Protein AF-A0A173R312-F1 (afdb_monomer_lite)

Organism: Eubacterium ramulus (NCBI:txid39490)

Secondary structure (DSSP, 8-state):
--HHHHHHHHHHHHHHHHHHHHHHHHHHHHHHHHHHTTPPPPHHHHHHHHHHHHHHHHHHHHHHHHHHHHH-S---HHHHHHHHHHHHHHHHHHHHHHHHHHHHHHHTEEESSHHHHHHHHHHHHHHHTS-GGG--HHHHHHHHHHHHHHHHHHH---HHHHHHHHHHHTTTS-HHHHHHHHHT-EEE---PPP-----------------------------------------------PPP-------GGGTTT-----GGGEEEEE-GGGGSPP-HHHHHHHHHSS-HHHHHHHHHHHHHTSSB-HHHHHHHHT--HHHHHHHHHHHHHTTSEEEEEETTTEEEEEE-HHHHHHHHSHHHHHHHHHH-SS---S----------HHHHHHHHHHHHHHHHHHHHSTT----S-EEEE-SSEEEEEEE-SSSS-EEEEEEE--S-HHHHHHHHHHHHHHPPTT-EEEEEESSHHHHHHHHHHHHHH-----SEEEEEESS-SS-EETTT-SBP-PPPHHHHTTGGG---------------------------------------------SSSSTTSSSSSSS--

pLDDT: mean 75.74, std 26.55, range [20.61, 98.56]

Foldseek 3Di:
DDLVVLVVVLVVLVVVLVVLVVVLVVLVVVVVVCVVVPHDDDPVSVVSNVVSVVVNVVSVVVNVVSVVVSVPDDDDVVVVVVVVVVVVVVVLVVLLVLLVVLLVQLLQKAFPDPVLRVQSVVVNVVVVPDPSVPDDSVVSCVNRVLSSLLVCLLPDDPPVVNVVSLVVNVVVGDPSSSVCSVVVRMDGDDDDDDDDDDDDDDDDDDDDDDDDDDDDDDDDDDDDDDDDDDDDDDDDDDDDDDDDDPPPDDDPLCVLQAADFDQVQKDKDAAPLQPDDADLVVLVVLLVPALNVLLLLQLVCLLQLVWADLVLSCLQVVHDSVSNVVSVVSCRNNGQWMKMQGHPLGIIIHGGNNVLVLCVDPSSLVVSQVNDPDHDHNPSPDDDADRTSQQVQQSLQSSCVSVQVCVQPVPAHNPDWDKDRHRFKIWTWRADPPDNEIEIEIEGHHNDVVVVVVSLVVCVVPHAAAYEYEFEYQDQSNSLSSQVSSVVVDPGNYPFYWYYYSPDPFTATNPPRHGDHDDDPVVVVVPVPPPDDDDDDDDDDDDDDDDDDDDDDDDDDDDDDDDDDDDDDDDDDDPPPPPPPPPPPPPDD

Structure (mmCIF, N/CA/C/O backbone):
data_AF-A0A173R312-F1
#
_entry.id   AF-A0A173R312-F1
#
loop_
_atom_site.group_PDB
_atom_site.id
_atom_site.type_symbol
_atom_site.label_atom_id
_atom_site.label_alt_id
_atom_site.label_comp_id
_atom_site.label_asym_id
_atom_site.label_entity_id
_atom_site.label_seq_id
_atom_site.pdbx_PDB_ins_code
_atom_site.Cartn_x
_atom_site.Cartn_y
_atom_site.Cartn_z
_atom_site.occupancy
_atom_site.B_iso_or_equiv
_atom_site.auth_seq_id
_atom_site.auth_comp_id
_atom_site.auth_asym_id
_atom_site.auth_atom_id
_atom_site.pdbx_PDB_model_num
ATOM 1 N N . MET A 1 1 ? -5.027 23.278 -41.077 1.00 58.59 1 MET A N 1
ATOM 2 C CA . MET A 1 1 ? -5.291 21.847 -40.874 1.00 58.59 1 MET A CA 1
ATOM 3 C C . MET A 1 1 ? -6.052 21.602 -39.579 1.00 58.59 1 MET A C 1
ATOM 5 O O . MET A 1 1 ? -5.836 22.310 -38.587 1.00 58.59 1 MET A O 1
ATOM 9 N N . SER A 1 2 ? -6.955 20.626 -39.613 1.00 70.69 2 SER A N 1
ATOM 10 C CA . SER A 1 2 ? -7.551 19.962 -38.452 1.00 70.69 2 SER A CA 1
ATOM 11 C C . SER A 1 2 ? -6.561 18.955 -37.847 1.00 70.69 2 SER A C 1
ATOM 13 O O . SER A 1 2 ? -5.632 18.525 -38.528 1.00 70.69 2 SER A O 1
ATOM 15 N N . LYS A 1 3 ? -6.759 18.536 -36.584 1.00 72.00 3 LYS A N 1
ATOM 16 C CA . LYS A 1 3 ? -5.923 17.471 -35.991 1.00 72.00 3 LYS A CA 1
ATOM 17 C C . LYS A 1 3 ? -6.006 16.172 -36.813 1.00 72.00 3 LYS A C 1
ATOM 19 O O . LYS A 1 3 ? -4.995 15.508 -36.985 1.00 72.00 3 LYS A O 1
ATOM 24 N N . SER A 1 4 ? -7.174 15.855 -37.383 1.00 74.31 4 SER A N 1
ATOM 25 C CA . SER A 1 4 ? -7.372 14.658 -38.212 1.00 74.31 4 SER A CA 1
ATOM 26 C C . SER A 1 4 ? -6.578 14.691 -39.524 1.00 74.31 4 SER A C 1
ATOM 28 O O . SER A 1 4 ? -6.037 13.661 -39.909 1.00 74.31 4 SER A O 1
ATOM 30 N N . GLU A 1 5 ? -6.464 15.847 -40.185 1.00 79.38 5 GLU A N 1
ATOM 31 C CA . GLU A 1 5 ? -5.632 16.001 -41.392 1.00 79.38 5 GLU A CA 1
ATOM 32 C C . GLU A 1 5 ? -4.146 15.797 -41.064 1.00 79.38 5 GLU A C 1
ATOM 34 O O . GLU A 1 5 ? -3.462 15.034 -41.739 1.00 79.38 5 GLU A O 1
ATOM 39 N N . THR A 1 6 ? -3.655 16.405 -39.980 1.00 81.94 6 THR A N 1
ATOM 40 C CA . THR A 1 6 ? -2.250 16.261 -39.568 1.00 81.94 6 THR A CA 1
ATOM 41 C C . THR A 1 6 ? -1.919 14.834 -39.107 1.00 81.94 6 THR A C 1
ATOM 43 O O . THR A 1 6 ? -0.832 14.347 -39.401 1.00 81.94 6 THR A O 1
ATOM 46 N N . VAL A 1 7 ? -2.854 14.114 -38.468 1.00 82.88 7 VAL A N 1
ATOM 47 C CA . VAL A 1 7 ? -2.686 12.678 -38.159 1.00 82.88 7 VAL A CA 1
ATOM 48 C C . VAL A 1 7 ? -2.555 11.834 -39.432 1.00 82.88 7 VAL A C 1
ATOM 50 O O . VAL A 1 7 ? -1.711 10.940 -39.472 1.00 82.88 7 VAL A O 1
ATOM 53 N N . LEU A 1 8 ? -3.334 12.119 -40.482 1.00 88.12 8 LEU A N 1
ATOM 54 C CA . LEU A 1 8 ? -3.223 11.408 -41.763 1.00 88.12 8 LEU A CA 1
ATOM 55 C C . LEU A 1 8 ? -1.863 11.660 -42.437 1.00 88.12 8 LEU A C 1
ATOM 57 O O . LEU A 1 8 ? -1.230 10.708 -42.892 1.00 88.12 8 LEU A O 1
ATOM 61 N N . GLU A 1 9 ? -1.362 12.900 -42.426 1.00 88.00 9 GLU A N 1
ATOM 62 C CA . GLU A 1 9 ? -0.013 13.209 -42.930 1.00 88.00 9 GLU A CA 1
ATOM 63 C C . GLU A 1 9 ? 1.092 12.496 -42.127 1.00 88.00 9 GLU A C 1
ATOM 65 O O . GLU A 1 9 ? 2.048 11.984 -42.707 1.00 88.00 9 GLU A O 1
ATOM 70 N N . LEU A 1 10 ? 0.969 12.417 -40.796 1.00 88.94 10 LEU A N 1
ATOM 71 C CA . LEU A 1 10 ? 1.913 11.682 -39.941 1.00 88.94 10 LEU A CA 1
ATOM 72 C C . LEU A 1 10 ? 1.907 10.171 -40.251 1.00 88.94 10 LEU A C 1
ATOM 74 O O . LEU A 1 10 ? 2.967 9.544 -40.292 1.00 88.94 10 LEU A O 1
ATOM 78 N N . GLN A 1 11 ? 0.736 9.585 -40.525 1.00 89.00 11 GLN A N 1
ATOM 79 C CA . GLN A 1 11 ? 0.611 8.186 -40.957 1.00 89.00 11 GLN A CA 1
ATOM 80 C C . GLN A 1 11 ? 1.249 7.938 -42.335 1.00 89.00 11 GLN A C 1
ATOM 82 O O . GLN A 1 11 ? 1.880 6.897 -42.539 1.00 89.00 11 GLN A O 1
ATOM 87 N N . GLU A 1 12 ? 1.130 8.886 -43.268 1.00 92.19 12 GLU A N 1
ATOM 88 C CA . GLU A 1 12 ? 1.782 8.814 -44.580 1.00 92.19 12 GLU A CA 1
ATOM 89 C C . GLU A 1 12 ? 3.314 8.899 -44.453 1.00 92.19 12 GLU A C 1
ATOM 91 O O . GLU A 1 12 ? 4.020 8.043 -44.989 1.00 92.19 12 GLU A O 1
ATOM 96 N N . LEU A 1 13 ? 3.836 9.816 -43.628 1.00 91.69 13 LEU A N 1
ATOM 97 C CA . LEU A 1 13 ? 5.273 9.922 -43.334 1.00 91.69 13 LEU A CA 1
ATOM 98 C C . LEU A 1 13 ? 5.858 8.638 -42.716 1.00 91.69 13 LEU A C 1
ATOM 100 O O . LEU A 1 13 ? 6.946 8.206 -43.104 1.00 91.69 13 LEU A O 1
ATOM 104 N N . LEU A 1 14 ? 5.140 7.985 -41.794 1.00 89.38 14 LEU A N 1
ATOM 105 C CA . LEU A 1 14 ? 5.549 6.692 -41.221 1.00 89.38 14 LEU A CA 1
ATOM 106 C C . LEU A 1 14 ? 5.595 5.573 -42.270 1.00 89.38 14 LEU A C 1
ATOM 108 O O . LEU A 1 14 ? 6.482 4.714 -42.236 1.00 89.38 14 LEU A O 1
ATOM 112 N N . LYS A 1 15 ? 4.649 5.574 -43.213 1.00 92.56 15 LYS A N 1
ATOM 113 C CA . LYS A 1 15 ? 4.588 4.603 -44.311 1.00 92.56 15 LYS A CA 1
ATOM 114 C C . LYS A 1 15 ? 5.747 4.794 -45.295 1.00 92.56 15 LYS A C 1
ATOM 116 O O . LYS A 1 15 ? 6.365 3.803 -45.691 1.00 92.56 15 LYS A O 1
ATOM 121 N N . ASP A 1 16 ? 6.080 6.040 -45.622 1.00 91.88 16 ASP A N 1
ATOM 122 C CA . ASP A 1 16 ? 7.228 6.389 -46.463 1.00 91.88 16 ASP A CA 1
ATOM 123 C C . ASP A 1 16 ? 8.553 5.978 -45.812 1.00 91.88 16 ASP A C 1
ATOM 125 O O . ASP A 1 16 ? 9.358 5.289 -46.443 1.00 91.88 16 ASP A O 1
ATOM 129 N N . MET A 1 17 ? 8.758 6.307 -44.530 1.00 92.06 17 MET A N 1
ATOM 130 C CA . MET A 1 17 ? 9.947 5.874 -43.784 1.00 92.06 17 MET A CA 1
ATOM 131 C C . MET A 1 17 ? 10.080 4.348 -43.772 1.00 92.06 17 MET A C 1
ATOM 133 O O . MET A 1 17 ? 11.153 3.829 -44.074 1.00 92.06 17 MET A O 1
ATOM 137 N N . ARG A 1 18 ? 8.988 3.607 -43.527 1.00 89.75 18 ARG A N 1
ATOM 138 C CA . ARG A 1 18 ? 8.994 2.134 -43.582 1.00 89.75 18 ARG A CA 1
ATOM 139 C C . ARG A 1 18 ? 9.418 1.605 -44.958 1.00 89.75 18 ARG A C 1
ATOM 141 O O . ARG A 1 18 ? 10.151 0.620 -45.014 1.00 89.75 18 ARG A O 1
ATOM 148 N N . SER A 1 19 ? 8.994 2.249 -46.046 1.00 92.00 19 SER A N 1
ATOM 149 C CA . SER A 1 19 ? 9.412 1.892 -47.410 1.00 92.00 19 SER A CA 1
ATOM 150 C C . SER A 1 19 ? 10.920 2.096 -47.614 1.00 92.00 19 SER A C 1
ATOM 152 O O . SER A 1 19 ? 11.613 1.196 -48.089 1.00 92.00 19 SER A O 1
ATOM 154 N N . ILE A 1 20 ? 11.458 3.236 -47.166 1.00 91.81 20 ILE A N 1
ATOM 155 C CA . ILE A 1 20 ? 12.890 3.554 -47.273 1.00 91.81 20 ILE A CA 1
ATOM 156 C C . ILE A 1 20 ? 13.740 2.573 -46.445 1.00 91.81 20 ILE A C 1
ATOM 158 O O . ILE A 1 20 ? 14.769 2.093 -46.924 1.00 91.81 20 ILE A O 1
ATOM 162 N N . THR A 1 21 ? 13.290 2.203 -45.242 1.00 89.88 21 THR A N 1
ATOM 163 C CA . THR A 1 21 ? 13.974 1.223 -44.380 1.00 89.88 21 THR A CA 1
ATOM 164 C C . THR A 1 21 ? 14.070 -0.167 -45.022 1.00 89.88 21 THR A C 1
ATOM 166 O O . THR A 1 21 ? 15.067 -0.861 -44.824 1.00 89.88 21 THR A O 1
ATOM 169 N N . VAL A 1 22 ? 13.090 -0.589 -45.833 1.00 91.81 22 VAL A N 1
ATOM 170 C CA . VAL A 1 22 ? 13.154 -1.873 -46.563 1.00 91.81 22 VAL A CA 1
ATOM 171 C C . VAL A 1 22 ? 14.278 -1.872 -47.607 1.00 91.81 22 VAL A C 1
ATOM 173 O O . VAL A 1 22 ? 15.033 -2.845 -47.697 1.00 91.81 22 VAL A O 1
ATOM 176 N N . ASP A 1 23 ? 14.439 -0.785 -48.363 1.00 91.69 23 ASP A N 1
ATOM 177 C CA . ASP A 1 23 ? 15.510 -0.665 -49.362 1.00 91.69 23 ASP A CA 1
ATOM 178 C C . ASP A 1 23 ? 16.898 -0.450 -48.731 1.00 91.69 23 ASP A C 1
ATOM 180 O O . ASP A 1 23 ? 17.901 -0.980 -49.230 1.00 91.69 23 ASP A O 1
ATOM 184 N N . LEU A 1 24 ? 16.961 0.252 -47.594 1.00 92.94 24 LEU A N 1
ATOM 185 C CA . LEU A 1 24 ? 18.163 0.336 -46.765 1.00 92.94 24 LEU A CA 1
ATOM 186 C C . LEU A 1 24 ? 18.584 -1.053 -46.268 1.00 92.94 24 LEU A C 1
ATOM 188 O O . LEU A 1 24 ? 19.734 -1.437 -46.463 1.00 92.94 24 LEU A O 1
ATOM 192 N N . ASN A 1 25 ? 17.657 -1.839 -45.710 1.00 91.25 25 ASN A N 1
ATOM 193 C CA . ASN A 1 25 ? 17.937 -3.196 -45.237 1.00 91.25 25 ASN A CA 1
ATOM 194 C C . ASN A 1 25 ? 18.449 -4.102 -46.361 1.00 91.25 25 ASN A C 1
ATOM 196 O O . ASN A 1 25 ? 19.452 -4.782 -46.170 1.00 91.25 25 ASN A O 1
ATOM 200 N N . ARG A 1 26 ? 17.845 -4.054 -47.559 1.00 92.19 26 ARG A N 1
ATOM 201 C CA . ARG A 1 26 ? 18.362 -4.772 -48.740 1.00 92.19 26 ARG A CA 1
ATOM 202 C C . ARG A 1 26 ? 19.805 -4.365 -49.067 1.00 92.19 26 ARG A C 1
ATOM 204 O O . ARG A 1 26 ? 20.624 -5.225 -49.371 1.00 92.19 26 ARG A O 1
ATOM 211 N N . SER A 1 27 ? 20.121 -3.074 -48.977 1.00 91.75 27 SER A N 1
ATOM 212 C CA . SER A 1 27 ? 21.471 -2.553 -49.236 1.00 91.75 27 SER A CA 1
ATOM 213 C C . SER A 1 27 ? 22.479 -2.975 -48.155 1.00 91.75 27 SER A C 1
ATOM 215 O O . SER A 1 27 ? 23.621 -3.293 -48.477 1.00 91.75 27 SER A O 1
ATOM 217 N N . ILE A 1 28 ? 22.055 -3.044 -46.888 1.00 92.06 28 ILE A N 1
ATOM 218 C CA . ILE A 1 28 ? 22.856 -3.563 -45.768 1.00 92.06 28 ILE A CA 1
ATOM 219 C C . ILE A 1 28 ? 23.087 -5.076 -45.912 1.00 92.06 28 ILE A C 1
ATOM 221 O O . ILE A 1 28 ? 24.201 -5.536 -45.677 1.00 92.06 28 ILE A O 1
ATOM 225 N N . SER A 1 29 ? 22.092 -5.853 -46.357 1.00 91.81 29 SER A N 1
ATOM 226 C CA . SER A 1 29 ? 22.280 -7.277 -46.675 1.00 91.81 29 SER A CA 1
ATOM 227 C C . SER A 1 29 ? 23.313 -7.474 -47.786 1.00 91.81 29 SER A C 1
ATOM 229 O O . SER A 1 29 ? 24.225 -8.274 -47.613 1.00 91.81 29 SER A O 1
ATOM 231 N N . SER A 1 30 ? 23.247 -6.691 -48.870 1.00 90.31 30 SER A N 1
ATOM 232 C CA . SER A 1 30 ? 24.268 -6.727 -49.930 1.00 90.31 30 SER A CA 1
ATOM 233 C C . SER A 1 30 ? 25.661 -6.329 -49.430 1.00 90.31 30 SER A C 1
ATOM 235 O O . SER A 1 30 ? 26.653 -6.902 -49.864 1.00 90.31 30 SER A O 1
ATOM 237 N N . LEU A 1 31 ? 25.756 -5.367 -48.504 1.00 91.44 31 LEU A N 1
ATOM 238 C CA . LEU A 1 31 ? 27.027 -5.006 -47.870 1.00 91.44 31 LEU A CA 1
ATOM 239 C C . LEU A 1 31 ? 27.575 -6.163 -47.024 1.00 91.44 31 LEU A C 1
ATOM 241 O O . LEU A 1 31 ? 28.769 -6.444 -47.084 1.00 91.44 31 LEU A O 1
ATOM 245 N N . LYS A 1 32 ? 26.711 -6.845 -46.265 1.00 89.06 32 LYS A N 1
ATOM 246 C CA . LYS A 1 32 ? 27.095 -8.013 -45.471 1.00 89.06 32 LYS A CA 1
ATOM 247 C C . LYS A 1 32 ? 27.605 -9.152 -46.357 1.00 89.06 32 LYS A C 1
ATOM 249 O O . LYS A 1 32 ? 28.673 -9.675 -46.078 1.00 89.06 32 LYS A O 1
ATOM 254 N N . GLU A 1 33 ? 26.901 -9.477 -47.441 1.00 91.75 33 GLU A N 1
ATOM 255 C CA . GLU A 1 33 ? 27.332 -10.507 -48.398 1.00 91.75 33 GLU A CA 1
ATOM 256 C C . GLU A 1 33 ? 28.739 -10.225 -48.952 1.00 91.75 33 GLU A C 1
ATOM 258 O O . GLU A 1 33 ? 29.553 -11.138 -49.019 1.00 91.75 33 GLU A O 1
ATOM 263 N N . ILE A 1 34 ? 29.054 -8.965 -49.280 1.00 90.81 34 ILE A N 1
ATOM 264 C CA . ILE A 1 34 ? 30.381 -8.537 -49.767 1.00 90.81 34 ILE A CA 1
ATOM 265 C C . ILE A 1 34 ? 31.463 -8.670 -48.682 1.00 90.81 34 ILE A C 1
ATOM 267 O O . ILE A 1 34 ? 32.584 -9.084 -48.977 1.00 90.81 34 ILE A O 1
ATOM 271 N N . LEU A 1 35 ? 31.133 -8.344 -47.427 1.00 87.62 35 LEU A N 1
ATOM 272 C CA . LEU A 1 35 ? 32.039 -8.514 -46.287 1.00 87.62 35 LEU A CA 1
ATOM 273 C C . LEU A 1 35 ? 32.300 -9.997 -45.975 1.00 87.62 35 LEU A C 1
ATOM 275 O O . LEU A 1 35 ? 33.435 -10.353 -45.671 1.00 87.62 35 LEU A O 1
ATOM 279 N N . ASP A 1 36 ? 31.285 -10.857 -46.106 1.00 88.56 36 ASP A N 1
ATOM 280 C CA . ASP A 1 36 ? 31.381 -12.303 -45.862 1.00 88.56 36 ASP A CA 1
ATOM 281 C C . ASP A 1 36 ? 32.279 -13.027 -46.903 1.00 88.56 36 ASP A C 1
ATOM 283 O O . ASP A 1 36 ? 32.769 -14.122 -46.624 1.00 88.56 36 ASP A O 1
ATOM 287 N N . VAL A 1 37 ? 32.541 -12.425 -48.078 1.00 91.94 37 VAL A N 1
ATOM 288 C CA . VAL A 1 37 ? 33.548 -12.889 -49.069 1.00 91.94 37 VAL A CA 1
ATOM 289 C C . VAL A 1 37 ? 34.835 -12.046 -49.111 1.00 91.94 37 VAL A C 1
ATOM 291 O O . VAL A 1 37 ? 35.649 -12.221 -50.016 1.00 91.94 37 VAL A O 1
ATOM 294 N N . GLU A 1 38 ? 35.048 -11.161 -48.132 1.00 85.44 38 GLU A N 1
ATOM 295 C CA . GLU A 1 38 ? 36.239 -10.297 -48.001 1.00 85.44 38 GLU A CA 1
ATOM 296 C C . GLU A 1 38 ? 36.528 -9.395 -49.231 1.00 85.44 38 GLU A C 1
ATOM 298 O O . GLU A 1 38 ? 37.672 -9.005 -49.484 1.00 85.44 38 GLU A O 1
ATOM 303 N N . GLU A 1 39 ? 35.500 -9.023 -50.004 1.00 90.00 39 GLU A N 1
ATOM 304 C CA . GLU A 1 39 ? 35.653 -8.179 -51.198 1.00 90.00 39 GLU A CA 1
ATOM 305 C C . GLU A 1 39 ? 35.633 -6.665 -50.893 1.00 90.00 39 GLU A C 1
ATOM 307 O O . GLU A 1 39 ? 35.121 -6.186 -49.878 1.00 90.00 39 GLU A O 1
ATOM 312 N N . PHE A 1 40 ? 36.184 -5.863 -51.814 1.00 87.25 40 PHE A N 1
ATOM 313 C CA . PHE A 1 40 ? 36.157 -4.402 -51.711 1.00 87.25 40 PHE A CA 1
ATOM 314 C C . PHE A 1 40 ? 34.739 -3.845 -51.906 1.00 87.25 40 PHE A C 1
ATOM 316 O O . PHE A 1 40 ? 34.125 -4.024 -52.957 1.00 87.25 40 PHE A O 1
ATOM 323 N N . ILE A 1 41 ? 34.260 -3.079 -50.922 1.00 89.75 41 ILE A N 1
ATOM 324 C CA . ILE A 1 41 ? 32.936 -2.442 -50.940 1.00 89.75 41 ILE A CA 1
ATOM 325 C C . ILE A 1 41 ? 32.818 -1.463 -52.129 1.00 89.75 41 ILE A C 1
ATOM 327 O O . ILE A 1 41 ? 33.581 -0.495 -52.197 1.00 89.75 41 ILE A O 1
ATOM 331 N N . PRO A 1 42 ? 31.837 -1.633 -53.038 1.00 91.81 42 PRO A N 1
ATOM 332 C CA . PRO A 1 42 ? 31.601 -0.689 -54.126 1.00 91.81 42 PRO A CA 1
ATOM 333 C C . PRO A 1 42 ? 31.154 0.683 -53.609 1.00 91.81 42 PRO A C 1
ATOM 335 O O . PRO A 1 42 ? 30.189 0.784 -52.849 1.00 91.81 42 PRO A O 1
ATOM 338 N N . THR A 1 43 ? 31.778 1.762 -54.094 1.00 88.19 43 THR A N 1
ATOM 339 C CA . THR A 1 43 ? 31.425 3.148 -53.724 1.00 88.19 43 THR A CA 1
ATOM 340 C C . THR A 1 43 ? 29.936 3.442 -53.923 1.00 88.19 43 THR A C 1
ATOM 342 O O . THR A 1 43 ? 29.301 4.039 -53.059 1.00 88.19 43 THR A O 1
ATOM 345 N N . SER A 1 44 ? 29.347 2.926 -55.006 1.00 89.62 44 SER A N 1
ATOM 346 C CA . SER A 1 44 ? 27.925 3.085 -55.335 1.00 89.62 44 SER A CA 1
ATOM 347 C C . SER A 1 44 ? 26.964 2.382 -54.365 1.00 89.62 44 SER A C 1
ATOM 349 O O . SER A 1 44 ? 25.780 2.718 -54.335 1.00 89.62 44 SER A O 1
ATOM 351 N N . LEU A 1 45 ? 27.436 1.415 -53.568 1.00 90.62 45 LEU A N 1
ATOM 352 C CA . LEU A 1 45 ? 26.658 0.812 -52.482 1.00 90.62 45 LEU A CA 1
ATOM 353 C C . LEU A 1 45 ? 26.718 1.684 -51.222 1.00 90.62 45 LEU A C 1
ATOM 355 O O . LEU A 1 45 ? 25.681 1.945 -50.615 1.00 90.62 45 LEU A O 1
ATOM 359 N N . GLY A 1 46 ? 27.905 2.195 -50.878 1.00 85.69 46 GLY A N 1
ATOM 360 C CA . GLY A 1 46 ? 28.080 3.150 -49.778 1.00 85.69 46 GLY A CA 1
ATOM 361 C C . GLY A 1 46 ? 27.281 4.441 -49.988 1.00 85.69 46 GLY A C 1
ATOM 362 O O . GLY A 1 46 ? 26.591 4.894 -49.078 1.00 85.69 46 GLY A O 1
ATOM 363 N N . GLU A 1 47 ? 27.294 4.982 -51.210 1.00 91.69 47 GLU A N 1
ATOM 364 C CA . GLU A 1 47 ? 26.474 6.133 -51.612 1.00 91.69 47 GLU A CA 1
ATOM 365 C C . GLU A 1 47 ? 24.972 5.855 -51.445 1.00 91.69 47 GLU A C 1
ATOM 367 O O . GLU A 1 47 ? 24.270 6.666 -50.846 1.00 91.69 47 GLU A O 1
ATOM 372 N N . LYS A 1 48 ? 24.474 4.689 -51.886 1.00 92.88 48 LYS A N 1
ATOM 373 C CA . LYS A 1 48 ? 23.060 4.305 -51.705 1.00 92.88 48 LYS A CA 1
ATOM 374 C C . LYS A 1 48 ? 22.656 4.223 -50.235 1.00 92.88 48 LYS A C 1
ATOM 376 O O . LYS A 1 48 ? 21.646 4.811 -49.861 1.00 92.88 48 LYS A O 1
ATOM 381 N N . ILE A 1 49 ? 23.435 3.515 -49.412 1.00 92.00 49 ILE A N 1
ATOM 382 C CA . ILE A 1 49 ? 23.175 3.372 -47.969 1.00 92.00 49 ILE A CA 1
ATOM 383 C C . ILE A 1 49 ? 23.109 4.756 -47.314 1.00 92.00 49 ILE A C 1
ATOM 385 O O . ILE A 1 49 ? 22.150 5.057 -46.605 1.00 92.00 49 ILE A O 1
ATOM 389 N N . ARG A 1 50 ? 24.074 5.627 -47.628 1.00 92.94 50 ARG A N 1
ATOM 390 C CA . ARG A 1 50 ? 24.103 7.012 -47.157 1.00 92.94 50 ARG A CA 1
ATOM 391 C C . ARG A 1 50 ? 22.856 7.799 -47.579 1.00 92.94 50 ARG A C 1
ATOM 393 O O . ARG A 1 50 ? 22.210 8.387 -46.721 1.00 92.94 50 ARG A O 1
ATOM 400 N N . THR A 1 51 ? 22.473 7.762 -48.856 1.00 94.38 51 THR A N 1
ATOM 401 C CA . THR A 1 51 ? 21.277 8.464 -49.355 1.00 94.38 51 THR A CA 1
ATOM 402 C C . THR A 1 51 ? 19.979 7.959 -48.713 1.00 94.38 51 THR A C 1
ATOM 404 O O . THR A 1 51 ? 19.053 8.744 -48.516 1.00 94.38 51 THR A O 1
ATOM 407 N N . TYR A 1 52 ? 19.871 6.670 -48.375 1.00 94.12 52 TYR A N 1
ATOM 408 C CA . TYR A 1 52 ? 18.703 6.162 -47.648 1.00 94.12 52 TYR A CA 1
ATOM 409 C C . TYR A 1 52 ? 18.660 6.663 -46.197 1.00 94.12 52 TYR A C 1
ATOM 411 O O . TYR A 1 52 ? 17.593 7.063 -45.736 1.00 94.12 52 TYR A O 1
ATOM 419 N N . LEU A 1 53 ? 19.803 6.706 -45.503 1.00 91.31 53 LEU A N 1
ATOM 420 C CA . LEU A 1 53 ? 19.903 7.263 -44.148 1.00 91.31 53 LEU A CA 1
ATOM 421 C C . LEU A 1 53 ? 19.584 8.767 -44.117 1.00 91.31 53 LEU A C 1
ATOM 423 O O . LEU A 1 53 ? 18.813 9.207 -43.266 1.00 91.31 53 LEU A O 1
ATOM 427 N N . GLU A 1 54 ? 20.104 9.539 -45.076 1.00 94.25 54 GLU A N 1
ATOM 428 C CA . GLU A 1 54 ? 19.810 10.974 -45.224 1.00 94.25 54 GLU A CA 1
ATOM 429 C C . GLU A 1 54 ? 18.294 11.212 -45.401 1.00 94.25 54 GLU A C 1
ATOM 431 O O . GLU A 1 54 ? 17.711 12.015 -44.672 1.00 94.25 54 GLU A O 1
ATOM 436 N N . LYS A 1 55 ? 17.618 10.430 -46.258 1.00 94.38 55 LYS A N 1
ATOM 437 C CA . LYS A 1 55 ? 16.155 10.508 -46.458 1.00 94.38 55 LYS A CA 1
ATOM 438 C C . LYS A 1 55 ? 15.327 10.116 -45.232 1.00 94.38 55 LYS A C 1
ATOM 440 O O . LYS A 1 55 ? 14.278 10.714 -44.999 1.00 94.38 55 LYS A O 1
ATOM 445 N N . ILE A 1 56 ? 15.758 9.112 -44.462 1.00 92.69 56 ILE A N 1
ATOM 446 C CA . ILE A 1 56 ? 15.088 8.746 -43.201 1.00 92.69 56 ILE A CA 1
ATOM 447 C C . ILE A 1 56 ? 15.201 9.906 -42.207 1.00 92.69 56 ILE A C 1
ATOM 449 O O . ILE A 1 56 ? 14.195 10.298 -41.624 1.00 92.69 56 ILE A O 1
ATOM 453 N N . ASN A 1 57 ? 16.385 10.507 -42.070 1.00 90.25 57 ASN A N 1
ATOM 454 C CA . ASN A 1 57 ? 16.619 11.618 -41.148 1.00 90.25 57 ASN A CA 1
ATOM 455 C C . ASN A 1 57 ? 15.819 12.885 -41.518 1.00 90.25 57 ASN A C 1
ATOM 457 O O . ASN A 1 57 ? 15.255 13.541 -40.640 1.00 90.25 57 ASN A O 1
ATOM 461 N N . GLU A 1 58 ? 15.714 13.211 -42.811 1.00 94.06 58 GLU A N 1
ATOM 462 C CA . GLU A 1 58 ? 14.826 14.276 -43.307 1.00 94.06 58 GLU A CA 1
ATOM 463 C C . GLU A 1 58 ? 13.364 14.019 -42.905 1.00 94.06 58 GLU A C 1
ATOM 465 O O . GLU A 1 58 ? 12.704 14.896 -42.343 1.00 94.06 58 GLU A O 1
ATOM 470 N N . LYS A 1 59 ? 12.863 12.797 -43.132 1.00 92.25 59 LYS A N 1
ATOM 471 C CA . LYS A 1 59 ? 11.475 12.422 -42.820 1.00 92.25 59 LYS A CA 1
ATOM 472 C C . LYS A 1 59 ? 11.187 12.333 -41.323 1.00 92.25 59 LYS A C 1
ATOM 474 O O . LYS A 1 59 ? 10.096 12.712 -40.903 1.00 92.25 59 LYS A O 1
ATOM 479 N N . GLN A 1 60 ? 12.157 11.909 -40.519 1.00 90.00 60 GLN A N 1
ATOM 480 C CA . GLN A 1 60 ? 12.063 11.912 -39.061 1.00 90.00 60 GLN A CA 1
ATOM 481 C C . GLN A 1 60 ? 11.984 13.347 -38.517 1.00 90.00 60 GLN A C 1
ATOM 483 O O . GLN A 1 60 ? 11.154 13.630 -37.657 1.00 90.00 60 GLN A O 1
ATOM 488 N N . THR A 1 61 ? 12.778 14.268 -39.073 1.00 90.62 61 THR A N 1
ATOM 489 C CA . THR A 1 61 ? 12.744 15.696 -38.712 1.00 90.62 61 THR A CA 1
ATOM 490 C C . THR A 1 61 ? 11.396 16.336 -39.081 1.00 90.62 61 THR A C 1
ATOM 492 O O . THR A 1 61 ? 10.817 17.070 -38.279 1.00 90.62 61 THR A O 1
ATOM 495 N N . GLU A 1 62 ? 10.850 16.022 -40.265 1.00 92.62 62 GLU A N 1
ATOM 496 C CA . GLU A 1 62 ? 9.505 16.458 -40.679 1.00 92.62 62 GLU A CA 1
ATOM 497 C C . GLU A 1 62 ? 8.410 15.904 -39.747 1.00 92.62 62 GLU A C 1
ATOM 499 O O . GLU A 1 62 ? 7.501 16.637 -39.353 1.00 92.62 62 GLU A O 1
ATOM 504 N N . PHE A 1 63 ? 8.507 14.624 -39.370 1.00 91.12 63 PHE A N 1
ATOM 505 C CA . PHE A 1 63 ? 7.551 13.964 -38.480 1.00 91.12 63 PHE A CA 1
ATOM 506 C C . PHE A 1 63 ? 7.528 14.602 -37.085 1.00 91.12 63 PHE A C 1
ATOM 508 O O . PHE A 1 63 ? 6.452 14.957 -36.606 1.00 91.12 63 PHE A O 1
ATOM 515 N N . VAL A 1 64 ? 8.696 14.797 -36.459 1.00 86.00 64 VAL A N 1
ATOM 516 C CA . VAL A 1 64 ? 8.814 15.410 -35.122 1.00 86.00 64 VAL A CA 1
ATOM 517 C C . VAL A 1 64 ? 8.205 16.813 -35.117 1.00 86.00 64 VAL A C 1
ATOM 519 O O . VAL A 1 64 ? 7.317 17.085 -34.313 1.00 86.00 64 VAL A O 1
ATOM 522 N N . SER A 1 65 ? 8.561 17.659 -36.090 1.00 87.25 65 SER A N 1
ATOM 523 C CA . SER A 1 65 ? 8.021 19.022 -36.186 1.00 87.25 65 SER A CA 1
ATOM 524 C C . SER A 1 65 ? 6.490 19.056 -36.341 1.00 87.25 65 SER A C 1
ATOM 526 O O . SER A 1 65 ? 5.816 19.874 -35.711 1.00 87.25 65 SER A O 1
ATOM 528 N N . LYS A 1 66 ? 5.904 18.145 -37.137 1.00 86.56 66 LYS A N 1
ATOM 529 C CA . LYS A 1 66 ? 4.439 18.037 -37.280 1.00 86.56 66 LYS A CA 1
ATOM 530 C C . LYS A 1 66 ? 3.752 17.461 -36.036 1.00 86.56 66 LYS A C 1
ATOM 532 O O . LYS A 1 66 ? 2.613 17.834 -35.757 1.00 86.56 66 LYS A O 1
ATOM 537 N N . TYR A 1 67 ? 4.418 16.575 -35.297 1.00 83.25 67 TYR A N 1
ATOM 538 C CA . TYR A 1 67 ? 3.907 15.987 -34.058 1.00 83.25 67 TYR A CA 1
ATOM 539 C C . TYR A 1 67 ? 3.898 17.003 -32.902 1.00 83.25 67 TYR A C 1
ATOM 541 O O . TYR A 1 67 ? 2.873 17.187 -32.247 1.00 83.25 67 TYR A O 1
ATOM 549 N N . GLU A 1 68 ? 4.979 17.764 -32.718 1.00 81.62 68 GLU A N 1
ATOM 550 C CA . GLU A 1 68 ? 5.061 18.866 -31.744 1.00 81.62 68 GLU A CA 1
ATOM 551 C C . GLU A 1 68 ? 4.008 19.959 -32.021 1.00 81.62 68 GLU A C 1
ATOM 553 O O . GLU A 1 68 ? 3.359 20.478 -31.104 1.00 81.62 68 GLU A O 1
ATOM 558 N N . ALA A 1 69 ? 3.742 20.254 -33.299 1.00 78.31 69 ALA A N 1
ATOM 559 C CA . ALA A 1 69 ? 2.674 21.164 -33.724 1.00 78.31 69 ALA A CA 1
ATOM 560 C C . ALA A 1 69 ? 1.247 20.661 -33.393 1.00 78.31 69 ALA A C 1
ATOM 562 O O . ALA A 1 69 ? 0.289 21.440 -33.416 1.00 78.31 69 ALA A O 1
ATOM 563 N N . LEU A 1 70 ? 1.079 19.369 -33.082 1.00 75.62 70 LEU A N 1
ATOM 564 C CA . LEU A 1 70 ? -0.208 18.751 -32.741 1.00 75.62 70 LEU A CA 1
ATOM 565 C C . LEU A 1 70 ? -0.564 18.923 -31.252 1.00 75.62 70 LEU A C 1
ATOM 567 O O . LEU A 1 70 ? -1.751 19.047 -30.913 1.00 75.62 70 LEU A O 1
ATOM 571 N N . ASN A 1 71 ? 0.464 19.000 -30.398 1.00 62.50 71 ASN A N 1
ATOM 572 C CA . ASN A 1 71 ? 0.362 19.148 -28.942 1.00 62.50 71 ASN A CA 1
ATOM 573 C C . ASN A 1 71 ? 0.502 20.605 -28.458 1.00 62.50 71 ASN A C 1
ATOM 575 O O . ASN A 1 71 ? -0.016 20.944 -27.403 1.00 62.50 71 ASN A O 1
ATOM 579 N N . SER A 1 72 ? 1.109 21.493 -29.250 1.00 59.56 72 SER A N 1
ATOM 580 C CA . SER A 1 72 ? 1.299 22.921 -28.916 1.00 59.56 72 SER A CA 1
ATOM 581 C C . SER A 1 72 ? 0.082 23.831 -29.169 1.00 59.56 72 SER A C 1
ATOM 583 O O . SER A 1 72 ? 0.174 25.051 -29.029 1.00 59.56 72 SER A O 1
ATOM 585 N N . ARG A 1 73 ? -1.087 23.275 -29.518 1.00 56.81 73 ARG A N 1
ATOM 586 C CA . ARG A 1 73 ? -2.354 24.025 -29.456 1.00 56.81 73 ARG A CA 1
ATOM 587 C C . ARG A 1 73 ? -2.907 23.970 -28.038 1.00 56.81 73 ARG A C 1
ATOM 589 O O . ARG A 1 73 ? -3.380 22.911 -27.630 1.00 56.81 73 ARG A O 1
ATOM 596 N N . GLU A 1 74 ? -2.906 25.120 -27.362 1.00 54.47 74 GL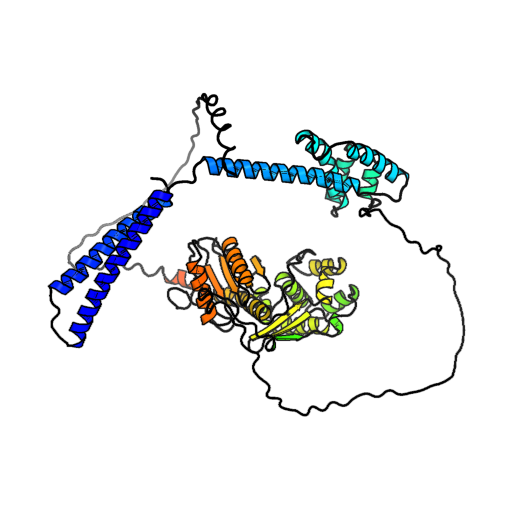U A N 1
ATOM 597 C CA . GLU A 1 74 ? -3.591 25.337 -26.081 1.00 54.47 74 GLU A CA 1
ATOM 598 C C . GLU A 1 74 ? -5.003 24.717 -26.076 1.00 54.47 74 GLU A C 1
ATOM 600 O O . GLU A 1 74 ? -5.682 24.724 -27.118 1.00 54.47 74 GLU A O 1
ATOM 605 N N . PRO A 1 75 ? -5.476 24.198 -24.924 1.00 53.97 75 PRO A N 1
ATOM 606 C CA . PRO A 1 75 ? -6.842 23.712 -24.801 1.00 53.97 75 PRO A CA 1
ATOM 607 C C . PRO A 1 75 ? -7.802 24.827 -25.217 1.00 53.97 75 PRO A C 1
ATOM 609 O O . PRO A 1 75 ? -7.778 25.933 -24.679 1.00 53.97 75 PRO A O 1
ATOM 612 N N . ASN A 1 76 ? -8.625 24.540 -26.232 1.00 58.66 76 ASN A N 1
ATOM 613 C CA . ASN A 1 76 ? -9.572 25.500 -26.797 1.00 58.66 76 ASN A CA 1
ATOM 614 C C . ASN A 1 76 ? -10.385 26.110 -25.651 1.00 58.66 76 ASN A C 1
ATOM 616 O O . ASN A 1 76 ? -11.061 25.380 -24.933 1.00 58.66 76 ASN A O 1
ATOM 620 N N . THR A 1 77 ? -10.322 27.436 -25.509 1.00 62.00 77 THR A N 1
ATOM 621 C CA . THR A 1 77 ? -10.748 28.195 -24.321 1.00 62.00 77 THR A CA 1
ATOM 622 C C . THR A 1 77 ? -12.194 27.911 -23.899 1.00 62.00 77 THR A C 1
ATOM 624 O O . THR A 1 77 ? -12.546 28.080 -22.738 1.00 62.00 77 THR A O 1
ATOM 627 N N . LYS A 1 78 ? -13.027 27.420 -24.825 1.00 62.88 78 LYS A N 1
ATOM 628 C CA . LYS A 1 78 ? -14.391 26.946 -24.555 1.00 62.88 78 LYS A CA 1
ATOM 629 C C . LYS A 1 78 ? -14.453 25.719 -23.638 1.00 62.88 78 LYS A C 1
ATOM 631 O O . LYS A 1 78 ? -15.377 25.638 -22.844 1.00 62.88 78 LYS A O 1
ATOM 636 N N . TYR A 1 79 ? -13.507 24.784 -23.737 1.00 65.50 79 TYR A N 1
ATOM 637 C CA . TYR A 1 79 ? -13.457 23.599 -22.872 1.00 65.50 79 TYR A CA 1
ATOM 638 C C . TYR A 1 79 ? -13.072 23.969 -21.443 1.00 65.50 79 TYR A C 1
ATOM 640 O O . TYR A 1 79 ? -13.752 23.540 -20.528 1.00 65.50 79 TYR A O 1
ATOM 648 N N . VAL A 1 80 ? -12.087 24.856 -21.257 1.00 71.25 80 VAL A N 1
ATOM 649 C CA . VAL A 1 80 ? -11.703 25.353 -19.922 1.00 71.25 80 VAL A CA 1
ATOM 650 C C . VAL A 1 80 ? -12.870 26.085 -19.244 1.00 71.25 80 VAL A C 1
ATOM 652 O O . VAL A 1 80 ? -13.084 25.941 -18.046 1.00 71.25 80 VAL A O 1
ATOM 655 N N . VAL A 1 81 ? -13.667 26.852 -19.999 1.00 78.56 81 VAL A N 1
ATOM 656 C CA . VAL A 1 81 ? -14.897 27.468 -19.469 1.00 78.56 81 VAL A CA 1
ATOM 657 C C . VAL A 1 81 ? -15.937 26.402 -19.099 1.00 78.56 81 VAL A C 1
ATOM 659 O O . VAL A 1 81 ? -16.453 26.445 -17.990 1.00 78.56 81 VAL A O 1
ATOM 662 N N . LEU A 1 82 ? -16.188 25.414 -19.965 1.00 78.06 82 LEU A N 1
ATOM 663 C CA . LEU A 1 82 ? -17.143 24.327 -19.699 1.00 78.06 82 LEU A CA 1
ATOM 664 C C . LEU A 1 82 ? -16.732 23.423 -18.524 1.00 78.06 82 LEU A C 1
ATOM 666 O O . LEU A 1 82 ? -17.598 22.963 -17.786 1.00 78.06 82 LEU A O 1
ATOM 670 N N . GLU A 1 83 ? -15.438 23.166 -18.329 1.00 73.44 83 GLU A N 1
ATOM 671 C CA . GLU A 1 83 ? -14.914 22.418 -17.179 1.00 73.44 83 GLU A CA 1
ATOM 672 C C . GLU A 1 83 ? -15.138 23.187 -15.874 1.00 73.44 83 GLU A C 1
ATOM 674 O O . GLU A 1 83 ? -15.608 22.603 -14.899 1.00 73.44 83 GLU A O 1
ATOM 679 N N . ASN A 1 84 ? -14.895 24.503 -15.870 1.00 79.69 84 ASN A N 1
ATOM 680 C CA . ASN A 1 84 ? -15.190 25.357 -14.718 1.00 79.69 84 ASN A CA 1
ATOM 681 C C . ASN A 1 84 ? -16.703 25.439 -14.433 1.00 79.69 84 ASN A C 1
ATOM 683 O O . ASN A 1 84 ? -17.107 25.279 -13.285 1.00 79.69 84 ASN A O 1
ATOM 687 N N . GLU A 1 85 ? -17.548 25.615 -15.456 1.00 88.69 85 GLU A N 1
ATOM 688 C CA . GLU A 1 85 ? -19.015 25.612 -15.314 1.00 88.69 85 GLU A CA 1
ATOM 689 C C . GLU A 1 85 ? -19.540 24.263 -14.781 1.00 88.69 85 GLU A C 1
ATOM 691 O O . GLU A 1 85 ? -20.425 24.231 -13.924 1.00 88.69 85 GLU A O 1
ATOM 696 N N . LEU A 1 86 ? -18.974 23.140 -15.239 1.00 82.12 86 LEU A N 1
ATOM 697 C CA . LEU A 1 86 ? -19.311 21.798 -14.754 1.00 82.12 86 LEU A CA 1
ATOM 698 C C . LEU A 1 86 ? -18.884 21.593 -13.293 1.00 82.12 86 LEU A C 1
ATOM 700 O O . LEU A 1 86 ? -19.613 20.981 -12.515 1.00 82.12 86 LEU A O 1
ATOM 704 N N . GLU A 1 87 ? -17.713 22.095 -12.916 1.00 83.62 87 GLU A N 1
ATOM 705 C CA . GLU A 1 87 ? -17.174 21.999 -11.561 1.00 83.62 87 GLU A CA 1
ATOM 706 C C . GLU A 1 87 ? -17.942 22.886 -10.562 1.00 83.62 87 GLU A C 1
ATOM 708 O O . GLU A 1 87 ? -18.206 22.470 -9.430 1.00 83.62 87 GLU A O 1
ATOM 713 N N . GLU A 1 88 ? -18.384 24.074 -10.982 1.00 86.69 88 GLU A N 1
ATOM 714 C CA . GLU A 1 88 ? -19.327 24.896 -10.215 1.00 86.69 88 GLU A CA 1
ATOM 715 C C . GLU A 1 88 ? -20.686 24.194 -10.068 1.00 86.69 88 GLU A C 1
ATOM 717 O O . GLU A 1 88 ? -21.226 24.131 -8.961 1.00 86.69 88 GLU A O 1
ATOM 722 N N . ALA A 1 89 ? -21.211 23.587 -11.139 1.00 83.06 89 ALA A N 1
ATOM 723 C CA . ALA A 1 89 ? -22.457 22.823 -11.088 1.00 83.06 89 ALA A CA 1
ATOM 724 C C . ALA A 1 89 ? -22.378 21.611 -10.138 1.00 83.06 89 ALA A C 1
ATOM 7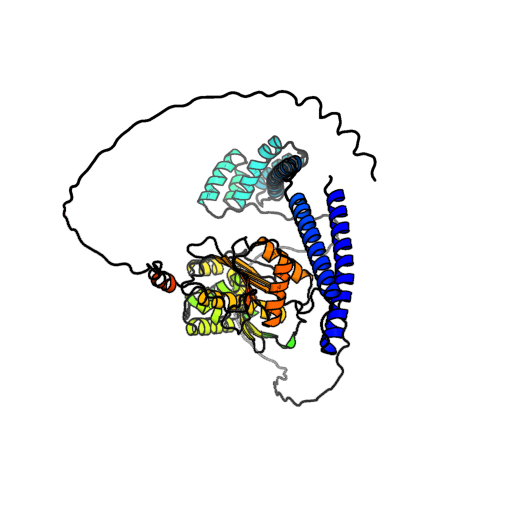26 O O . ALA A 1 89 ? -23.309 21.391 -9.363 1.00 83.06 89 ALA A O 1
ATOM 727 N N . LYS A 1 90 ? -21.271 20.853 -10.128 1.00 80.69 90 LYS A N 1
ATOM 728 C CA . LYS A 1 90 ? -21.061 19.738 -9.181 1.00 80.69 90 LYS A CA 1
ATOM 729 C C . LYS A 1 90 ? -21.131 20.200 -7.728 1.00 80.69 90 LYS A C 1
ATOM 731 O O . LYS A 1 90 ? -21.931 19.668 -6.963 1.00 80.69 90 LYS A O 1
ATOM 736 N N . LYS A 1 91 ? -20.373 21.243 -7.372 1.00 87.12 91 LYS A N 1
ATOM 737 C CA . LYS A 1 91 ? -20.407 21.851 -6.029 1.00 87.12 91 LYS A CA 1
ATOM 738 C C . LYS A 1 91 ? -21.811 22.319 -5.649 1.00 87.12 91 LYS A C 1
ATOM 740 O O . LYS A 1 91 ? -22.219 22.189 -4.496 1.00 87.12 91 LYS A O 1
ATOM 745 N N . VAL A 1 92 ? -22.570 22.833 -6.621 1.00 84.88 92 VAL A N 1
ATOM 746 C CA . VAL A 1 92 ? -23.969 23.227 -6.429 1.00 84.88 92 VAL A CA 1
ATOM 747 C C . VAL A 1 92 ? -24.867 22.034 -6.080 1.00 84.88 92 VAL A C 1
ATOM 749 O O . VAL A 1 92 ? -25.699 22.165 -5.178 1.00 84.88 92 VAL A O 1
ATOM 752 N N . PHE A 1 93 ? -24.692 20.886 -6.745 1.00 82.00 93 PHE A N 1
ATOM 753 C CA . PHE A 1 93 ? -25.426 19.652 -6.442 1.00 82.00 93 PHE A CA 1
ATOM 754 C C . PHE A 1 93 ? -25.026 19.051 -5.088 1.00 82.00 93 PHE A C 1
ATOM 756 O O . PHE A 1 93 ? -25.909 18.750 -4.292 1.00 82.00 93 PHE A O 1
ATOM 763 N N . GLU A 1 94 ? -23.731 18.953 -4.776 1.00 86.25 94 GLU A N 1
ATOM 764 C CA . GLU A 1 94 ? -23.237 18.433 -3.488 1.00 86.25 94 GLU A CA 1
ATOM 765 C C . GLU A 1 94 ? -23.766 19.234 -2.285 1.00 86.25 94 GLU A C 1
ATOM 767 O O . GLU A 1 94 ? -24.152 18.669 -1.257 1.00 86.25 94 GLU A O 1
ATOM 772 N N . GLU A 1 95 ? -23.820 20.565 -2.405 1.00 86.56 95 GLU A N 1
ATOM 773 C CA . GLU A 1 95 ? -24.371 21.431 -1.360 1.00 86.56 95 GLU A CA 1
ATOM 774 C C . GLU A 1 95 ? -25.886 21.211 -1.187 1.00 86.56 95 GLU A C 1
ATOM 776 O O . GLU A 1 95 ? -26.372 21.119 -0.056 1.00 86.56 95 GLU A O 1
ATOM 781 N N . ASN A 1 96 ? -26.624 21.061 -2.295 1.00 87.69 96 ASN A N 1
ATOM 782 C CA . ASN A 1 96 ? -28.056 20.761 -2.279 1.00 87.69 96 ASN A CA 1
ATOM 783 C C . ASN A 1 96 ? -28.334 19.388 -1.639 1.00 87.69 96 ASN A C 1
ATOM 785 O O . ASN A 1 96 ? -29.167 19.297 -0.735 1.00 87.69 96 ASN A O 1
ATOM 789 N N . ASP A 1 97 ? -27.591 18.348 -2.022 1.00 87.62 97 ASP A N 1
ATOM 790 C CA . ASP A 1 97 ? -27.692 17.006 -1.441 1.00 87.62 97 ASP A CA 1
ATOM 791 C C . ASP A 1 97 ? -27.412 17.015 0.064 1.00 87.62 97 ASP A C 1
ATOM 793 O O . ASP A 1 97 ? -28.093 16.327 0.828 1.00 87.62 97 ASP A O 1
ATOM 797 N N . ARG A 1 98 ? -26.475 17.844 0.542 1.00 90.31 98 ARG A N 1
ATOM 798 C CA . ARG A 1 98 ? -26.243 18.022 1.984 1.00 90.31 98 ARG A CA 1
ATOM 799 C C . ARG A 1 98 ? -27.474 18.595 2.700 1.00 90.31 98 ARG A C 1
ATOM 801 O O . ARG A 1 98 ? -27.792 18.134 3.799 1.00 90.31 98 ARG A O 1
ATOM 808 N N . TYR A 1 99 ? -28.186 19.557 2.104 1.00 92.44 99 TYR A N 1
ATOM 809 C CA . TYR A 1 99 ? -29.443 20.081 2.662 1.00 92.44 99 TYR A CA 1
ATOM 810 C C . TYR A 1 99 ? -30.549 19.018 2.671 1.00 92.44 99 TYR A C 1
ATOM 812 O O . TYR A 1 99 ? -31.194 18.818 3.704 1.00 92.44 99 TYR A O 1
ATOM 820 N N . VAL A 1 100 ? -30.723 18.291 1.563 1.00 89.12 100 VAL A N 1
ATOM 821 C CA . VAL A 1 100 ? -31.705 17.202 1.438 1.00 89.12 100 VAL A CA 1
ATOM 822 C C . VAL A 1 100 ? -31.427 16.087 2.452 1.00 89.12 100 VAL A C 1
ATOM 824 O O . VAL A 1 100 ? -32.345 15.626 3.130 1.00 89.12 100 VAL A O 1
ATOM 827 N N . ASN A 1 101 ? -30.167 15.683 2.621 1.00 90.31 101 ASN A N 1
ATOM 828 C CA . ASN A 1 101 ? -29.770 14.631 3.557 1.00 90.31 101 ASN A CA 1
ATOM 829 C C . ASN A 1 101 ? -29.951 15.044 5.026 1.00 90.31 101 ASN A C 1
ATOM 831 O O . ASN A 1 101 ? -30.394 14.221 5.828 1.00 90.31 101 ASN A O 1
ATOM 835 N N . GLY A 1 102 ? -29.717 16.315 5.374 1.00 91.88 102 GLY A N 1
ATOM 836 C CA . GLY A 1 102 ? -30.058 16.847 6.698 1.00 91.88 102 GLY A CA 1
ATOM 837 C C . GLY A 1 102 ? -31.562 16.768 6.995 1.00 91.88 102 GLY A C 1
ATOM 838 O O . GLY A 1 102 ? -31.963 16.387 8.096 1.00 91.88 102 GLY A O 1
ATOM 839 N N . ILE A 1 103 ? -32.412 17.055 6.001 1.00 92.25 103 ILE A N 1
ATOM 840 C CA . ILE A 1 103 ? -33.871 16.925 6.137 1.00 92.25 103 ILE A CA 1
ATOM 841 C C . ILE A 1 103 ? -34.284 15.446 6.239 1.00 92.25 103 ILE A C 1
ATOM 843 O O . ILE A 1 103 ? -35.029 15.094 7.153 1.00 92.25 103 ILE A O 1
ATOM 847 N N . LYS A 1 104 ? -33.765 14.560 5.374 1.00 90.56 104 LYS A N 1
ATOM 848 C CA . LYS A 1 104 ? -34.011 13.103 5.435 1.00 90.56 104 LYS A CA 1
ATOM 849 C C . LYS A 1 104 ? -33.614 12.512 6.792 1.00 90.56 104 LYS A C 1
ATOM 851 O O . LYS A 1 104 ? -34.367 11.720 7.352 1.00 90.56 104 LYS A O 1
ATOM 856 N N . PHE A 1 105 ? -32.488 12.950 7.355 1.00 93.50 105 PHE A N 1
ATOM 857 C CA . PHE A 1 105 ? -32.072 12.595 8.711 1.00 93.50 105 PHE A CA 1
ATOM 858 C C . PHE A 1 105 ? -33.104 13.024 9.766 1.00 93.50 105 PHE A C 1
ATOM 860 O O . PHE A 1 105 ? -33.470 12.234 10.628 1.00 93.50 105 PHE A O 1
ATOM 867 N N . PHE A 1 106 ? -33.641 14.244 9.693 1.00 93.94 106 PHE A N 1
ATOM 868 C CA . PHE A 1 106 ? -34.695 14.670 10.618 1.00 93.94 106 PHE A CA 1
ATOM 869 C C . PHE A 1 106 ? -35.990 13.849 10.467 1.00 93.94 106 PHE A C 1
ATOM 871 O O . PHE A 1 106 ? -36.643 13.532 11.464 1.00 93.94 106 PHE A O 1
ATOM 878 N N . LEU A 1 107 ? -36.354 13.456 9.241 1.00 90.69 107 LEU A N 1
ATOM 879 C CA . LEU A 1 107 ? -37.516 12.596 8.993 1.00 90.69 107 LEU A CA 1
ATOM 880 C C . LEU A 1 107 ? -37.379 11.203 9.640 1.00 90.69 107 LEU A C 1
ATOM 882 O O . LEU A 1 107 ? -38.405 10.616 9.990 1.00 90.69 107 LEU A O 1
ATOM 886 N N . SER A 1 108 ? -36.161 10.700 9.876 1.00 91.88 108 SER A N 1
ATOM 887 C CA . SER A 1 108 ? -35.919 9.407 10.539 1.00 91.88 108 SER A CA 1
ATOM 888 C C . SER A 1 108 ? -35.815 9.469 12.073 1.00 91.88 108 SER A C 1
ATOM 890 O O . SER A 1 108 ? -35.740 8.418 12.711 1.00 91.88 108 SER A O 1
ATOM 892 N N . LEU A 1 109 ? -35.858 10.660 12.689 1.00 92.31 109 LEU A N 1
ATOM 893 C CA . LEU A 1 109 ? -35.777 10.824 14.150 1.00 92.31 109 LEU A CA 1
ATOM 894 C C . LEU A 1 109 ? -37.093 10.514 14.870 1.00 92.31 109 LEU A C 1
ATOM 896 O O . LEU A 1 109 ? -38.154 10.961 14.443 1.00 92.31 109 LEU A O 1
ATOM 900 N N . HIS A 1 110 ? -37.022 9.827 16.004 1.00 91.00 110 HIS A N 1
ATOM 901 C CA . HIS A 1 110 ? -38.166 9.489 16.854 1.00 91.00 110 HIS A CA 1
ATOM 902 C C . HIS A 1 110 ? -37.847 9.685 18.339 1.00 91.00 110 HIS A C 1
ATOM 904 O O . HIS A 1 110 ? -36.679 9.714 18.726 1.00 91.00 110 HIS A O 1
ATOM 910 N N . SER A 1 111 ? -38.876 9.789 19.181 1.00 91.12 111 SER A N 1
ATOM 911 C CA . SER A 1 111 ? -38.744 9.773 20.641 1.00 91.12 111 SER A CA 1
ATOM 912 C C . SER A 1 111 ? -39.699 8.779 21.297 1.00 91.12 111 SER A C 1
ATOM 914 O O . SER A 1 111 ? -40.814 8.571 20.825 1.00 91.12 111 SER A O 1
ATOM 916 N N . ASP A 1 112 ? -39.274 8.216 22.429 1.00 87.25 112 ASP A N 1
ATOM 917 C CA . ASP A 1 112 ? -40.140 7.425 23.312 1.00 87.25 112 ASP A CA 1
ATOM 918 C C . ASP A 1 112 ? -41.066 8.319 24.169 1.00 87.25 112 ASP A C 1
ATOM 920 O O . ASP A 1 112 ? -42.020 7.832 24.776 1.00 87.25 112 ASP A O 1
ATOM 924 N N . ASP A 1 113 ? -40.801 9.632 24.230 1.00 91.62 113 ASP A N 1
ATOM 925 C CA . ASP A 1 113 ? -41.675 10.614 24.877 1.00 91.62 113 ASP A CA 1
ATOM 926 C C . ASP A 1 113 ? -42.787 11.075 23.921 1.00 91.62 113 ASP A C 1
ATOM 928 O O . ASP A 1 113 ? -42.531 11.731 22.909 1.00 91.62 113 ASP A O 1
ATOM 932 N N . GLU A 1 114 ? -44.040 10.781 24.277 1.00 90.19 114 GLU A N 1
ATOM 933 C CA . GLU A 1 114 ? -45.229 11.077 23.466 1.00 90.19 114 GLU A CA 1
ATOM 934 C C . GLU A 1 114 ? -45.354 12.570 23.116 1.00 90.19 114 GLU A C 1
ATOM 936 O O . GLU A 1 114 ? -45.774 12.921 22.011 1.00 90.19 114 GLU A O 1
ATOM 941 N N . LYS A 1 115 ? -44.971 13.476 24.024 1.00 90.94 115 LYS A N 1
ATOM 942 C CA . LYS A 1 115 ? -45.031 14.920 23.763 1.00 90.94 115 LYS A CA 1
ATOM 943 C C . LYS A 1 115 ? -44.009 15.325 22.693 1.00 90.94 115 LYS A C 1
ATOM 945 O O . LYS A 1 115 ? -44.357 16.050 21.761 1.00 90.94 115 LYS A O 1
ATOM 950 N N . THR A 1 116 ? -42.777 14.841 22.809 1.00 89.94 116 THR A N 1
ATOM 951 C CA . THR A 1 116 ? -41.679 15.114 21.872 1.00 89.94 116 THR A CA 1
ATOM 952 C C . THR A 1 116 ? -41.934 14.477 20.502 1.00 89.94 116 THR A C 1
ATOM 954 O O . THR A 1 116 ? -41.758 15.143 19.482 1.00 89.94 116 THR A O 1
ATOM 957 N N . GLU A 1 117 ? -42.439 13.240 20.456 1.00 91.62 117 GLU A N 1
ATOM 958 C CA . GLU A 1 117 ? -42.806 12.549 19.210 1.00 91.62 117 GLU A CA 1
ATOM 959 C C . GLU A 1 117 ? -43.938 13.270 18.458 1.00 91.62 117 GLU A C 1
ATOM 961 O O . GLU A 1 117 ? -43.859 13.447 17.242 1.00 91.62 117 GLU A O 1
ATOM 966 N N . ASN A 1 118 ? -44.959 13.777 19.160 1.00 92.06 118 ASN A N 1
ATOM 967 C CA . ASN A 1 118 ? -46.017 14.582 18.537 1.00 92.06 118 ASN A CA 1
ATOM 968 C C . ASN A 1 118 ? -45.473 15.881 17.905 1.00 92.06 118 ASN A C 1
ATOM 970 O O . ASN A 1 118 ? -45.914 16.283 16.825 1.00 92.06 118 ASN A O 1
ATOM 974 N N . ILE A 1 119 ? -44.503 16.540 18.549 1.00 92.38 119 ILE A N 1
ATOM 975 C CA . ILE A 1 119 ? -43.859 17.753 18.018 1.00 92.38 119 ILE A CA 1
ATOM 976 C C . ILE A 1 119 ? -43.003 17.416 16.787 1.00 92.38 119 ILE A C 1
ATOM 978 O O . ILE A 1 119 ? -43.130 18.087 15.758 1.00 92.38 119 ILE A O 1
ATOM 982 N N . LEU A 1 120 ? -42.213 16.336 16.845 1.00 91.81 120 LEU A N 1
ATOM 983 C CA . LEU A 1 120 ? -41.478 15.811 15.690 1.00 91.81 120 LEU A CA 1
ATOM 984 C C . LEU A 1 120 ? -42.428 15.523 14.522 1.00 91.81 120 LEU A C 1
ATOM 986 O O . LEU A 1 120 ? -42.213 16.036 13.424 1.00 91.81 120 LEU A O 1
ATOM 990 N N . GLN A 1 121 ? -43.510 14.773 14.746 1.00 91.06 121 GLN A N 1
ATOM 991 C CA . GLN A 1 121 ? -44.425 14.367 13.679 1.00 91.06 121 GLN A CA 1
ATOM 992 C C . GLN A 1 121 ? -45.141 15.556 13.024 1.00 91.06 121 GLN A C 1
ATOM 994 O O . GLN A 1 121 ? -45.282 15.577 11.802 1.00 91.06 121 GLN A O 1
ATOM 999 N N . ASN A 1 122 ? -45.529 16.586 13.784 1.00 92.56 122 ASN A N 1
ATOM 1000 C CA . ASN A 1 122 ? -46.085 17.822 13.216 1.00 92.56 122 ASN A CA 1
ATOM 1001 C C . ASN A 1 122 ? -45.102 18.507 12.249 1.00 92.56 122 ASN A C 1
ATOM 1003 O O . ASN A 1 122 ? -45.489 18.972 11.170 1.00 92.56 122 ASN A O 1
ATOM 1007 N N . ARG A 1 123 ? -43.813 18.529 12.601 1.00 91.81 123 ARG A N 1
ATOM 1008 C CA . ARG A 1 123 ? -42.761 19.115 11.765 1.00 91.81 123 ARG A CA 1
ATOM 1009 C C . ARG A 1 123 ? -42.406 18.233 10.562 1.00 91.81 123 ARG A C 1
ATOM 1011 O O . ARG A 1 123 ? -42.276 18.762 9.460 1.00 91.81 123 ARG A O 1
ATOM 1018 N N . LYS A 1 124 ? -42.373 16.903 10.720 1.00 93.25 124 LYS A N 1
ATOM 1019 C CA . LYS A 1 124 ? -42.252 15.938 9.607 1.00 93.25 124 LYS A CA 1
ATOM 1020 C C . LYS A 1 124 ? -43.401 16.070 8.607 1.00 93.25 124 LYS A C 1
ATOM 1022 O O . LYS A 1 124 ? -43.155 16.141 7.411 1.00 93.25 124 LYS A O 1
ATOM 1027 N N . ASN A 1 125 ? -44.643 16.184 9.081 1.00 91.06 125 ASN A N 1
ATOM 1028 C CA . ASN A 1 125 ? -45.812 16.406 8.224 1.00 91.06 125 ASN A CA 1
ATOM 1029 C C . ASN A 1 125 ? -45.691 17.719 7.430 1.00 91.06 125 ASN A C 1
ATOM 1031 O O . ASN A 1 125 ? -46.088 17.778 6.272 1.00 91.06 125 ASN A O 1
ATOM 1035 N N . THR A 1 126 ? -45.115 18.764 8.033 1.00 90.12 126 THR A N 1
ATOM 1036 C CA . THR A 1 126 ? -44.864 20.045 7.353 1.00 90.12 126 THR A CA 1
ATOM 1037 C C . THR A 1 126 ? -43.809 19.888 6.252 1.00 90.12 126 THR A C 1
ATOM 1039 O O . THR A 1 126 ? -44.018 20.381 5.150 1.00 90.12 126 THR A O 1
ATOM 1042 N N . LEU A 1 127 ? -42.722 19.151 6.513 1.00 90.44 127 LEU A N 1
ATOM 1043 C CA . LEU A 1 127 ? -41.662 18.856 5.538 1.00 90.44 127 LEU A CA 1
ATOM 1044 C C . LEU A 1 127 ? -42.135 17.951 4.391 1.00 90.44 127 LEU A C 1
ATOM 1046 O O . LEU A 1 127 ? -41.858 18.252 3.239 1.00 90.44 127 LEU A O 1
ATOM 1050 N N . ASN A 1 128 ? -42.899 16.896 4.684 1.00 88.25 128 ASN A N 1
ATOM 1051 C CA . ASN A 1 128 ? -43.428 15.965 3.678 1.00 88.25 128 ASN A CA 1
ATOM 1052 C C . ASN A 1 128 ? -44.452 16.613 2.726 1.00 88.25 128 ASN A C 1
ATOM 1054 O O . ASN A 1 128 ? -44.705 16.089 1.645 1.00 88.25 128 ASN A O 1
ATOM 1058 N N . ASN A 1 129 ? -45.043 17.748 3.114 1.00 86.88 129 ASN A N 1
ATOM 1059 C CA . ASN A 1 129 ? -45.913 18.552 2.252 1.00 86.88 129 ASN A CA 1
ATOM 1060 C C . ASN A 1 129 ? -45.131 19.512 1.329 1.00 86.88 129 ASN A C 1
ATOM 1062 O O . ASN A 1 129 ? -45.745 20.190 0.503 1.00 86.88 129 ASN A O 1
ATOM 1066 N N . LEU A 1 130 ? -43.803 19.601 1.463 1.00 88.06 130 LEU A N 1
ATOM 1067 C CA . LEU A 1 130 ? -42.930 20.385 0.590 1.00 88.06 130 LEU A CA 1
ATOM 1068 C C . LEU A 1 130 ? -42.297 19.474 -0.465 1.00 88.06 130 LEU A C 1
ATOM 1070 O O . LEU A 1 130 ? -41.789 18.400 -0.153 1.00 88.06 130 LEU A O 1
ATOM 1074 N N . ASN A 1 131 ? -42.268 19.930 -1.717 1.00 85.19 131 ASN A N 1
ATOM 1075 C CA . ASN A 1 131 ? -41.545 19.237 -2.781 1.00 85.19 131 ASN A CA 1
ATOM 1076 C C . ASN A 1 131 ? -40.052 19.600 -2.719 1.00 85.19 131 ASN A C 1
ATOM 1078 O O . ASN A 1 131 ? -39.580 20.451 -3.469 1.00 85.19 131 ASN A 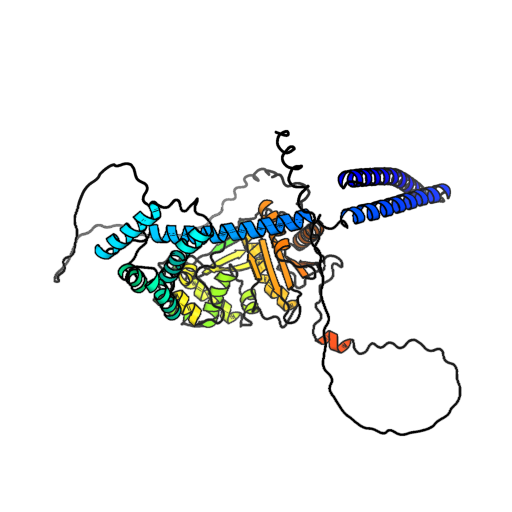O 1
ATOM 1082 N N . ILE A 1 132 ? -39.344 19.001 -1.758 1.00 84.56 132 ILE A N 1
ATOM 1083 C CA . ILE A 1 132 ? -37.938 19.297 -1.437 1.00 84.56 132 ILE A CA 1
ATOM 1084 C C . ILE A 1 132 ? -37.028 19.086 -2.659 1.00 84.56 132 ILE A C 1
ATOM 1086 O O . ILE A 1 132 ? -36.176 19.929 -2.929 1.00 84.56 132 ILE A O 1
ATOM 1090 N N . ASP A 1 133 ? -37.258 18.024 -3.435 1.00 75.88 133 ASP A N 1
ATOM 1091 C CA . ASP A 1 133 ? -36.439 17.664 -4.604 1.00 75.88 133 ASP A CA 1
ATOM 1092 C C . ASP A 1 133 ? -36.617 18.626 -5.802 1.00 75.88 133 ASP A C 1
ATOM 1094 O O . ASP A 1 133 ? -35.827 18.597 -6.744 1.00 75.88 133 ASP A O 1
ATOM 1098 N N . ALA A 1 134 ? -37.642 19.489 -5.779 1.00 80.00 134 ALA A N 1
ATOM 1099 C CA . ALA A 1 134 ? -37.912 20.502 -6.807 1.00 80.00 134 ALA A CA 1
ATOM 1100 C C . ALA A 1 134 ? -37.893 21.945 -6.261 1.00 80.00 134 ALA A C 1
ATOM 1102 O O . ALA A 1 134 ? -38.414 22.858 -6.906 1.00 80.00 134 ALA A O 1
ATOM 1103 N N . MET A 1 135 ? -37.344 22.153 -5.062 1.00 85.38 135 MET A N 1
ATOM 1104 C CA . MET A 1 135 ? -37.245 23.465 -4.423 1.00 85.38 135 MET A CA 1
ATOM 1105 C C . MET A 1 135 ? -36.110 24.300 -5.039 1.00 85.38 135 MET A C 1
ATOM 1107 O O . MET A 1 135 ? -35.055 23.769 -5.388 1.00 85.38 135 MET A O 1
ATOM 1111 N N . GLU A 1 136 ? -36.301 25.618 -5.157 1.00 87.38 136 GLU A N 1
ATOM 1112 C CA . GLU A 1 136 ? -35.226 26.517 -5.591 1.00 87.38 136 GLU A CA 1
ATOM 1113 C C . GLU A 1 136 ? -34.070 26.524 -4.575 1.00 87.38 136 GLU A C 1
ATOM 1115 O O . GLU A 1 136 ? -34.277 26.387 -3.368 1.00 87.38 136 GLU A O 1
ATOM 1120 N N . ARG A 1 137 ? -32.834 26.691 -5.066 1.00 82.69 137 ARG A N 1
ATOM 1121 C CA . ARG A 1 137 ? -31.592 26.589 -4.276 1.00 82.69 137 ARG A CA 1
ATOM 1122 C C . ARG A 1 137 ? -31.616 27.421 -2.991 1.00 82.69 137 ARG A C 1
ATOM 1124 O O . ARG A 1 137 ? -31.259 26.905 -1.934 1.00 82.69 137 ARG A O 1
ATOM 1131 N N . ASP A 1 138 ? -32.020 28.684 -3.079 1.00 87.06 138 ASP A N 1
ATOM 1132 C CA . ASP A 1 138 ? -31.961 29.614 -1.946 1.00 87.06 138 ASP A CA 1
ATOM 1133 C C . ASP A 1 138 ? -32.992 29.243 -0.864 1.00 87.06 138 ASP A C 1
ATOM 1135 O O . ASP A 1 138 ? -32.687 29.284 0.333 1.00 87.06 138 ASP A O 1
ATOM 1139 N N . ASP A 1 139 ? -34.178 28.784 -1.278 1.00 88.19 139 ASP A N 1
ATOM 1140 C CA . ASP A 1 139 ? -35.214 28.261 -0.383 1.00 88.19 139 ASP A CA 1
ATOM 1141 C C . ASP A 1 139 ? -34.776 26.937 0.264 1.00 88.19 139 ASP A C 1
ATOM 1143 O O . ASP A 1 139 ? -34.908 26.775 1.480 1.00 88.19 139 ASP A O 1
ATOM 1147 N N . LEU A 1 140 ? -34.178 26.021 -0.509 1.00 89.38 140 LEU A N 1
ATOM 1148 C CA . LEU A 1 140 ? -33.652 24.745 -0.012 1.00 89.38 140 LEU A CA 1
ATOM 1149 C C . LEU A 1 140 ? -32.507 24.955 0.987 1.00 89.38 140 LEU A C 1
ATOM 1151 O O . LEU A 1 140 ? -32.477 24.306 2.033 1.00 89.38 140 LEU A O 1
ATOM 1155 N N . GLN A 1 141 ? -31.592 25.888 0.711 1.00 89.75 141 GLN A N 1
ATOM 1156 C CA . GLN A 1 141 ? -30.521 26.267 1.632 1.00 89.75 141 GLN A CA 1
ATOM 1157 C C . GLN A 1 141 ? -31.088 26.885 2.918 1.00 89.75 141 GLN A C 1
ATOM 1159 O O . GLN A 1 141 ? -30.659 26.525 4.018 1.00 89.75 141 GLN A O 1
ATOM 1164 N N . SER A 1 142 ? -32.054 27.800 2.799 1.00 89.00 142 SER A N 1
ATOM 1165 C CA . SER A 1 142 ? -32.719 28.442 3.939 1.00 89.00 142 SER A CA 1
ATOM 1166 C C . SER A 1 142 ? -33.438 27.417 4.828 1.00 89.00 142 SER A C 1
ATOM 1168 O O . SER A 1 142 ? -33.259 27.412 6.050 1.00 89.00 142 SER A O 1
ATOM 1170 N N . LEU A 1 143 ? -34.178 26.490 4.211 1.00 90.50 143 LEU A N 1
ATOM 1171 C CA . LEU A 1 143 ? -34.917 25.420 4.878 1.00 90.50 143 LEU A CA 1
ATOM 1172 C C . LEU A 1 143 ? -33.996 24.355 5.488 1.00 90.50 143 LEU A C 1
ATOM 1174 O O . LEU A 1 143 ? -34.198 23.965 6.634 1.00 90.50 143 LEU A O 1
ATOM 1178 N N . GLY A 1 144 ? -33.011 23.865 4.732 1.00 89.38 144 GLY A N 1
ATOM 1179 C CA . GLY A 1 144 ? -32.185 22.703 5.072 1.00 89.38 144 GLY A CA 1
ATOM 1180 C C . GLY A 1 144 ? -31.076 22.979 6.088 1.00 89.38 144 GLY A C 1
ATOM 1181 O O . GLY A 1 144 ? -30.701 22.098 6.863 1.00 89.38 144 GLY A O 1
ATOM 1182 N N . LYS A 1 145 ? -30.556 24.210 6.135 1.00 91.69 145 LYS A N 1
ATOM 1183 C CA . LYS A 1 145 ? -29.423 24.599 6.994 1.00 91.69 145 LYS A CA 1
ATOM 1184 C C . LYS A 1 145 ? -29.647 24.355 8.500 1.00 91.69 145 LYS A C 1
ATOM 1186 O O . LYS A 1 145 ? -28.730 23.823 9.129 1.00 91.69 145 LYS A O 1
ATOM 1191 N N . PRO A 1 146 ? -30.828 24.637 9.090 1.00 92.81 146 PRO A N 1
ATOM 1192 C CA . PRO A 1 146 ? -31.162 24.188 10.442 1.00 92.81 146 PRO A CA 1
ATOM 1193 C C . PRO A 1 146 ? -31.056 22.672 10.655 1.00 92.81 146 PRO A C 1
ATOM 1195 O O . PRO A 1 146 ? -30.568 22.238 11.697 1.00 92.81 146 PRO A O 1
ATOM 1198 N N . TYR A 1 147 ? -31.485 21.860 9.684 1.00 93.81 147 TYR A N 1
ATOM 1199 C CA . TYR A 1 147 ? -31.485 20.399 9.808 1.00 93.81 147 TYR A CA 1
ATOM 1200 C C . TYR A 1 147 ? -30.072 19.804 9.714 1.00 93.81 147 TYR A C 1
ATOM 1202 O O . TYR A 1 147 ? -29.770 18.864 10.446 1.00 93.81 147 TYR A O 1
ATOM 1210 N N . ILE A 1 148 ? -29.169 20.414 8.932 1.00 92.56 148 ILE A N 1
ATOM 1211 C CA . ILE A 1 148 ? -27.730 20.088 8.973 1.00 92.56 148 ILE A CA 1
ATOM 1212 C C . ILE A 1 148 ? -27.160 20.336 10.375 1.00 92.56 148 ILE A C 1
ATOM 1214 O O . ILE A 1 148 ? -26.515 19.453 10.934 1.00 92.56 148 ILE A O 1
ATOM 1218 N N . TRP A 1 149 ? -27.418 21.500 10.985 1.00 92.94 149 TRP A N 1
ATOM 1219 C CA . TRP A 1 149 ? -26.937 21.775 12.349 1.00 92.94 149 TRP A CA 1
ATOM 1220 C C . TRP A 1 149 ? -27.512 20.801 13.384 1.00 92.94 149 TRP A C 1
ATOM 1222 O O . TRP A 1 149 ? -26.848 20.502 14.377 1.00 92.94 149 TRP A O 1
ATOM 1232 N N . LEU A 1 150 ? -28.734 20.308 13.165 1.00 93.06 150 LEU A N 1
ATOM 1233 C CA . LEU A 1 150 ? -29.383 19.333 14.038 1.00 93.06 150 LEU A CA 1
ATOM 1234 C C . LEU A 1 150 ? -28.711 17.961 13.911 1.00 93.06 150 LEU A C 1
ATOM 1236 O O . LEU A 1 150 ? -28.394 17.345 14.927 1.00 93.06 150 LEU A O 1
ATOM 1240 N N . GLN A 1 151 ? -28.419 17.527 12.683 1.00 93.19 151 GLN A N 1
ATOM 1241 C CA . GLN A 1 151 ? -27.645 16.318 12.399 1.00 93.19 151 GLN A CA 1
ATOM 1242 C C . GLN A 1 151 ? -26.228 16.396 12.990 1.00 93.19 151 GLN A C 1
ATOM 1244 O O . GLN A 1 151 ? -25.791 15.468 13.668 1.00 93.19 151 GLN A O 1
ATOM 1249 N N . GLU A 1 152 ? -25.533 17.523 12.811 1.00 91.81 152 GLU A N 1
ATOM 1250 C CA . GLU A 1 152 ? -24.216 17.775 13.410 1.00 91.81 152 GLU A CA 1
ATOM 1251 C C . GLU A 1 152 ? -24.279 17.698 14.949 1.00 91.81 152 GLU A C 1
ATOM 1253 O O . GLU A 1 152 ? -23.453 17.033 15.569 1.00 91.81 152 GLU A O 1
ATOM 1258 N N . ALA A 1 153 ? -25.287 18.304 15.588 1.00 90.25 153 ALA A N 1
ATOM 1259 C CA . ALA A 1 153 ? -25.445 18.285 17.048 1.00 90.25 153 ALA A CA 1
ATOM 1260 C C . ALA A 1 153 ? -25.846 16.915 17.626 1.00 90.25 153 ALA A C 1
ATOM 1262 O O . ALA A 1 153 ? -25.535 16.620 18.787 1.00 90.25 153 ALA A O 1
ATOM 1263 N N . PHE A 1 154 ? -26.544 16.088 16.842 1.00 90.12 154 PHE A N 1
ATOM 1264 C CA . PHE A 1 154 ? -26.896 14.719 17.217 1.00 90.12 154 PHE A CA 1
ATOM 1265 C C . PHE A 1 154 ? -25.636 13.861 17.374 1.00 90.12 154 PHE A C 1
ATOM 1267 O O . PHE A 1 154 ? -25.460 13.226 18.415 1.00 90.12 154 PHE A O 1
ATOM 1274 N N . TRP A 1 155 ? -24.734 13.916 16.389 1.00 88.19 155 TRP A N 1
ATOM 1275 C CA . TRP A 1 155 ? -23.506 13.115 16.362 1.00 88.19 155 TRP A CA 1
ATOM 1276 C C . TRP A 1 155 ? -22.310 13.739 17.103 1.00 88.19 155 TRP A C 1
ATOM 1278 O O . TRP A 1 155 ? -21.346 13.030 17.385 1.00 88.19 155 TRP A O 1
ATOM 1288 N N . GLU A 1 156 ? -22.341 15.033 17.440 1.00 91.38 156 GLU A N 1
ATOM 1289 C CA . GLU A 1 156 ? -21.231 15.700 18.134 1.00 91.38 156 GLU A CA 1
ATOM 1290 C C . GLU A 1 156 ? -20.994 15.141 19.553 1.00 91.38 156 GLU A C 1
ATOM 1292 O O . GLU A 1 156 ? -21.908 14.995 20.370 1.00 91.38 156 GLU A O 1
ATOM 1297 N N . ILE A 1 157 ? -19.721 14.871 19.854 1.00 80.06 157 ILE A N 1
ATOM 1298 C CA . ILE A 1 157 ? -19.239 14.257 21.099 1.00 80.06 157 ILE A CA 1
ATOM 1299 C C . ILE A 1 157 ? -18.504 15.295 21.965 1.00 80.06 157 ILE A C 1
ATOM 1301 O O . ILE A 1 157 ? -18.503 15.194 23.194 1.00 80.06 157 ILE A O 1
ATOM 1305 N N . ASP A 1 158 ? -17.891 16.316 21.357 1.00 87.94 158 ASP A N 1
ATOM 1306 C CA . ASP A 1 158 ? -17.247 17.407 22.086 1.00 87.94 158 ASP A CA 1
ATOM 1307 C C . ASP A 1 158 ? -18.300 18.318 22.732 1.00 87.94 158 ASP A C 1
ATOM 1309 O O . ASP A 1 158 ? -19.079 18.994 22.060 1.00 87.94 158 ASP A O 1
ATOM 1313 N N . ALA A 1 159 ? -18.301 18.381 24.065 1.00 79.38 159 ALA A N 1
ATOM 1314 C CA . ALA A 1 159 ? -19.294 19.137 24.824 1.00 79.38 159 ALA A CA 1
ATOM 1315 C C . ALA A 1 159 ? -19.311 20.647 24.506 1.00 79.38 159 ALA A C 1
ATOM 1317 O O . ALA A 1 159 ? -20.359 21.281 24.623 1.00 79.38 159 ALA A O 1
ATOM 1318 N N . LYS A 1 160 ? -18.183 21.242 24.089 1.00 83.06 160 LYS A N 1
ATOM 1319 C CA . LYS A 1 160 ? -18.084 22.676 23.777 1.00 83.06 160 LYS A CA 1
ATOM 1320 C C . LYS A 1 160 ? -18.625 22.974 22.376 1.00 83.06 160 LYS A C 1
ATOM 1322 O O . LYS A 1 160 ? -19.333 23.967 22.198 1.00 83.06 160 LYS A O 1
ATOM 1327 N N . LYS A 1 161 ? -18.336 22.114 21.397 1.00 86.88 161 LYS A N 1
ATOM 1328 C CA . LYS A 1 161 ? -18.933 22.172 20.057 1.00 86.88 161 LYS A CA 1
ATOM 1329 C C . LYS A 1 161 ? -20.425 21.857 20.107 1.00 86.88 161 LYS A C 1
ATOM 1331 O O . LYS A 1 161 ? -21.203 22.647 19.580 1.00 86.88 161 LYS A O 1
ATOM 1336 N N . LYS A 1 162 ? -20.838 20.804 20.827 1.00 86.88 162 LYS A N 1
ATOM 1337 C CA . LYS A 1 162 ? -22.254 20.463 21.018 1.00 86.88 162 LYS A CA 1
ATOM 1338 C C . LYS A 1 162 ? -23.009 21.622 21.659 1.00 86.88 162 LYS A C 1
ATOM 1340 O O . LYS A 1 162 ? -24.026 22.027 21.121 1.00 86.88 162 LYS A O 1
ATOM 1345 N N . PHE A 1 163 ? -22.478 22.249 22.713 1.00 84.00 163 PHE A N 1
ATOM 1346 C CA . PHE A 1 163 ? -23.087 23.448 23.308 1.00 84.00 163 PHE A CA 1
ATOM 1347 C C . PHE A 1 163 ? -23.222 24.621 22.314 1.00 84.00 163 PHE A C 1
ATOM 1349 O O . PHE A 1 163 ? -24.262 25.275 22.266 1.00 84.00 163 PHE A O 1
ATOM 1356 N N . SER A 1 164 ? -22.204 24.864 21.479 1.00 87.50 164 SER A N 1
ATOM 1357 C CA . SER A 1 164 ? -22.243 25.887 20.418 1.00 87.50 164 SER A CA 1
ATOM 1358 C C . SER A 1 164 ? -23.317 25.600 19.357 1.00 87.50 164 SER A C 1
ATOM 1360 O O . SER A 1 164 ? -24.023 26.512 18.924 1.00 87.50 164 SER A O 1
ATOM 1362 N N . LEU A 1 165 ? -23.480 24.332 18.965 1.00 87.25 165 LEU A N 1
ATOM 1363 C CA . LEU A 1 165 ? -24.533 23.891 18.049 1.00 87.25 165 LEU A CA 1
ATOM 1364 C C . LEU A 1 165 ? -25.919 23.980 18.705 1.00 87.25 165 LEU A C 1
ATOM 1366 O O . LEU A 1 165 ? -26.825 24.554 18.109 1.00 87.25 165 LEU A O 1
ATOM 1370 N N . MET A 1 166 ? -26.074 23.531 19.957 1.00 88.06 166 MET A N 1
ATOM 1371 C CA . MET A 1 166 ? -27.332 23.642 20.707 1.00 88.06 166 MET A CA 1
ATOM 1372 C C . MET A 1 166 ? -27.816 25.092 20.822 1.00 88.06 166 MET A C 1
ATOM 1374 O O . MET A 1 166 ? -29.007 25.352 20.662 1.00 88.06 166 MET A O 1
ATOM 1378 N N . TYR A 1 167 ? -26.902 26.048 21.023 1.00 86.38 167 TYR A N 1
ATOM 1379 C CA . TYR A 1 167 ? -27.241 27.473 21.049 1.00 86.38 167 TYR A CA 1
ATOM 1380 C C . TYR A 1 167 ? -27.821 27.976 19.714 1.00 86.38 167 TYR A C 1
ATOM 1382 O O . TYR A 1 167 ? -28.697 28.837 19.713 1.00 86.38 167 TYR A O 1
ATOM 1390 N N . ARG A 1 168 ? -27.374 27.424 18.576 1.00 86.69 168 ARG A N 1
ATOM 1391 C CA . ARG A 1 168 ? -27.965 27.713 17.257 1.00 86.69 168 ARG A CA 1
ATOM 1392 C C . ARG A 1 168 ? -29.320 27.029 17.089 1.00 86.69 168 ARG A C 1
ATOM 1394 O O . ARG A 1 168 ? -30.245 27.645 16.582 1.00 86.69 168 ARG A O 1
ATOM 1401 N N . LEU A 1 169 ? -29.457 25.781 17.535 1.00 87.69 169 LEU A N 1
ATOM 1402 C CA . LEU A 1 169 ? -30.703 25.018 17.398 1.00 87.69 169 LEU A CA 1
ATOM 1403 C C . LEU A 1 169 ? -31.866 25.609 18.195 1.00 87.69 169 LEU A C 1
ATOM 1405 O O . LEU A 1 169 ? -32.995 25.571 17.712 1.00 87.69 169 LEU A O 1
ATOM 1409 N N . ALA A 1 170 ? -31.594 26.217 19.350 1.00 83.50 170 ALA A N 1
ATOM 1410 C CA . ALA A 1 170 ? -32.599 26.878 20.183 1.00 83.50 170 ALA A CA 1
ATOM 1411 C C . ALA A 1 170 ? -33.344 28.041 19.488 1.00 83.50 170 ALA A C 1
ATOM 1413 O O . ALA A 1 170 ? -34.394 28.456 19.969 1.00 83.50 170 ALA A O 1
ATOM 1414 N N . SER A 1 171 ? -32.829 28.579 18.372 1.00 83.38 171 SER A N 1
ATOM 1415 C CA . SER A 1 171 ? -33.535 29.582 17.556 1.00 83.38 171 SER A CA 1
ATOM 1416 C C . SER A 1 171 ? -34.267 29.000 16.340 1.00 83.38 171 SER A C 1
ATOM 1418 O O . SER A 1 171 ? -34.979 29.732 15.654 1.00 83.38 171 SER A O 1
ATOM 1420 N N . CYS A 1 172 ? -34.101 27.704 16.058 1.00 88.62 172 CYS A N 1
ATOM 1421 C CA . CYS A 1 172 ? -34.628 27.041 14.862 1.00 88.62 172 CYS A CA 1
ATOM 1422 C C . CYS A 1 172 ? -35.646 25.931 15.162 1.00 88.62 172 CYS A C 1
ATOM 1424 O O . CYS A 1 172 ? -36.484 25.635 14.306 1.00 88.62 172 CYS A O 1
ATOM 1426 N N . PHE A 1 173 ? -35.570 25.319 16.344 1.00 91.62 173 PHE A N 1
ATOM 1427 C CA . PHE A 1 173 ? -36.372 24.168 16.755 1.00 91.62 173 PHE A CA 1
ATOM 1428 C C . PHE A 1 173 ? -37.044 24.394 18.105 1.00 91.62 173 PHE A C 1
ATOM 1430 O O . PHE A 1 173 ? -36.598 25.189 18.928 1.00 91.62 173 PHE A O 1
ATOM 1437 N N . GLU A 1 174 ? -38.122 23.651 18.310 1.00 93.38 174 GLU A N 1
ATOM 1438 C CA . GLU A 1 174 ? -38.871 23.549 19.551 1.00 93.38 174 GLU A CA 1
ATOM 1439 C C . GLU A 1 174 ? -37.975 23.021 20.691 1.00 93.38 174 GLU A C 1
ATOM 1441 O O . GLU A 1 174 ? -37.075 22.203 20.463 1.00 93.38 174 GLU A O 1
ATOM 1446 N N . GLU A 1 175 ? -38.217 23.483 21.924 1.00 88.31 175 GLU A N 1
ATOM 1447 C CA . GLU A 1 175 ? -37.375 23.173 23.091 1.00 88.31 175 GLU A CA 1
ATOM 1448 C C . GLU A 1 175 ? -37.272 21.660 23.320 1.00 88.31 175 GLU A C 1
ATOM 1450 O O . GLU A 1 175 ? -36.190 21.148 23.584 1.00 88.31 175 GLU A O 1
ATOM 1455 N N . GLU A 1 176 ? -38.369 20.930 23.131 1.00 90.38 176 GLU A N 1
ATOM 1456 C CA . GLU A 1 176 ? -38.447 19.477 23.265 1.00 90.38 176 GLU A CA 1
ATOM 1457 C C . GLU A 1 176 ? -37.508 18.746 22.290 1.00 90.38 176 GLU A C 1
ATOM 1459 O O . GLU A 1 176 ? -36.808 17.815 22.691 1.00 90.38 176 GLU A O 1
ATOM 1464 N N . ILE A 1 177 ? -37.416 19.203 21.034 1.00 90.00 177 ILE A N 1
ATOM 1465 C CA . ILE A 1 177 ? -36.499 18.626 20.039 1.00 90.00 177 ILE A CA 1
ATOM 1466 C C . ILE A 1 177 ? -35.052 18.936 20.432 1.00 90.00 177 ILE A C 1
ATOM 1468 O O . ILE A 1 177 ? -34.215 18.034 20.474 1.00 90.00 177 ILE A O 1
ATOM 1472 N N . ALA A 1 178 ? -34.747 20.197 20.754 1.00 88.50 178 ALA A N 1
ATOM 1473 C CA . ALA A 1 178 ? -33.396 20.607 21.131 1.00 88.50 178 ALA A CA 1
ATOM 1474 C C . ALA A 1 178 ? -32.908 19.865 22.393 1.00 88.50 178 ALA A C 1
ATOM 1476 O O . ALA A 1 178 ? -31.804 19.318 22.419 1.00 88.50 178 ALA A O 1
ATOM 1477 N N . MET A 1 179 ? -33.753 19.766 23.418 1.00 87.06 179 MET A N 1
ATOM 1478 C CA . MET A 1 179 ? -33.475 18.996 24.629 1.00 87.06 179 MET A CA 1
ATOM 1479 C C . MET A 1 179 ? -33.302 17.505 24.310 1.00 87.06 179 MET A C 1
ATOM 1481 O O . MET A 1 179 ? -32.363 16.888 24.813 1.00 87.06 179 MET A O 1
ATOM 1485 N N . GLY A 1 180 ? -34.112 16.941 23.410 1.00 86.62 180 GLY A N 1
ATOM 1486 C CA . GLY A 1 180 ? -33.961 15.560 22.956 1.00 86.62 180 GLY A CA 1
ATOM 1487 C C . GLY A 1 180 ? -32.587 15.261 22.338 1.00 86.62 180 GLY A C 1
ATOM 1488 O O . GLY A 1 180 ? -31.967 14.248 22.669 1.00 86.62 180 GLY A O 1
ATOM 1489 N N . ILE A 1 181 ? -32.054 16.180 21.523 1.00 87.56 181 ILE A N 1
ATOM 1490 C CA . ILE A 1 181 ? -30.684 16.111 20.974 1.00 87.56 181 ILE A CA 1
ATOM 1491 C C . ILE A 1 181 ? -29.617 16.262 22.071 1.00 87.56 181 ILE A C 1
ATOM 1493 O O . ILE A 1 181 ? -28.592 15.568 22.059 1.00 87.56 181 ILE A O 1
ATOM 1497 N N . GLN A 1 182 ? -29.832 17.175 23.022 1.00 86.06 182 GLN A N 1
ATOM 1498 C CA . GLN A 1 182 ? -28.883 17.456 24.099 1.00 86.06 182 GLN A CA 1
ATOM 1499 C C . GLN A 1 182 ? -28.737 16.279 25.073 1.00 86.06 182 GLN A C 1
ATOM 1501 O O . GLN A 1 182 ? -27.616 15.963 25.471 1.00 86.06 182 GLN A O 1
ATOM 1506 N N . PHE A 1 183 ? -29.848 15.635 25.439 1.00 86.50 183 PHE A N 1
ATOM 1507 C CA . PHE A 1 183 ? -29.888 14.534 26.405 1.00 86.50 183 PHE A CA 1
ATOM 1508 C C . PHE A 1 183 ? -29.864 13.138 25.765 1.00 86.50 183 PHE A C 1
ATOM 1510 O O . PHE A 1 183 ? -29.744 12.152 26.488 1.00 86.50 183 PHE A O 1
ATOM 1517 N N . GLY A 1 184 ? -29.916 13.041 24.431 1.00 84.06 184 GLY A N 1
ATOM 1518 C CA . GLY A 1 184 ? -29.842 11.768 23.709 1.00 84.06 184 GLY A CA 1
ATOM 1519 C C . GLY A 1 184 ? -31.105 10.915 23.847 1.00 84.06 184 GLY A C 1
ATOM 1520 O O . GLY A 1 184 ? -31.012 9.693 23.874 1.00 84.06 184 GLY A O 1
ATOM 1521 N N . THR A 1 185 ? -32.276 11.552 23.963 1.00 86.50 185 THR A N 1
ATOM 1522 C CA . THR A 1 185 ? -33.589 10.882 24.065 1.00 86.50 185 THR A CA 1
ATOM 1523 C C . THR A 1 185 ? -34.326 10.806 22.723 1.00 86.50 185 THR A C 1
ATOM 1525 O O . THR A 1 185 ? -35.512 10.469 22.681 1.00 86.50 185 THR A O 1
ATOM 1528 N N . LEU A 1 186 ? -33.633 11.146 21.630 1.00 89.69 186 LEU A N 1
ATOM 1529 C CA . LEU A 1 186 ? -34.069 10.884 20.262 1.00 89.69 186 LEU A CA 1
ATOM 1530 C C . LEU A 1 186 ? -33.276 9.710 19.684 1.00 89.69 186 LEU A C 1
ATOM 1532 O O . LEU A 1 186 ? -32.061 9.624 19.863 1.00 89.69 186 LEU A O 1
ATOM 1536 N N . SER A 1 187 ? -33.968 8.836 18.966 1.00 88.00 187 SER A N 1
ATOM 1537 C CA . SER A 1 187 ? -33.423 7.678 18.260 1.00 88.00 187 SER A CA 1
ATOM 1538 C C . SER A 1 187 ? -33.714 7.783 16.761 1.00 88.00 187 SER A C 1
ATOM 1540 O O . SER A 1 187 ? -34.492 8.630 16.326 1.00 88.00 187 SER A O 1
ATOM 1542 N N . ILE A 1 188 ? -33.073 6.935 15.959 1.00 88.06 188 ILE A N 1
ATOM 1543 C CA . ILE A 1 188 ? -33.342 6.808 14.523 1.00 88.06 188 ILE A CA 1
ATOM 1544 C C . ILE A 1 188 ? -34.150 5.524 14.330 1.00 88.06 188 ILE A C 1
ATOM 1546 O O . ILE A 1 188 ? -33.744 4.482 14.846 1.00 88.06 188 ILE A O 1
ATOM 1550 N N . LYS A 1 189 ? -35.266 5.575 13.592 1.00 71.38 189 LYS A N 1
ATOM 1551 C CA . LYS A 1 189 ? -35.906 4.352 13.077 1.00 71.38 189 LYS A CA 1
ATOM 1552 C C . LYS A 1 189 ? -35.397 4.077 11.670 1.00 71.38 189 LYS A C 1
ATOM 1554 O O . LYS A 1 189 ? -35.416 4.963 10.816 1.00 71.38 189 LYS A O 1
ATOM 1559 N N . GLU A 1 190 ? -34.989 2.838 11.432 1.00 48.97 190 GLU A N 1
ATOM 1560 C CA . GLU A 1 190 ? -34.846 2.314 10.076 1.00 48.97 190 GLU A CA 1
ATOM 1561 C C . GLU A 1 190 ? -36.245 2.215 9.434 1.00 48.97 190 GLU A C 1
ATOM 1563 O O . GLU A 1 190 ? -37.209 1.855 10.122 1.00 48.97 190 GLU A O 1
ATOM 1568 N N . PRO A 1 191 ? -36.402 2.576 8.148 1.00 41.03 191 PRO A N 1
ATOM 1569 C CA . PRO A 1 191 ? -37.679 2.455 7.461 1.00 41.03 191 PRO A CA 1
ATOM 1570 C C . PRO A 1 191 ? -37.993 0.975 7.207 1.00 41.03 191 PRO A C 1
ATOM 1572 O O . PRO A 1 191 ? -37.337 0.324 6.400 1.00 41.03 191 PRO A O 1
ATOM 1575 N N . ASN A 1 192 ? -39.013 0.447 7.886 1.00 34.44 192 ASN A N 1
ATOM 1576 C CA . ASN A 1 192 ? -39.580 -0.856 7.546 1.00 34.44 192 ASN A CA 1
ATOM 1577 C C . ASN A 1 192 ? -40.423 -0.734 6.272 1.00 34.44 192 ASN A C 1
ATOM 1579 O O . ASN A 1 192 ? -41.396 0.023 6.256 1.00 34.44 192 ASN A O 1
ATOM 1583 N N . ASP A 1 193 ? -40.106 -1.537 5.258 1.00 29.73 193 ASP A N 1
ATOM 1584 C CA . ASP A 1 193 ? -41.021 -1.805 4.150 1.00 29.73 193 ASP A CA 1
ATOM 1585 C C . ASP A 1 193 ? -42.266 -2.554 4.665 1.00 29.73 193 ASP A C 1
ATOM 1587 O O . ASP A 1 193 ? -42.185 -3.675 5.174 1.00 29.73 193 ASP A O 1
ATOM 1591 N N . GLU A 1 194 ? -43.445 -1.958 4.488 1.00 31.28 194 GLU A N 1
ATOM 1592 C CA . GLU A 1 194 ? -44.694 -2.720 4.392 1.00 31.28 194 GLU A CA 1
ATOM 1593 C C . GLU A 1 194 ? -44.706 -3.381 2.987 1.00 31.28 194 GLU A C 1
ATOM 1595 O O . GLU A 1 194 ? -44.282 -2.766 2.015 1.00 31.28 194 GLU A O 1
ATOM 1600 N N . VAL A 1 195 ? -45.153 -4.618 2.739 1.00 28.77 195 VAL A N 1
ATOM 1601 C CA . VAL A 1 195 ? -46.277 -5.370 3.314 1.00 28.77 195 VAL A CA 1
ATOM 1602 C C . VAL A 1 195 ? -46.038 -6.888 3.120 1.00 28.77 195 VAL A C 1
ATOM 1604 O O . VAL A 1 195 ? -45.622 -7.280 2.033 1.00 28.77 195 VAL A O 1
ATOM 1607 N N . LEU A 1 196 ? -46.404 -7.742 4.096 1.00 26.19 196 LEU A N 1
ATOM 1608 C CA . LEU A 1 196 ? -47.271 -8.949 3.949 1.00 26.19 196 LEU A CA 1
ATOM 1609 C C . LEU A 1 196 ? -47.060 -10.024 5.044 1.00 26.19 196 LEU A C 1
ATOM 1611 O O . LEU A 1 196 ? -46.124 -10.816 5.029 1.00 26.19 196 LEU A O 1
ATOM 1615 N N . ASN A 1 197 ? -48.043 -10.071 5.944 1.00 24.52 197 ASN A N 1
ATOM 1616 C CA . ASN A 1 197 ? -48.338 -11.054 6.996 1.00 24.52 197 ASN A CA 1
ATOM 1617 C C . ASN A 1 197 ? -47.990 -12.534 6.709 1.00 24.52 197 ASN A C 1
ATOM 1619 O O . ASN A 1 197 ? -48.437 -13.061 5.694 1.00 24.52 197 ASN A O 1
ATOM 1623 N N . VAL A 1 198 ? -47.469 -13.245 7.726 1.00 28.48 198 VAL A N 1
ATOM 1624 C CA . VAL A 1 198 ? -48.157 -14.396 8.371 1.00 28.48 198 VAL A CA 1
ATOM 1625 C C . VAL A 1 198 ? -47.842 -14.400 9.880 1.00 28.48 198 VAL A C 1
ATOM 1627 O O . VAL A 1 198 ? -46.713 -14.153 10.292 1.00 28.48 198 VAL A O 1
ATOM 1630 N N . GLU A 1 199 ? -48.856 -14.665 10.703 1.00 25.64 199 GLU A N 1
ATOM 1631 C CA . GLU A 1 199 ? -48.812 -14.719 12.173 1.00 25.64 199 GLU A CA 1
ATOM 1632 C C . GLU A 1 199 ? -48.072 -15.962 12.710 1.00 25.64 199 GLU A C 1
ATOM 1634 O O . GLU A 1 199 ? -48.297 -17.047 12.185 1.00 25.64 199 GLU A O 1
ATOM 1639 N N . ILE A 1 200 ? -47.359 -15.849 13.847 1.00 26.58 200 ILE A N 1
ATOM 1640 C CA . ILE A 1 200 ? -47.577 -16.713 15.034 1.00 26.58 200 ILE A CA 1
ATOM 1641 C C . ILE A 1 200 ? -47.446 -15.849 16.309 1.00 26.58 200 ILE A C 1
ATOM 1643 O O . ILE A 1 200 ? -46.639 -14.928 16.392 1.00 26.58 200 ILE A O 1
ATOM 1647 N N . THR A 1 201 ? -48.305 -16.133 17.285 1.00 23.53 201 THR A N 1
ATOM 1648 C CA . THR A 1 201 ? -48.713 -15.289 18.422 1.00 23.53 201 THR A CA 1
ATOM 1649 C C . THR A 1 201 ? -47.970 -15.519 19.754 1.00 23.53 201 THR A C 1
ATOM 1651 O O . THR A 1 201 ? -47.636 -16.663 20.052 1.00 23.53 201 THR A O 1
ATOM 1654 N N . ASN A 1 202 ? -47.994 -14.496 20.635 1.00 22.38 202 ASN A N 1
ATOM 1655 C CA . ASN A 1 202 ? -47.976 -14.559 22.123 1.00 22.38 202 ASN A CA 1
ATOM 1656 C C . ASN A 1 202 ? -46.644 -14.984 22.822 1.00 22.38 202 ASN A C 1
ATOM 1658 O O . ASN A 1 202 ? -45.948 -15.865 22.343 1.00 22.38 202 ASN A O 1
ATOM 1662 N N . ASN A 1 203 ? -46.240 -14.469 24.002 1.00 24.17 203 ASN A N 1
ATOM 1663 C CA . ASN A 1 203 ? -46.860 -13.486 24.913 1.00 24.17 203 ASN A CA 1
ATOM 1664 C C . ASN A 1 203 ? -45.862 -12.859 25.935 1.00 24.17 203 ASN A C 1
ATOM 1666 O O . ASN A 1 203 ? -44.911 -13.509 26.354 1.00 24.17 203 ASN A O 1
ATOM 1670 N N . SER A 1 204 ? -46.180 -11.641 26.400 1.00 25.84 204 SER A N 1
ATOM 1671 C CA . SER A 1 204 ? -45.962 -11.063 27.757 1.00 25.84 204 SER A CA 1
ATOM 1672 C C . SER A 1 204 ? -44.618 -11.195 28.531 1.00 25.84 204 SER A C 1
ATOM 1674 O O . SER A 1 204 ? -44.373 -12.175 29.227 1.00 25.84 204 SER A O 1
ATOM 1676 N N . SER A 1 205 ? -43.860 -10.089 28.550 1.00 24.31 205 SER A N 1
ATOM 1677 C CA . SER A 1 205 ? -43.466 -9.273 29.733 1.00 24.31 205 SER A CA 1
ATOM 1678 C C . SER A 1 205 ? -43.024 -9.872 31.100 1.00 24.31 205 SER A C 1
ATOM 1680 O O . SER A 1 205 ? -43.814 -10.467 31.823 1.00 24.31 205 SER A O 1
ATOM 1682 N N . GLU A 1 206 ? -41.842 -9.393 31.526 1.00 25.00 206 GLU A N 1
ATOM 1683 C CA . GLU A 1 206 ? -41.453 -8.864 32.862 1.00 25.00 206 GLU A CA 1
ATOM 1684 C C . GLU A 1 206 ? -41.191 -9.739 34.123 1.00 25.00 206 GLU A C 1
ATOM 1686 O O . GLU A 1 206 ? -42.067 -10.357 34.712 1.00 25.00 206 GLU A O 1
ATOM 1691 N N . LYS A 1 207 ? -39.942 -9.582 34.613 1.00 23.95 207 LYS A N 1
ATOM 1692 C CA . LYS A 1 207 ? -39.462 -9.315 35.997 1.00 23.95 207 LYS A CA 1
ATOM 1693 C C . LYS A 1 207 ? -40.130 -9.983 37.219 1.00 23.95 207 LYS A C 1
ATOM 1695 O O . LYS A 1 207 ? -41.255 -9.677 37.590 1.00 23.95 207 LYS A O 1
ATOM 1700 N N . GLY A 1 208 ? -39.287 -10.625 38.036 1.00 20.98 208 GLY A N 1
ATOM 1701 C CA . GLY A 1 208 ? -39.509 -10.827 39.476 1.00 20.98 208 GLY A CA 1
ATOM 1702 C C . GLY A 1 208 ? -38.325 -11.544 40.138 1.00 20.98 208 GLY A C 1
ATOM 1703 O O . GLY A 1 208 ? -37.803 -12.493 39.565 1.00 20.98 208 GLY A O 1
ATOM 1704 N N . ALA A 1 209 ? -37.870 -11.087 41.307 1.00 21.06 209 ALA A N 1
ATOM 1705 C CA . ALA A 1 209 ? -36.736 -11.669 42.044 1.00 21.06 209 ALA A CA 1
ATOM 1706 C C . ALA A 1 209 ? -37.184 -12.335 43.361 1.00 21.06 209 ALA A C 1
ATOM 1708 O O . ALA A 1 209 ? -38.258 -11.996 43.852 1.00 21.06 209 ALA A O 1
ATOM 1709 N N . VAL A 1 210 ? -36.323 -13.201 43.934 1.00 23.53 210 VAL A N 1
ATOM 1710 C CA . VAL A 1 210 ? -35.923 -13.311 45.371 1.00 23.53 210 VAL A CA 1
ATOM 1711 C C . VAL A 1 210 ? -35.517 -14.756 45.769 1.00 23.53 210 VAL A C 1
ATOM 1713 O O . VAL A 1 210 ? -36.320 -15.675 45.713 1.00 23.53 210 VAL A O 1
ATOM 1716 N N . GLU A 1 211 ? -34.235 -14.883 46.144 1.00 21.70 211 GLU A N 1
ATOM 1717 C CA . GLU A 1 211 ? -33.551 -15.689 47.193 1.00 21.70 211 GLU A CA 1
ATOM 1718 C C . GLU A 1 211 ? -33.954 -17.118 47.668 1.00 21.70 211 GLU A C 1
ATOM 1720 O O . GLU A 1 211 ? -35.087 -17.360 48.062 1.00 21.70 211 GLU A O 1
ATOM 1725 N N . LEU A 1 212 ? -32.885 -17.935 47.854 1.00 21.23 212 LEU A N 1
ATOM 1726 C CA . LEU A 1 212 ? -32.596 -18.941 48.921 1.00 21.23 212 LEU A CA 1
ATOM 1727 C C . LEU A 1 212 ? -33.501 -20.202 49.067 1.00 21.23 212 LEU A C 1
ATOM 1729 O O . LEU A 1 212 ? -34.697 -20.148 48.827 1.00 21.23 212 LEU A O 1
ATOM 1733 N N . ASP A 1 213 ? -33.038 -21.388 49.508 1.00 21.03 213 ASP A N 1
ATOM 1734 C CA . ASP A 1 213 ? -31.708 -21.950 49.865 1.00 21.03 213 ASP A CA 1
ATOM 1735 C C . ASP A 1 213 ? -31.799 -23.506 49.895 1.00 21.03 213 ASP A C 1
ATOM 1737 O O . ASP A 1 213 ? -32.905 -24.025 50.039 1.00 21.03 213 ASP A O 1
ATOM 1741 N N . THR A 1 214 ? -30.667 -24.237 49.908 1.00 21.58 214 THR A N 1
ATOM 1742 C CA . THR A 1 214 ? -30.507 -25.685 50.265 1.00 21.58 214 THR A CA 1
ATOM 1743 C C . THR A 1 214 ? -31.275 -26.749 49.431 1.00 21.58 214 THR A C 1
ATOM 1745 O O . THR A 1 214 ? -32.326 -26.478 48.872 1.00 21.58 214 THR A O 1
ATOM 1748 N N . SER A 1 215 ? -30.856 -28.016 49.276 1.00 22.75 215 SER A N 1
ATOM 1749 C CA . SER A 1 215 ? -29.649 -28.774 49.677 1.00 22.75 215 SER A CA 1
ATOM 1750 C C . SER A 1 215 ? -29.574 -30.122 48.925 1.00 22.75 215 SER A C 1
ATOM 1752 O O . SER A 1 215 ? -30.609 -30.689 48.599 1.00 22.75 215 SER A O 1
ATOM 1754 N N . GLU A 1 216 ? -28.356 -30.664 48.818 1.00 21.38 216 GLU A N 1
ATOM 1755 C CA . GLU A 1 216 ? -28.000 -32.099 48.718 1.00 21.38 216 GLU A CA 1
ATOM 1756 C C . GLU A 1 216 ? -28.338 -32.952 47.464 1.00 21.38 216 GLU A C 1
ATOM 1758 O O . GLU A 1 216 ? -29.425 -32.970 46.899 1.00 21.38 216 GLU A O 1
ATOM 1763 N N . SER A 1 217 ? -27.295 -33.694 47.078 1.00 20.61 217 SER A N 1
ATOM 1764 C CA . SER A 1 217 ? -27.130 -34.735 46.048 1.00 20.61 217 SER A CA 1
ATOM 1765 C C . SER A 1 217 ? -27.704 -36.109 46.516 1.00 20.61 217 SER A C 1
ATOM 1767 O O . SER A 1 217 ? -28.374 -36.117 47.549 1.00 20.61 217 SER A O 1
ATOM 1769 N N . PRO A 1 218 ? -27.371 -37.298 45.931 1.00 32.38 218 PRO A N 1
ATOM 1770 C CA . PRO A 1 218 ? -26.609 -37.630 44.700 1.00 32.38 218 PRO A CA 1
ATOM 1771 C C . PRO A 1 218 ? -27.195 -38.835 43.881 1.00 32.38 218 PRO A C 1
ATOM 1773 O O . PRO A 1 218 ? -28.242 -39.362 44.237 1.00 32.38 218 PRO A O 1
ATOM 1776 N N . VAL A 1 219 ? -26.427 -39.345 42.889 1.00 23.84 219 VAL A N 1
ATOM 1777 C CA . VAL A 1 219 ? -26.506 -40.719 42.287 1.00 23.84 219 VAL A CA 1
ATOM 1778 C C . VAL A 1 219 ? -27.731 -40.935 41.338 1.00 23.84 219 VAL A C 1
ATOM 1780 O O . VAL A 1 219 ? -28.799 -40.398 41.594 1.00 23.84 219 VAL A O 1
ATOM 1783 N N . ASP A 1 220 ? -27.693 -41.616 40.178 1.00 22.50 220 ASP A N 1
ATOM 1784 C CA . ASP A 1 220 ? -26.790 -42.673 39.693 1.00 22.50 220 ASP A CA 1
ATOM 1785 C C . ASP A 1 220 ? -26.452 -42.648 38.180 1.00 22.50 220 ASP A C 1
ATOM 1787 O O . ASP A 1 220 ? -27.177 -42.113 37.342 1.00 22.50 220 ASP A O 1
ATOM 1791 N N . GLU A 1 221 ? -25.326 -43.306 37.918 1.00 23.42 221 GLU A N 1
ATOM 1792 C CA . GLU A 1 221 ? -24.682 -43.887 36.732 1.00 23.42 221 GLU A CA 1
ATOM 1793 C C . GLU A 1 221 ? -25.426 -44.083 35.389 1.00 23.42 221 GLU A C 1
ATOM 1795 O O . GLU A 1 221 ? -26.463 -44.734 35.270 1.00 23.42 221 GLU A O 1
ATOM 1800 N N . THR A 1 222 ? -24.743 -43.703 34.302 1.00 26.66 222 THR A N 1
ATOM 1801 C CA . THR A 1 222 ? -23.976 -44.631 33.423 1.00 26.66 222 THR A CA 1
ATOM 1802 C C . THR A 1 222 ? -23.108 -43.769 32.484 1.00 26.66 222 THR A C 1
ATOM 1804 O O . THR A 1 222 ? -23.609 -42.855 31.839 1.00 26.66 222 THR A O 1
ATOM 1807 N N . GLU A 1 223 ? -21.771 -43.798 32.564 1.00 25.88 223 GLU A N 1
ATOM 1808 C CA . GLU A 1 223 ? -20.868 -44.780 31.920 1.00 25.88 223 GLU A CA 1
ATOM 1809 C C . GLU A 1 223 ? -21.193 -45.008 30.428 1.00 25.88 223 GLU A C 1
ATOM 1811 O O . GLU A 1 223 ? -22.338 -45.290 30.099 1.00 25.88 223 GLU A O 1
ATOM 1816 N N . LYS A 1 224 ? -20.281 -44.989 29.446 1.00 24.36 224 LYS A N 1
ATOM 1817 C CA . LYS A 1 224 ? -18.804 -44.870 29.313 1.00 24.36 224 LYS A CA 1
ATOM 1818 C C . LYS A 1 224 ? -18.543 -44.734 27.779 1.00 24.36 224 LYS A C 1
ATOM 1820 O O . LYS A 1 224 ? -19.470 -44.959 27.007 1.00 24.36 224 LYS A O 1
ATOM 1825 N N . ASP A 1 225 ? -17.399 -44.374 27.198 1.00 24.31 225 ASP A N 1
ATOM 1826 C CA . ASP A 1 225 ? -16.002 -44.247 27.632 1.00 24.31 225 ASP A CA 1
ATOM 1827 C C . ASP A 1 225 ? -15.328 -43.084 26.870 1.00 24.31 225 ASP A C 1
ATOM 1829 O O . ASP A 1 225 ? -15.627 -42.825 25.702 1.00 24.31 225 ASP A O 1
ATOM 1833 N N . GLU A 1 226 ? -14.336 -42.451 27.495 1.00 23.47 226 GLU A N 1
ATOM 1834 C CA . GLU A 1 226 ? -13.282 -41.711 26.789 1.00 23.47 226 GLU A CA 1
ATOM 1835 C C . GLU A 1 226 ? -12.197 -42.698 26.306 1.00 23.47 226 GLU A C 1
ATOM 1837 O O . GLU A 1 226 ? -11.939 -43.684 26.994 1.00 23.47 226 GLU A O 1
ATOM 1842 N N . ASN A 1 227 ? -11.488 -42.415 25.199 1.00 23.78 227 ASN A N 1
ATOM 1843 C CA . ASN A 1 227 ? -10.011 -42.315 25.216 1.00 23.78 227 ASN A CA 1
ATOM 1844 C C . ASN A 1 227 ? -9.353 -41.991 23.853 1.00 23.78 227 ASN A C 1
ATOM 1846 O O . ASN A 1 227 ? -9.240 -42.815 22.951 1.00 23.78 227 ASN A O 1
ATOM 1850 N N . ASN A 1 228 ? -8.855 -40.758 23.790 1.00 20.73 228 ASN A N 1
ATOM 1851 C CA . ASN A 1 228 ? -7.574 -40.280 23.251 1.00 20.73 228 ASN A CA 1
ATOM 1852 C C . ASN A 1 228 ? -6.573 -41.205 22.501 1.00 20.73 228 ASN A C 1
ATOM 1854 O O . ASN A 1 228 ? -6.135 -42.229 23.010 1.00 20.73 228 ASN A O 1
ATOM 1858 N N . TYR A 1 229 ? -6.022 -40.612 21.423 1.00 21.95 229 TYR A N 1
ATOM 1859 C CA . TYR A 1 229 ? -4.651 -40.715 20.868 1.00 21.95 229 TYR A CA 1
ATOM 1860 C C . TYR A 1 229 ? -4.079 -42.071 20.396 1.00 21.95 229 TYR A C 1
ATOM 1862 O O . TYR A 1 229 ? -3.844 -42.984 21.176 1.00 21.95 229 TYR A O 1
ATOM 1870 N N . VAL A 1 230 ? -3.578 -42.085 19.149 1.00 21.86 230 VAL A N 1
ATOM 1871 C CA . VAL A 1 230 ? -2.126 -41.996 18.849 1.00 21.86 230 VAL A CA 1
ATOM 1872 C C . VAL A 1 230 ? -1.905 -41.690 17.357 1.00 21.86 230 VAL A C 1
ATOM 1874 O O . VAL A 1 230 ? -2.578 -42.236 16.488 1.00 21.86 230 VAL A O 1
ATOM 1877 N N . VAL A 1 231 ? -0.935 -40.820 17.060 1.00 25.78 231 VAL A N 1
ATOM 1878 C CA . VAL A 1 231 ? -0.477 -40.501 15.695 1.00 25.78 231 VAL A CA 1
ATOM 1879 C C . VAL A 1 231 ? 0.438 -41.606 15.163 1.00 25.78 231 VAL A C 1
ATOM 1881 O O . VAL A 1 231 ? 1.371 -42.014 15.855 1.00 25.78 231 VAL A O 1
ATOM 1884 N N . LYS A 1 232 ? 0.272 -41.984 13.890 1.00 21.25 232 LYS A N 1
ATOM 1885 C CA . LYS A 1 232 ? 1.378 -42.502 13.074 1.00 21.25 232 LYS A CA 1
ATOM 1886 C C . LYS A 1 232 ? 1.211 -42.123 11.603 1.00 21.25 232 LYS A C 1
ATOM 1888 O O . LYS A 1 232 ? 0.260 -42.549 10.957 1.00 21.25 232 LYS A O 1
ATOM 1893 N N . ASN A 1 233 ? 2.170 -41.355 11.091 1.00 25.30 233 ASN A N 1
ATOM 1894 C CA . ASN A 1 233 ? 2.380 -41.201 9.656 1.00 25.30 233 ASN A CA 1
ATOM 1895 C C . ASN A 1 233 ? 2.905 -42.521 9.087 1.00 25.30 233 ASN A C 1
ATOM 1897 O O . ASN A 1 233 ? 3.840 -43.086 9.651 1.00 25.30 233 ASN A O 1
ATOM 1901 N N . GLU A 1 234 ? 2.400 -42.932 7.929 1.00 22.66 234 GLU A N 1
ATOM 1902 C CA . GLU A 1 234 ? 3.188 -43.702 6.969 1.00 22.66 234 GLU A CA 1
ATOM 1903 C C . GLU A 1 234 ? 2.730 -43.341 5.552 1.00 22.66 234 GLU A C 1
ATOM 1905 O O . GLU A 1 234 ? 1.540 -43.180 5.277 1.00 22.66 234 GLU A O 1
ATOM 1910 N N . SER A 1 235 ? 3.709 -43.097 4.688 1.00 27.31 235 SER A N 1
ATOM 1911 C CA . SER A 1 235 ? 3.556 -42.491 3.371 1.00 27.31 235 SER A CA 1
ATOM 1912 C C . SER A 1 235 ? 2.951 -43.449 2.346 1.00 27.31 235 SER A C 1
ATOM 1914 O O . SER A 1 235 ? 3.245 -44.644 2.332 1.00 27.31 235 SER A O 1
ATOM 1916 N N . LYS A 1 236 ? 2.186 -42.889 1.405 1.00 25.48 236 LYS A N 1
ATOM 1917 C CA . LYS A 1 236 ? 2.009 -43.468 0.073 1.00 25.48 236 LYS A CA 1
ATOM 1918 C C . LYS A 1 236 ? 2.216 -42.389 -0.972 1.00 25.48 236 LYS A C 1
ATOM 1920 O O . LYS A 1 236 ? 1.518 -41.381 -0.968 1.00 25.48 236 LYS A O 1
ATOM 1925 N N . GLU A 1 237 ? 3.188 -42.631 -1.837 1.00 28.75 237 GLU A N 1
ATOM 1926 C CA . GLU A 1 237 ? 3.327 -41.931 -3.105 1.00 28.75 237 GLU A CA 1
ATOM 1927 C C . GLU A 1 237 ? 2.076 -42.206 -3.948 1.00 28.75 237 GLU A C 1
ATOM 1929 O O . GLU A 1 237 ? 1.622 -43.349 -4.051 1.00 28.75 237 GLU A O 1
ATOM 1934 N N . SER A 1 238 ? 1.526 -41.161 -4.555 1.00 26.64 238 SER A N 1
ATOM 1935 C CA . SER A 1 238 ? 0.608 -41.279 -5.680 1.00 26.64 238 SER A CA 1
ATOM 1936 C C . SER A 1 238 ? 1.057 -40.286 -6.740 1.00 26.64 238 SER A C 1
ATOM 1938 O O . SER A 1 238 ? 0.710 -39.107 -6.682 1.00 26.64 238 SER A O 1
ATOM 1940 N N . GLU A 1 239 ? 1.861 -40.766 -7.686 1.00 35.66 239 GLU A N 1
ATOM 1941 C CA . GLU A 1 239 ? 2.019 -40.100 -8.973 1.00 35.66 239 GLU A CA 1
ATOM 1942 C C . GLU A 1 239 ? 0.633 -40.036 -9.628 1.00 35.66 239 GLU A C 1
ATOM 1944 O O . GLU A 1 239 ? 0.042 -41.074 -9.931 1.00 35.66 239 GLU A O 1
ATOM 1949 N N . MET A 1 240 ? 0.091 -38.834 -9.812 1.00 26.25 240 MET A N 1
ATOM 1950 C CA . MET A 1 240 ? -1.064 -38.614 -10.678 1.00 26.25 240 MET A CA 1
ATOM 1951 C C . MET A 1 240 ? -1.016 -37.196 -11.246 1.00 26.25 240 MET A C 1
ATOM 1953 O O . MET A 1 240 ? -1.299 -36.233 -10.546 1.00 26.25 240 MET A O 1
ATOM 1957 N N . GLU A 1 241 ? -0.595 -37.158 -12.510 1.00 26.64 241 GLU A N 1
ATOM 1958 C CA . GLU A 1 241 ? -0.960 -36.232 -13.590 1.00 26.64 241 GLU A CA 1
ATOM 1959 C C . GLU A 1 241 ? -1.011 -34.723 -13.280 1.00 26.64 241 GLU A C 1
ATOM 1961 O O . GLU A 1 241 ? -1.848 -34.222 -12.531 1.00 26.64 241 GLU A O 1
ATOM 1966 N N . GLU A 1 242 ? -0.131 -33.982 -13.964 1.00 26.77 242 GLU A N 1
ATOM 1967 C CA . GLU A 1 242 ? -0.217 -32.527 -14.094 1.00 26.77 242 GLU A CA 1
ATOM 1968 C C . GLU A 1 242 ? -1.614 -32.133 -14.613 1.00 26.77 242 GLU A C 1
ATOM 1970 O O . GLU A 1 242 ? -2.038 -32.656 -15.649 1.00 26.77 242 GLU A O 1
ATOM 1975 N N . PRO A 1 243 ? -2.343 -31.217 -13.947 1.00 29.84 243 PRO A N 1
ATOM 1976 C CA . PRO A 1 243 ? -3.580 -30.691 -14.505 1.00 29.84 243 PRO A CA 1
ATOM 1977 C C . PRO A 1 243 ? -3.252 -29.871 -15.757 1.00 29.84 243 PRO A C 1
ATOM 1979 O O . PRO A 1 243 ? -2.368 -29.012 -15.729 1.00 29.84 243 PRO A O 1
ATOM 1982 N N . GLU A 1 244 ? -3.963 -30.149 -16.852 1.00 28.30 244 GLU A N 1
ATOM 1983 C CA . GLU A 1 244 ? -3.721 -29.526 -18.155 1.00 28.30 244 GLU A CA 1
ATOM 1984 C C . GLU A 1 244 ? -3.706 -27.992 -18.060 1.00 28.30 244 GLU A C 1
ATOM 1986 O O . GLU A 1 244 ? -4.590 -27.369 -17.464 1.00 28.30 244 GLU A O 1
ATOM 1991 N N . LEU A 1 245 ? -2.689 -27.383 -18.675 1.00 30.44 245 LEU A N 1
ATOM 1992 C CA . LEU A 1 245 ? -2.522 -25.936 -18.742 1.00 30.44 245 LEU A CA 1
ATOM 1993 C C . LEU A 1 245 ? -3.692 -25.298 -19.499 1.00 30.44 245 LEU A C 1
ATOM 1995 O O . LEU A 1 245 ? -3.722 -25.274 -20.730 1.00 30.44 245 LEU A O 1
ATOM 1999 N N . VAL A 1 246 ? -4.626 -24.707 -18.755 1.00 29.84 246 VAL A N 1
ATOM 2000 C CA . VAL A 1 246 ? -5.520 -23.686 -19.301 1.00 29.84 246 VAL A CA 1
ATOM 2001 C C . VAL A 1 246 ? -4.686 -22.418 -19.478 1.00 29.84 246 VAL A C 1
ATOM 2003 O O . VAL A 1 246 ? -4.483 -21.651 -18.534 1.00 29.84 246 VAL A O 1
ATOM 2006 N N . ASP A 1 247 ? -4.149 -22.226 -20.683 1.00 31.73 247 ASP A N 1
ATOM 2007 C CA . ASP A 1 247 ? -3.480 -20.984 -21.072 1.00 31.73 247 ASP A CA 1
ATOM 2008 C C . ASP A 1 247 ? -4.505 -19.843 -21.109 1.00 31.73 247 ASP A C 1
ATOM 2010 O O . ASP A 1 247 ? -5.186 -19.600 -22.108 1.00 31.73 247 ASP A O 1
ATOM 2014 N N . ASN A 1 248 ? -4.630 -19.150 -19.975 1.00 40.09 248 ASN A N 1
ATOM 2015 C CA . ASN A 1 248 ? -5.420 -17.934 -19.870 1.00 40.09 248 ASN A CA 1
ATOM 2016 C C . ASN A 1 248 ? -4.831 -16.821 -20.744 1.00 40.09 248 ASN A C 1
ATOM 2018 O O . ASN A 1 248 ? -3.618 -16.698 -20.923 1.00 40.09 248 ASN A O 1
ATOM 2022 N N . VAL A 1 249 ? -5.737 -16.009 -21.286 1.00 42.00 249 VAL A N 1
ATOM 2023 C CA . VAL A 1 249 ? -5.501 -15.057 -22.377 1.00 42.00 249 VAL A CA 1
ATOM 2024 C C . VAL A 1 249 ? -4.759 -13.806 -21.888 1.00 42.00 249 VAL A C 1
ATOM 2026 O O . VAL A 1 249 ? -5.309 -12.710 -21.853 1.00 42.00 249 VAL A O 1
ATOM 2029 N N . ALA A 1 250 ? -3.483 -13.958 -21.541 1.00 45.00 250 ALA A N 1
ATOM 2030 C CA . ALA A 1 250 ? -2.541 -12.850 -21.490 1.00 45.00 250 ALA A CA 1
ATOM 2031 C C . ALA A 1 250 ? -1.926 -12.666 -22.885 1.00 45.00 250 ALA A C 1
ATOM 2033 O O . ALA A 1 250 ? -1.309 -13.579 -23.440 1.00 45.00 250 ALA A O 1
ATOM 2034 N N . GLY A 1 251 ? -2.098 -11.483 -23.477 1.00 53.12 251 GLY A N 1
ATOM 2035 C CA . GLY A 1 251 ? -1.329 -11.111 -24.662 1.00 53.12 251 GLY A CA 1
ATOM 2036 C C . GLY A 1 251 ? 0.167 -11.054 -24.336 1.00 53.12 251 GLY A C 1
ATOM 2037 O O . GLY A 1 251 ? 0.548 -10.832 -23.188 1.00 53.12 251 GLY A O 1
ATOM 2038 N N . LYS A 1 252 ? 1.024 -11.173 -25.360 1.00 61.75 252 LYS A N 1
ATOM 2039 C CA . LYS A 1 252 ? 2.498 -11.059 -25.234 1.00 61.75 252 LYS A CA 1
ATOM 2040 C C . LYS A 1 252 ? 2.995 -9.758 -24.578 1.00 61.75 252 LYS A C 1
ATOM 2042 O O . LYS A 1 252 ? 4.169 -9.636 -24.268 1.00 61.75 252 LYS A O 1
ATOM 2047 N N . GLU A 1 253 ? 2.105 -8.787 -24.418 1.00 70.38 253 GLU A N 1
ATOM 2048 C CA . GLU A 1 253 ? 2.314 -7.496 -23.765 1.00 70.38 253 GLU A CA 1
ATOM 2049 C C . GLU A 1 253 ? 2.651 -7.617 -22.267 1.00 70.38 253 GLU A C 1
ATOM 2051 O O . GLU A 1 253 ? 3.449 -6.831 -21.768 1.00 70.38 253 GLU A O 1
ATOM 2056 N N . TYR A 1 254 ? 2.105 -8.620 -21.563 1.00 82.38 254 TYR A N 1
ATOM 2057 C CA . TYR A 1 254 ? 2.309 -8.810 -20.111 1.00 82.38 254 TYR A CA 1
ATOM 2058 C C . TYR A 1 254 ? 3.200 -10.019 -19.769 1.00 82.38 254 TYR A C 1
ATOM 2060 O O . TYR A 1 254 ? 3.257 -10.471 -18.620 1.00 82.38 254 TYR A O 1
ATOM 2068 N N . GLU A 1 255 ? 3.909 -10.552 -20.767 1.00 81.06 255 GLU A N 1
ATOM 2069 C CA . GLU A 1 255 ? 4.865 -11.648 -20.605 1.00 81.06 255 GLU A CA 1
ATOM 2070 C C . GLU A 1 255 ? 6.044 -11.186 -19.723 1.00 81.06 255 GLU A C 1
ATOM 2072 O O . GLU A 1 255 ? 6.682 -10.172 -19.994 1.00 81.06 255 GLU A O 1
ATOM 2077 N N . GLY A 1 256 ? 6.301 -11.896 -18.618 1.00 83.19 256 GLY A N 1
ATOM 2078 C CA . GLY A 1 256 ? 7.303 -11.512 -17.607 1.00 83.19 256 GLY A CA 1
ATOM 2079 C C . GLY A 1 256 ? 6.816 -10.533 -16.524 1.00 83.19 256 GLY A C 1
ATOM 2080 O O . GLY A 1 256 ? 7.490 -10.383 -15.507 1.00 83.19 256 GLY A O 1
ATOM 2081 N N . ILE A 1 257 ? 5.639 -9.916 -16.691 1.00 90.75 257 ILE A N 1
ATOM 2082 C CA . ILE A 1 257 ? 5.000 -9.066 -15.669 1.00 90.75 257 ILE A CA 1
ATOM 2083 C C . ILE A 1 257 ? 4.127 -9.912 -14.738 1.00 90.75 257 ILE A C 1
ATOM 2085 O O . ILE A 1 257 ? 4.279 -9.850 -13.514 1.00 90.75 257 ILE A O 1
ATOM 2089 N N . LEU A 1 258 ? 3.223 -10.705 -15.327 1.00 92.25 258 LEU A N 1
ATOM 2090 C CA . LEU A 1 258 ? 2.273 -11.536 -14.589 1.00 92.25 258 LEU A CA 1
ATOM 2091 C C . LEU A 1 258 ? 2.972 -12.745 -13.953 1.00 92.25 258 LEU A C 1
ATOM 2093 O O . LEU A 1 258 ? 3.719 -13.479 -14.605 1.00 92.25 258 LEU A O 1
ATOM 2097 N N . VAL A 1 259 ? 2.683 -12.980 -12.676 1.00 91.12 259 VAL A N 1
ATOM 2098 C CA . VAL A 1 259 ? 3.242 -14.055 -11.856 1.00 91.12 259 VAL A CA 1
ATOM 2099 C C . VAL A 1 259 ? 2.114 -14.974 -11.406 1.00 91.12 259 VAL A C 1
ATOM 2101 O O . VAL A 1 259 ? 1.325 -14.617 -10.533 1.00 91.12 259 VAL A O 1
ATOM 2104 N N . LYS A 1 260 ? 2.086 -16.185 -11.981 1.00 90.88 260 LYS A N 1
ATOM 2105 C CA . LYS A 1 260 ? 1.155 -17.247 -11.573 1.00 90.88 260 LYS A CA 1
ATOM 2106 C C . LYS A 1 260 ? 1.290 -17.541 -10.076 1.00 90.88 260 LYS A C 1
ATOM 2108 O O . LYS A 1 260 ? 2.402 -17.792 -9.595 1.00 90.88 260 LYS A O 1
ATOM 2113 N N . GLU A 1 261 ? 0.154 -17.539 -9.392 1.00 92.25 261 GLU A N 1
ATOM 2114 C CA . GLU A 1 261 ? -0.005 -17.774 -7.958 1.00 92.25 261 GLU A CA 1
ATOM 2115 C C . GLU A 1 261 ? 0.548 -19.159 -7.562 1.00 92.25 261 GLU A C 1
ATOM 2117 O O . GLU A 1 261 ? 0.464 -20.142 -8.306 1.00 92.25 261 GLU A O 1
ATOM 2122 N N . LYS A 1 262 ? 1.160 -19.256 -6.374 1.00 91.62 262 LYS A N 1
ATOM 2123 C CA . LYS A 1 262 ? 1.770 -20.503 -5.860 1.00 91.62 262 LYS A CA 1
ATOM 2124 C C . LYS A 1 262 ? 1.318 -20.777 -4.423 1.00 91.62 262 LYS A C 1
ATOM 2126 O O . LYS A 1 262 ? 2.136 -20.665 -3.511 1.00 91.62 262 LYS A O 1
ATOM 2131 N N . PRO A 1 263 ? 0.059 -21.194 -4.190 1.00 90.56 263 PRO A N 1
ATOM 2132 C CA . PRO A 1 263 ? -0.549 -21.175 -2.853 1.00 90.56 263 PRO A CA 1
ATOM 2133 C C . PRO A 1 263 ? 0.220 -21.980 -1.796 1.00 90.56 263 PRO A C 1
ATOM 2135 O O . PRO A 1 263 ? 0.239 -21.631 -0.620 1.00 90.56 263 PRO A O 1
ATOM 2138 N N . PHE A 1 264 ? 0.901 -23.051 -2.215 1.00 92.25 264 PHE A N 1
ATOM 2139 C CA . PHE A 1 264 ? 1.630 -23.965 -1.333 1.00 92.25 264 PHE A CA 1
ATOM 2140 C C . PHE A 1 264 ? 2.830 -23.337 -0.602 1.00 92.25 264 PHE A C 1
ATOM 2142 O O . PHE A 1 264 ? 3.288 -23.923 0.377 1.00 92.25 264 PHE A O 1
ATOM 2149 N N . ILE A 1 265 ? 3.345 -22.181 -1.049 1.00 92.88 265 ILE A N 1
ATOM 2150 C CA . ILE A 1 265 ? 4.462 -21.491 -0.374 1.00 92.88 265 ILE A CA 1
ATOM 2151 C C . ILE A 1 265 ? 4.006 -20.672 0.840 1.00 92.88 265 ILE A C 1
ATOM 2153 O O . ILE A 1 265 ? 4.850 -20.170 1.582 1.00 92.88 265 ILE A O 1
ATOM 2157 N N . LEU A 1 266 ? 2.695 -20.482 1.019 1.00 96.94 266 LEU A N 1
ATOM 2158 C CA . LEU A 1 266 ? 2.135 -19.681 2.097 1.00 96.94 266 LEU A CA 1
ATOM 2159 C C . LEU A 1 266 ? 1.660 -20.562 3.255 1.00 96.94 266 LEU A C 1
ATOM 2161 O O . LEU A 1 266 ? 0.895 -21.513 3.092 1.00 96.94 266 LEU A O 1
ATOM 2165 N N . HIS A 1 267 ? 2.072 -20.199 4.466 1.00 96.06 267 HIS A N 1
ATOM 2166 C CA . HIS A 1 267 ? 1.629 -20.825 5.703 1.00 96.06 267 HIS A CA 1
ATOM 2167 C C . HIS A 1 267 ? 1.063 -19.769 6.654 1.00 96.06 267 HIS A C 1
ATOM 2169 O O . HIS A 1 267 ? 1.799 -19.047 7.334 1.00 96.06 267 HIS A O 1
ATOM 2175 N N . VAL A 1 268 ? -0.267 -19.703 6.714 1.00 96.06 268 VAL A N 1
ATOM 2176 C CA . VAL A 1 268 ? -1.013 -18.830 7.626 1.00 96.06 268 VAL A CA 1
ATOM 2177 C C . VAL A 1 268 ? -1.236 -19.548 8.958 1.00 96.06 268 VAL A C 1
ATOM 2179 O O . VAL A 1 268 ? -1.693 -20.689 8.998 1.00 96.06 268 VAL A O 1
ATOM 2182 N N . GLN A 1 269 ? -0.900 -18.890 10.067 1.00 95.88 269 GLN A N 1
ATOM 2183 C CA . GLN A 1 269 ? -0.950 -19.450 11.418 1.00 95.88 269 GLN A CA 1
ATOM 2184 C C . GLN A 1 269 ? -1.683 -18.504 12.376 1.00 95.88 269 GLN A C 1
ATOM 2186 O O . GLN A 1 269 ? -1.423 -17.298 12.421 1.00 95.88 269 GLN A O 1
ATOM 2191 N N . MET A 1 270 ? -2.575 -19.062 13.195 1.00 93.75 270 MET A N 1
ATOM 2192 C CA . MET A 1 270 ? -3.296 -18.341 14.245 1.00 93.75 270 MET A CA 1
ATOM 2193 C C . MET A 1 270 ? -3.185 -19.074 15.580 1.00 93.75 270 MET A C 1
ATOM 2195 O O . MET A 1 270 ? -3.239 -20.300 15.654 1.00 93.75 270 MET A O 1
ATOM 2199 N N . SER A 1 271 ? -3.069 -18.304 16.661 1.00 94.62 271 SER A N 1
ATOM 2200 C CA . SER A 1 271 ? -3.238 -18.816 18.021 1.00 94.62 271 SER A CA 1
ATOM 2201 C C . SER A 1 271 ? -4.712 -19.127 18.282 1.00 94.62 271 SER A C 1
ATOM 2203 O O . SER A 1 271 ? -5.578 -18.322 17.940 1.00 94.62 271 SER A O 1
ATOM 2205 N N . SER A 1 272 ? -5.005 -20.220 18.992 1.00 92.38 272 SER A N 1
ATOM 2206 C CA . SER A 1 272 ? -6.370 -20.573 19.427 1.00 92.38 272 SER A CA 1
ATOM 2207 C C . SER A 1 272 ? -7.041 -19.490 20.284 1.00 92.38 272 SER A C 1
ATOM 2209 O O . SER A 1 272 ? -8.262 -19.456 20.418 1.00 92.38 272 SER A O 1
ATOM 2211 N N . LYS A 1 273 ? -6.270 -18.546 20.842 1.00 94.44 273 LYS A N 1
ATOM 2212 C CA . LYS A 1 273 ? -6.830 -17.378 21.532 1.00 94.44 273 LYS A CA 1
ATOM 2213 C C . LYS A 1 273 ? -7.445 -16.337 20.595 1.00 94.44 273 LYS A C 1
ATOM 2215 O O . LYS A 1 273 ? -8.229 -15.524 21.078 1.00 94.44 273 LYS A O 1
ATOM 2220 N N . ALA A 1 274 ? -7.143 -16.341 19.298 1.00 93.56 274 ALA A N 1
ATOM 2221 C CA . ALA A 1 274 ? -7.669 -15.354 18.352 1.00 93.56 274 ALA A CA 1
ATOM 2222 C C . ALA A 1 274 ? -9.199 -15.434 18.175 1.00 93.56 274 ALA A C 1
ATOM 2224 O O . ALA A 1 274 ? -9.850 -14.416 17.950 1.00 93.56 274 ALA A O 1
ATOM 2225 N N . GLU A 1 275 ? -9.786 -16.617 18.357 1.00 91.38 275 GLU A N 1
ATOM 2226 C CA . GLU A 1 275 ? -11.235 -16.845 18.243 1.00 91.38 275 GLU A CA 1
ATOM 2227 C C . GLU A 1 275 ? -12.000 -16.488 19.528 1.00 91.38 275 GLU A C 1
ATOM 2229 O O . GLU A 1 275 ? -13.205 -16.231 19.508 1.00 91.38 275 GLU A O 1
ATOM 2234 N N . THR A 1 276 ? -11.307 -16.423 20.668 1.00 92.50 276 THR A N 1
ATOM 2235 C CA . THR A 1 276 ? -11.942 -16.159 21.967 1.00 92.50 276 THR A CA 1
ATOM 2236 C C . THR A 1 276 ? -12.606 -14.775 22.026 1.00 92.50 276 THR A C 1
ATOM 2238 O O . THR A 1 276 ? -12.268 -13.842 21.287 1.00 92.50 276 THR A O 1
ATOM 2241 N N . LYS A 1 277 ? -13.589 -14.623 22.923 1.00 92.38 277 LYS A N 1
ATOM 2242 C CA . LYS A 1 277 ? -14.332 -13.368 23.091 1.00 92.38 277 LYS A CA 1
ATOM 2243 C C . LYS A 1 277 ? -13.406 -12.249 23.578 1.00 92.38 277 LYS A C 1
ATOM 2245 O O . LYS A 1 277 ? -12.770 -12.377 24.618 1.00 92.38 277 LYS A O 1
ATOM 2250 N N . PHE A 1 278 ? -13.370 -11.134 22.849 1.00 95.56 278 PHE A N 1
ATOM 2251 C CA . PHE A 1 278 ? -12.570 -9.969 23.227 1.00 95.56 278 PHE A CA 1
ATOM 2252 C C . PHE A 1 278 ? -13.069 -9.325 24.537 1.00 95.56 278 PHE A C 1
ATOM 2254 O O . PHE A 1 278 ? -14.272 -9.129 24.722 1.00 95.56 278 PHE A O 1
ATOM 2261 N N . GLY A 1 279 ? -12.140 -8.945 25.423 1.00 96.12 279 GLY A N 1
ATOM 2262 C CA . GLY A 1 279 ? -12.434 -8.266 26.686 1.00 96.12 279 GLY A CA 1
ATOM 2263 C C . GLY A 1 279 ? -11.450 -7.134 26.994 1.00 96.12 279 GLY A C 1
ATOM 2264 O O . GLY A 1 279 ? -10.255 -7.367 27.165 1.00 96.12 279 GLY A O 1
ATOM 2265 N N . VAL A 1 280 ? -11.959 -5.906 27.152 1.00 96.25 280 VAL A N 1
ATOM 2266 C CA . VAL A 1 280 ? -11.164 -4.677 27.388 1.00 96.25 280 VAL A CA 1
ATOM 2267 C C . VAL A 1 280 ? -10.211 -4.802 28.588 1.00 96.25 280 VAL A C 1
ATOM 2269 O O . VAL A 1 280 ? -9.055 -4.385 28.527 1.00 96.25 280 VAL A O 1
ATOM 2272 N N . LYS A 1 281 ? -10.680 -5.389 29.699 1.00 96.31 281 LYS A N 1
ATOM 2273 C CA . LYS A 1 281 ? -9.878 -5.560 30.925 1.00 96.31 281 LYS A CA 1
ATOM 2274 C C . LYS A 1 281 ? -8.739 -6.568 30.739 1.00 96.31 281 LYS A C 1
ATOM 2276 O O . LYS A 1 281 ? -7.662 -6.364 31.289 1.00 96.31 281 LYS A O 1
ATOM 2281 N N . GLU A 1 282 ? -8.975 -7.639 29.983 1.00 96.12 282 GLU A N 1
ATOM 2282 C CA . GLU A 1 282 ? -7.955 -8.635 29.635 1.00 96.12 282 GLU A CA 1
ATOM 2283 C C . GLU A 1 282 ? -6.905 -8.003 28.719 1.00 96.12 282 GLU A C 1
ATOM 2285 O O . GLU A 1 282 ? -5.730 -7.981 29.072 1.00 96.12 282 GLU A O 1
ATOM 2290 N N . PHE A 1 283 ? -7.350 -7.338 27.648 1.00 97.25 283 PHE A N 1
ATOM 2291 C CA . PHE A 1 283 ? -6.496 -6.592 26.724 1.00 97.25 283 PHE A CA 1
ATOM 2292 C C . PHE A 1 283 ? -5.545 -5.619 27.435 1.00 97.25 283 PHE A C 1
ATOM 2294 O O . PHE A 1 283 ? -4.329 -5.708 27.267 1.00 97.25 283 PHE A O 1
ATOM 2301 N N . ARG A 1 284 ? -6.058 -4.743 28.310 1.00 96.69 284 ARG A N 1
ATOM 2302 C CA . ARG A 1 284 ? -5.206 -3.822 29.086 1.00 96.69 284 ARG A CA 1
ATOM 2303 C C . ARG A 1 284 ? -4.162 -4.569 29.932 1.00 96.69 284 ARG A C 1
ATOM 2305 O O . ARG A 1 284 ? -3.008 -4.150 29.982 1.00 96.69 284 ARG A O 1
ATOM 2312 N N . ASN A 1 285 ? -4.532 -5.689 30.556 1.00 95.94 285 ASN A N 1
ATOM 2313 C CA . ASN A 1 285 ? -3.612 -6.501 31.360 1.00 95.94 285 ASN A CA 1
ATOM 2314 C C . ASN A 1 285 ? -2.538 -7.217 30.520 1.00 95.94 285 ASN A C 1
ATOM 2316 O O . ASN A 1 285 ? -1.416 -7.389 31.002 1.00 95.94 285 ASN A O 1
ATOM 2320 N N . ASP A 1 286 ? -2.868 -7.638 29.300 1.00 96.00 286 ASP A N 1
ATOM 2321 C CA . ASP A 1 286 ? -1.952 -8.309 28.372 1.00 96.00 286 ASP A CA 1
ATOM 2322 C C . ASP A 1 286 ? -0.927 -7.332 27.774 1.00 96.00 286 ASP A C 1
ATOM 2324 O O . ASP A 1 286 ? 0.253 -7.674 27.623 1.00 96.00 286 ASP A O 1
ATOM 2328 N N . ILE A 1 287 ? -1.347 -6.091 27.499 1.00 97.12 287 ILE A N 1
ATOM 2329 C CA . ILE A 1 287 ? -0.467 -5.029 26.997 1.00 97.12 287 ILE A CA 1
ATOM 2330 C C . ILE A 1 287 ? 0.473 -4.503 28.088 1.00 97.12 287 ILE A C 1
ATOM 2332 O O . ILE A 1 287 ? 1.683 -4.486 27.876 1.00 97.12 287 ILE A O 1
ATOM 2336 N N . ILE A 1 288 ? -0.042 -4.128 29.268 1.00 94.81 288 ILE A N 1
ATOM 2337 C CA . ILE A 1 288 ? 0.747 -3.461 30.330 1.00 94.81 288 ILE A CA 1
ATOM 2338 C C . ILE A 1 288 ? 1.942 -4.313 30.813 1.00 94.81 288 ILE A C 1
ATOM 2340 O O . ILE A 1 288 ? 2.981 -3.779 31.208 1.00 94.81 288 ILE A O 1
ATOM 2344 N N . LYS A 1 289 ? 1.831 -5.647 30.780 1.00 90.00 289 LYS A N 1
ATOM 2345 C CA . LYS A 1 289 ? 2.883 -6.570 31.239 1.00 90.00 289 LYS A CA 1
ATOM 2346 C C . LYS A 1 289 ? 4.008 -6.728 30.214 1.00 90.00 289 LYS A C 1
ATOM 2348 O O . LYS A 1 289 ? 3.848 -7.513 29.288 1.00 90.00 289 LYS A O 1
ATOM 2353 N N . GLN A 1 290 ? 5.177 -6.136 30.471 1.00 87.88 290 GLN A N 1
ATOM 2354 C CA . GLN A 1 290 ? 6.401 -6.246 29.647 1.00 87.88 290 GLN A CA 1
ATOM 2355 C C . GLN A 1 290 ? 6.249 -5.630 28.242 1.00 87.88 290 GLN A C 1
ATOM 2357 O O . GLN A 1 290 ? 5.348 -5.996 27.489 1.00 87.88 290 GLN A O 1
ATOM 2362 N N . TYR A 1 291 ? 7.165 -4.719 27.893 1.00 92.19 291 TYR A N 1
ATOM 2363 C CA . TYR A 1 291 ? 7.219 -4.030 26.592 1.00 92.19 291 TYR A CA 1
ATOM 2364 C C . TYR A 1 291 ? 5.875 -3.407 26.143 1.00 92.19 291 TYR A C 1
ATOM 2366 O O . TYR A 1 291 ? 5.435 -3.623 25.013 1.00 92.19 291 TYR A O 1
ATOM 2374 N N . PRO A 1 292 ? 5.164 -2.656 27.016 1.00 94.75 292 PRO A N 1
ATOM 2375 C CA . PRO A 1 292 ? 3.841 -2.122 26.684 1.00 94.75 292 PRO A CA 1
ATOM 2376 C C . PRO A 1 292 ? 3.882 -1.141 25.509 1.00 94.75 292 PRO A C 1
ATOM 2378 O O . PRO A 1 292 ? 2.940 -1.094 24.723 1.00 94.75 292 PRO A O 1
ATOM 2381 N N . LYS A 1 293 ? 4.983 -0.390 25.367 1.00 94.69 293 LYS A N 1
ATOM 2382 C CA . LYS A 1 293 ? 5.212 0.526 24.249 1.00 94.69 293 LYS A CA 1
ATOM 2383 C C . LYS A 1 293 ? 5.344 -0.260 22.944 1.00 94.69 293 LYS A C 1
ATOM 2385 O O . LYS A 1 293 ? 4.568 -0.039 22.021 1.00 94.69 293 LYS A O 1
ATOM 2390 N N . GLU A 1 294 ? 6.285 -1.198 22.889 1.00 96.69 294 GLU A N 1
ATOM 2391 C CA . GLU A 1 294 ? 6.596 -1.951 21.674 1.00 96.69 294 GLU A CA 1
ATOM 2392 C C . GLU A 1 294 ? 5.422 -2.826 21.218 1.00 96.69 294 GLU A C 1
ATOM 2394 O O . GLU A 1 294 ? 5.192 -2.955 20.019 1.00 96.69 294 GLU A O 1
ATOM 2399 N N . LYS A 1 295 ? 4.618 -3.362 22.147 1.00 97.56 295 LYS A N 1
ATOM 2400 C CA . LYS A 1 295 ? 3.360 -4.052 21.819 1.00 97.56 295 LYS A CA 1
ATOM 2401 C C . LYS A 1 295 ? 2.329 -3.142 21.157 1.00 97.56 295 LYS A C 1
ATOM 2403 O O . LYS A 1 295 ? 1.694 -3.551 20.190 1.00 97.56 295 LYS A O 1
ATOM 2408 N N . LEU A 1 296 ? 2.139 -1.930 21.673 1.00 96.56 296 LEU A N 1
ATOM 2409 C CA . LEU A 1 296 ? 1.208 -0.981 21.064 1.00 96.56 296 LEU A CA 1
ATOM 2410 C C . LEU A 1 296 ? 1.716 -0.517 19.695 1.00 96.56 296 LEU A C 1
ATOM 2412 O O . LEU A 1 296 ? 0.927 -0.452 18.761 1.00 96.56 296 LEU A O 1
ATOM 2416 N N . GLU A 1 297 ? 3.023 -0.290 19.545 1.00 95.75 297 GLU A N 1
ATOM 2417 C CA . GLU A 1 297 ? 3.641 -0.011 18.242 1.00 95.75 297 GLU A CA 1
ATOM 2418 C C . GLU A 1 297 ? 3.435 -1.173 17.252 1.00 95.75 297 GLU A C 1
ATOM 2420 O O . GLU A 1 297 ? 3.063 -0.914 16.111 1.00 95.75 297 GLU A O 1
ATOM 2425 N N . CYS A 1 298 ? 3.585 -2.434 17.686 1.00 97.19 298 CYS A N 1
ATOM 2426 C CA . CYS A 1 298 ? 3.282 -3.624 16.875 1.00 97.19 298 CYS A CA 1
ATOM 2427 C C . CYS A 1 298 ? 1.829 -3.644 16.392 1.00 97.19 298 CYS A C 1
ATOM 2429 O O . CYS A 1 298 ? 1.576 -3.828 15.208 1.00 97.19 298 CYS A O 1
ATOM 2431 N N . MET A 1 299 ? 0.863 -3.441 17.293 1.00 96.38 299 MET A N 1
ATOM 2432 C CA . MET A 1 299 ? -0.555 -3.462 16.917 1.00 96.38 299 MET A CA 1
ATOM 2433 C C . MET A 1 299 ? -0.932 -2.304 15.987 1.00 96.38 299 MET A C 1
ATOM 2435 O O . MET A 1 299 ? -1.736 -2.491 15.080 1.00 96.38 299 MET A O 1
ATOM 2439 N N . VAL A 1 300 ? -0.364 -1.115 16.200 1.00 94.19 300 VAL A N 1
ATOM 2440 C CA . VAL A 1 300 ? -0.638 0.076 15.378 1.00 94.19 300 VAL A CA 1
ATOM 2441 C C . VAL A 1 300 ? -0.020 -0.051 13.987 1.00 94.19 300 VAL A C 1
ATOM 2443 O O . VAL A 1 300 ? -0.670 0.312 13.011 1.00 94.19 300 VAL A O 1
ATOM 2446 N N . GLU A 1 301 ? 1.192 -0.604 13.871 1.00 94.06 301 GLU A N 1
ATOM 2447 C CA . GLU A 1 301 ? 1.789 -0.895 12.562 1.00 94.06 301 GLU A CA 1
ATOM 2448 C C . GLU A 1 301 ? 1.035 -2.030 11.849 1.00 94.06 301 GLU A C 1
ATOM 2450 O O . GLU A 1 301 ? 0.798 -1.929 10.652 1.00 94.06 301 GLU A O 1
ATOM 2455 N N . ALA A 1 302 ? 0.562 -3.053 12.573 1.00 94.75 302 ALA A N 1
ATOM 2456 C CA . ALA A 1 302 ? -0.273 -4.109 11.995 1.00 94.75 302 ALA A CA 1
ATOM 2457 C C . ALA A 1 302 ? -1.617 -3.604 11.442 1.00 94.75 302 ALA A C 1
ATOM 2459 O O . ALA A 1 302 ? -2.109 -4.184 10.479 1.00 94.75 302 ALA A O 1
ATOM 2460 N N . LEU A 1 303 ? -2.190 -2.546 12.030 1.00 91.94 303 LEU A N 1
ATOM 2461 C CA . LEU A 1 303 ? -3.361 -1.855 11.485 1.00 91.94 303 LEU A CA 1
ATOM 2462 C C . LEU A 1 303 ? -2.968 -1.022 10.252 1.00 91.94 303 LEU A C 1
ATOM 2464 O O . LEU A 1 303 ? -3.351 -1.332 9.132 1.00 91.94 303 LEU A O 1
ATOM 2468 N N . LYS A 1 304 ? -2.143 0.013 10.449 1.00 88.62 304 LYS A N 1
ATOM 2469 C CA . LYS A 1 304 ? -1.882 1.062 9.443 1.00 88.62 304 LYS A CA 1
ATOM 2470 C C . LYS A 1 304 ? -0.914 0.680 8.323 1.00 88.62 304 LYS A C 1
ATOM 2472 O O . LYS A 1 304 ? -0.794 1.401 7.336 1.00 88.62 304 LYS A O 1
ATOM 2477 N N . GLY A 1 305 ? -0.138 -0.380 8.510 1.00 88.75 305 GLY A N 1
ATOM 2478 C CA . GLY A 1 305 ? 0.748 -0.951 7.497 1.00 88.75 305 GLY A CA 1
ATOM 2479 C C . GLY A 1 305 ? 0.184 -2.213 6.852 1.00 88.75 305 GLY A C 1
ATOM 2480 O O . GLY A 1 305 ? 0.909 -2.855 6.104 1.00 88.75 305 GLY A O 1
ATOM 2481 N N . CYS A 1 306 ? -1.052 -2.616 7.180 1.00 91.12 306 CYS A N 1
ATOM 2482 C CA . CYS A 1 306 ? -1.625 -3.913 6.791 1.00 91.12 306 CYS A CA 1
ATOM 2483 C C . CYS A 1 306 ? -0.767 -5.123 7.235 1.00 91.12 306 CYS A C 1
ATOM 2485 O O . CYS A 1 306 ? -0.831 -6.211 6.659 1.00 91.12 306 CYS A O 1
ATOM 2487 N N . GLY A 1 307 ? 0.053 -4.925 8.273 1.00 94.88 307 GLY A N 1
ATOM 2488 C CA . GLY A 1 307 ? 0.998 -5.892 8.818 1.00 94.88 307 GLY A CA 1
ATOM 2489 C C . GLY A 1 307 ? 2.383 -5.293 9.075 1.00 94.88 307 GLY A C 1
ATOM 2490 O O . GLY A 1 307 ? 2.621 -4.103 8.880 1.00 94.88 307 GLY A O 1
ATOM 2491 N N . TYR A 1 308 ? 3.308 -6.127 9.552 1.00 97.81 308 TYR A N 1
ATOM 2492 C CA . TYR A 1 308 ? 4.727 -5.786 9.674 1.00 97.81 308 TYR A CA 1
ATOM 2493 C C . TYR A 1 308 ? 5.619 -7.035 9.733 1.00 97.81 308 TYR A C 1
ATOM 2495 O O . TYR A 1 308 ? 5.207 -8.092 10.216 1.00 97.81 308 TYR A O 1
ATOM 2503 N N . SER A 1 309 ? 6.885 -6.897 9.329 1.00 98.00 309 SER A N 1
ATOM 2504 C CA . SER A 1 309 ? 7.947 -7.849 9.681 1.00 98.00 309 SER A CA 1
ATOM 2505 C C . SER A 1 309 ? 8.735 -7.322 10.885 1.00 98.00 309 SER A C 1
ATOM 2507 O O . SER A 1 309 ? 8.783 -6.114 11.133 1.00 98.00 309 SER A O 1
ATOM 2509 N N . ILE A 1 310 ? 9.407 -8.201 11.641 1.00 97.88 310 ILE A N 1
ATOM 2510 C CA . ILE A 1 310 ? 10.249 -7.766 12.776 1.00 97.88 310 ILE A CA 1
ATOM 2511 C C . ILE A 1 310 ? 11.317 -6.760 12.323 1.00 97.88 310 ILE A C 1
ATOM 2513 O O . ILE A 1 310 ? 11.627 -5.826 13.063 1.00 97.88 310 ILE A O 1
ATOM 2517 N N . LYS A 1 311 ? 11.856 -6.916 11.106 1.00 95.75 311 LYS A N 1
ATOM 2518 C CA . LYS A 1 311 ? 12.825 -5.973 10.538 1.00 95.75 311 LYS A CA 1
ATOM 2519 C C . LYS A 1 311 ? 12.181 -4.607 10.280 1.00 95.75 311 LYS A C 1
ATOM 2521 O O . LYS A 1 311 ? 12.684 -3.616 10.800 1.00 95.75 311 LYS A O 1
ATOM 2526 N N . SER A 1 312 ? 11.055 -4.555 9.561 1.00 96.12 312 SER A N 1
ATOM 2527 C CA . SER A 1 312 ? 10.448 -3.282 9.147 1.00 96.12 312 SER A CA 1
ATOM 2528 C C . SER A 1 312 ? 9.973 -2.439 10.328 1.00 96.12 312 SER A C 1
ATOM 2530 O O . SER A 1 312 ? 10.229 -1.239 10.352 1.00 96.12 312 SER A O 1
ATOM 2532 N N . ILE A 1 313 ? 9.372 -3.037 11.365 1.00 96.25 313 ILE A N 1
ATOM 2533 C CA . ILE A 1 313 ? 8.980 -2.268 12.559 1.00 96.25 313 ILE A CA 1
ATOM 2534 C C . ILE A 1 313 ? 10.188 -1.786 13.375 1.00 96.25 313 ILE A C 1
ATOM 2536 O O . ILE A 1 313 ? 10.174 -0.662 13.884 1.00 96.25 313 ILE A O 1
ATOM 2540 N N . THR A 1 314 ? 11.248 -2.599 13.467 1.00 95.62 314 THR A N 1
ATOM 2541 C CA . THR A 1 314 ? 12.501 -2.204 14.134 1.00 95.62 314 THR A CA 1
ATOM 2542 C C . THR A 1 314 ? 13.100 -0.980 13.449 1.00 95.62 314 THR A C 1
ATOM 2544 O O . THR A 1 314 ? 13.479 -0.029 14.135 1.00 95.62 314 THR A O 1
ATOM 2547 N N . GLU A 1 315 ? 13.103 -0.982 12.114 1.00 93.44 315 GLU A N 1
ATOM 2548 C CA . GLU A 1 315 ? 13.552 0.131 11.286 1.00 93.44 315 GLU A CA 1
ATOM 2549 C C . GLU A 1 315 ? 12.643 1.357 11.471 1.00 93.44 315 GLU A C 1
ATOM 2551 O O . GLU A 1 315 ? 13.088 2.389 11.986 1.00 93.44 315 GLU A O 1
ATOM 2556 N N . LYS A 1 316 ? 11.342 1.237 11.162 1.00 92.50 316 LYS A N 1
ATOM 2557 C CA . LYS A 1 316 ? 10.377 2.348 11.207 1.00 92.50 316 LYS A CA 1
ATOM 2558 C C . LYS A 1 316 ? 10.360 3.069 12.560 1.00 92.50 316 LYS A C 1
ATOM 2560 O O . LYS A 1 316 ? 10.285 4.296 12.590 1.00 92.50 316 LYS A O 1
ATOM 2565 N N . LYS A 1 317 ? 10.465 2.342 13.680 1.00 92.06 317 LYS A N 1
ATOM 2566 C CA . LYS A 1 317 ? 10.412 2.917 15.040 1.00 92.06 317 LYS A CA 1
ATOM 2567 C C . LYS A 1 317 ? 11.792 3.161 15.688 1.00 92.06 317 LYS A C 1
ATOM 2569 O O . LYS A 1 317 ? 11.831 3.628 16.826 1.00 92.06 317 LYS A O 1
ATOM 2574 N N . ASN A 1 318 ? 12.898 2.864 14.991 1.00 90.25 318 ASN A N 1
ATOM 2575 C CA . ASN A 1 318 ? 14.287 2.962 15.480 1.00 90.25 318 ASN A CA 1
ATOM 2576 C C . ASN A 1 318 ? 14.478 2.319 16.875 1.00 90.25 318 ASN A C 1
ATOM 2578 O O . ASN A 1 318 ? 14.932 2.945 17.837 1.00 90.25 318 ASN A O 1
ATOM 2582 N N . GLY A 1 319 ? 14.014 1.073 17.009 1.00 90.31 319 GLY A N 1
ATOM 2583 C CA . GLY A 1 319 ? 13.989 0.344 18.280 1.00 90.31 319 GLY A CA 1
ATOM 2584 C C . GLY A 1 319 ? 14.924 -0.864 18.318 1.00 90.31 319 GLY A C 1
ATOM 2585 O O . GLY A 1 319 ? 15.782 -1.057 17.464 1.00 90.31 319 GLY A O 1
ATOM 2586 N N . LYS A 1 320 ? 14.768 -1.712 19.341 1.00 93.19 320 LYS A N 1
ATOM 2587 C CA . LYS A 1 320 ? 15.565 -2.941 19.489 1.00 93.19 320 LYS A CA 1
ATOM 2588 C C . LYS A 1 320 ? 14.803 -4.136 18.926 1.00 93.19 320 LYS A C 1
ATOM 2590 O O . LYS A 1 320 ? 13.732 -4.460 19.437 1.00 93.19 320 LYS A O 1
ATOM 2595 N N . ALA A 1 321 ? 15.399 -4.839 17.962 1.00 94.81 321 ALA A N 1
ATOM 2596 C CA . ALA A 1 321 ? 14.800 -6.018 17.327 1.00 94.81 321 ALA A CA 1
ATOM 2597 C C . ALA A 1 321 ? 14.295 -7.066 18.337 1.00 94.81 321 ALA A C 1
ATOM 2599 O O . ALA A 1 321 ? 13.192 -7.583 18.191 1.00 94.81 321 ALA A O 1
ATOM 2600 N N . GLU A 1 322 ? 15.055 -7.331 19.406 1.00 96.69 322 GLU A N 1
ATOM 2601 C CA . GLU A 1 322 ? 14.661 -8.302 20.438 1.00 96.69 322 GLU A CA 1
ATOM 2602 C C . GLU A 1 322 ? 13.421 -7.854 21.240 1.00 96.69 322 GLU A C 1
ATOM 2604 O O . GLU A 1 322 ? 12.578 -8.688 21.573 1.00 96.69 322 GLU A O 1
ATOM 2609 N N . SER A 1 323 ? 13.241 -6.545 21.485 1.00 96.88 323 SER A N 1
ATOM 2610 C CA . SER A 1 323 ? 12.017 -6.019 22.113 1.00 96.88 323 SER A CA 1
ATOM 2611 C C . SER A 1 323 ? 10.793 -6.265 21.227 1.00 96.88 323 SER A C 1
ATOM 2613 O O . SER A 1 323 ? 9.766 -6.731 21.724 1.00 96.88 323 SER A O 1
ATOM 2615 N N . TYR A 1 324 ? 10.888 -5.986 19.920 1.00 97.94 324 TYR A N 1
ATOM 2616 C CA . TYR A 1 324 ? 9.779 -6.211 18.986 1.00 97.94 324 TYR A CA 1
ATOM 2617 C C . TYR A 1 324 ? 9.507 -7.694 18.752 1.00 97.94 324 TYR A C 1
ATOM 2619 O O . TYR A 1 324 ? 8.343 -8.088 18.713 1.00 97.94 324 TYR A O 1
ATOM 2627 N N . LYS A 1 325 ? 10.543 -8.534 18.686 1.00 98.00 325 LYS A N 1
ATOM 2628 C CA . LYS A 1 325 ? 10.411 -9.993 18.595 1.00 98.00 325 LYS A CA 1
ATOM 2629 C C . LYS A 1 325 ? 9.643 -10.564 19.788 1.00 98.00 325 LYS A C 1
ATOM 2631 O O . LYS A 1 325 ? 8.647 -11.258 19.601 1.00 98.00 325 LYS A O 1
ATOM 2636 N N . LEU A 1 326 ? 10.045 -10.217 21.013 1.00 97.75 326 LEU A N 1
ATOM 2637 C CA . LEU A 1 326 ? 9.371 -10.680 22.229 1.00 97.75 326 LEU A CA 1
ATOM 2638 C C . LEU A 1 326 ? 7.955 -10.092 22.377 1.00 97.75 326 LEU A C 1
ATOM 2640 O O . LEU A 1 326 ? 7.046 -10.784 22.835 1.00 97.75 326 LEU A O 1
ATOM 2644 N N . SER A 1 327 ? 7.742 -8.842 21.956 1.00 98.00 327 SER A N 1
ATOM 2645 C CA . SER A 1 327 ? 6.415 -8.204 21.950 1.00 98.00 327 SER A CA 1
ATOM 2646 C C . SER A 1 327 ? 5.459 -8.873 20.965 1.00 98.00 327 SER A C 1
ATOM 2648 O O . SER A 1 327 ? 4.334 -9.201 21.338 1.00 98.00 327 SER A O 1
ATOM 2650 N N . THR A 1 328 ? 5.930 -9.135 19.744 1.00 98.38 328 THR A N 1
ATOM 2651 C CA . THR A 1 328 ? 5.192 -9.824 18.675 1.00 98.38 328 THR A CA 1
ATOM 2652 C C . THR A 1 328 ? 4.814 -11.235 19.098 1.00 98.38 328 THR A C 1
ATOM 2654 O O . THR A 1 328 ? 3.637 -11.584 19.071 1.00 98.38 328 THR A O 1
ATOM 2657 N N . GLU A 1 329 ? 5.775 -12.013 19.603 1.00 97.81 329 GLU A N 1
ATOM 2658 C CA . GLU A 1 329 ? 5.523 -13.365 20.106 1.00 97.81 329 GLU A CA 1
ATOM 2659 C C . GLU A 1 329 ? 4.490 -13.357 21.245 1.00 97.81 329 GLU A C 1
ATOM 2661 O O . GLU A 1 329 ? 3.596 -14.200 21.288 1.00 97.81 329 GLU A O 1
ATOM 2666 N N . LYS A 1 330 ? 4.530 -12.365 22.149 1.00 97.69 330 LYS A N 1
ATOM 2667 C CA . LYS A 1 330 ? 3.505 -12.227 23.197 1.00 97.69 330 LYS A CA 1
ATOM 2668 C C . LYS A 1 330 ? 2.128 -11.886 22.636 1.00 97.69 330 LYS A C 1
ATOM 2670 O O . LYS A 1 330 ? 1.150 -12.490 23.068 1.00 97.69 330 LYS A O 1
ATOM 2675 N N . LEU A 1 331 ? 2.029 -10.955 21.691 1.00 98.25 331 LEU A N 1
ATOM 2676 C CA . LEU A 1 331 ? 0.757 -10.590 21.062 1.00 98.25 331 LEU A CA 1
ATOM 2677 C C . LEU A 1 331 ? 0.156 -11.753 20.260 1.00 98.25 331 LEU A C 1
ATOM 2679 O O . LEU A 1 331 ? -1.046 -11.997 20.363 1.00 98.25 331 LEU A O 1
ATOM 2683 N N . TYR A 1 332 ? 0.987 -12.516 19.545 1.00 98.12 332 TYR A N 1
ATOM 2684 C CA . TYR A 1 332 ? 0.598 -13.755 18.872 1.00 98.12 332 TYR A CA 1
ATOM 2685 C C . TYR A 1 332 ? 0.108 -14.813 19.877 1.00 98.12 332 TYR A C 1
ATOM 2687 O O . TYR A 1 332 ? -1.006 -15.319 19.749 1.00 98.12 332 TYR A O 1
ATOM 2695 N N . GLN A 1 333 ? 0.856 -15.069 20.960 1.00 96.38 333 GLN A N 1
ATOM 2696 C CA . GLN A 1 333 ? 0.439 -15.978 22.042 1.00 96.38 333 GLN A CA 1
ATOM 2697 C C . GLN A 1 333 ? -0.885 -15.564 22.704 1.00 96.38 333 GLN A C 1
ATOM 2699 O O . GLN A 1 333 ? -1.683 -16.428 23.073 1.00 96.38 333 GLN A O 1
ATOM 2704 N N . PHE A 1 334 ? -1.143 -14.262 22.858 1.00 96.81 334 PHE A N 1
ATOM 2705 C CA . PHE A 1 334 ? -2.417 -13.729 23.360 1.00 96.81 334 PHE A CA 1
ATOM 2706 C C . PHE A 1 334 ? -3.540 -13.715 22.306 1.00 96.81 334 PHE A C 1
ATOM 2708 O O . PHE A 1 334 ? -4.692 -13.455 22.649 1.00 96.81 334 PHE A O 1
ATOM 2715 N N . GLY A 1 335 ? -3.235 -14.050 21.050 1.00 97.56 335 GLY A N 1
ATOM 2716 C CA . GLY A 1 335 ? -4.195 -14.147 19.956 1.00 97.56 335 GLY A CA 1
ATOM 2717 C C . GLY A 1 335 ? -4.550 -12.818 19.297 1.00 97.56 335 GLY A C 1
ATOM 2718 O O . GLY A 1 335 ? -5.535 -12.780 18.574 1.00 97.56 335 GLY A O 1
ATOM 2719 N N . TYR A 1 336 ? -3.797 -11.737 19.525 1.00 97.94 336 TYR A N 1
ATOM 2720 C CA . TYR A 1 336 ? -4.025 -10.433 18.879 1.00 97.94 336 TYR A CA 1
ATOM 2721 C C . TYR A 1 336 ? -3.421 -10.330 17.473 1.00 97.94 336 TYR A C 1
ATOM 2723 O O . TYR A 1 336 ? -3.818 -9.451 16.714 1.00 97.94 336 TYR A O 1
ATOM 2731 N N . LEU A 1 337 ? -2.481 -11.216 17.133 1.00 98.12 337 LEU A N 1
ATOM 2732 C CA . LEU A 1 337 ? -1.835 -11.265 15.822 1.00 98.12 337 LEU A CA 1
ATOM 2733 C C . LEU A 1 337 ? -2.081 -12.598 15.118 1.00 98.12 337 LEU A C 1
ATOM 2735 O O . LEU A 1 337 ? -2.256 -13.639 15.758 1.00 98.12 337 LEU A O 1
ATOM 2739 N N . LYS A 1 338 ? -2.021 -12.535 13.793 1.00 96.50 338 LYS A N 1
ATOM 2740 C CA . LYS A 1 338 ? -1.986 -13.644 12.840 1.00 96.50 338 LYS A CA 1
ATOM 2741 C C . LYS A 1 338 ? -0.597 -13.650 12.197 1.00 96.50 338 LYS A C 1
ATOM 2743 O O . LYS A 1 338 ? -0.047 -12.582 11.936 1.00 96.50 338 LYS A O 1
ATOM 2748 N N . ARG A 1 339 ? 0.008 -14.825 12.016 1.00 98.12 339 ARG A N 1
ATOM 2749 C CA . ARG A 1 339 ? 1.374 -14.984 11.491 1.00 98.12 339 ARG A CA 1
ATOM 2750 C C . ARG A 1 339 ? 1.317 -15.570 10.090 1.00 98.12 339 ARG A C 1
ATOM 2752 O O . ARG A 1 339 ? 0.615 -16.550 9.864 1.00 98.12 339 ARG A O 1
ATOM 2759 N N . TYR A 1 340 ? 2.101 -14.999 9.194 1.00 98.31 340 TYR A N 1
ATOM 2760 C CA . TYR A 1 340 ? 2.269 -15.444 7.821 1.00 98.31 340 TYR A CA 1
ATOM 2761 C C . TYR A 1 340 ? 3.724 -15.850 7.653 1.00 98.31 340 TYR A C 1
ATOM 2763 O O . TYR A 1 340 ? 4.621 -15.084 8.008 1.00 98.31 340 TYR A O 1
ATOM 2771 N N . VAL A 1 341 ? 3.961 -17.049 7.132 1.00 97.75 341 VAL A N 1
ATOM 2772 C CA . VAL A 1 341 ? 5.289 -17.511 6.725 1.00 97.75 341 VAL A CA 1
ATOM 2773 C C . VAL A 1 341 ? 5.229 -17.800 5.233 1.00 97.75 341 VAL A C 1
ATOM 2775 O O . VAL A 1 341 ? 4.400 -18.597 4.800 1.00 97.75 341 VAL A O 1
ATOM 2778 N N . VAL A 1 342 ? 6.085 -17.133 4.462 1.00 96.00 342 VAL A N 1
ATOM 2779 C CA . VAL A 1 342 ? 6.245 -17.341 3.021 1.00 96.00 342 VAL A CA 1
ATOM 2780 C C . VAL A 1 342 ? 7.570 -18.053 2.804 1.00 96.00 342 VAL A C 1
ATOM 2782 O O . VAL A 1 342 ? 8.633 -17.558 3.203 1.00 96.00 342 VAL A O 1
ATOM 2785 N N . ASP A 1 343 ? 7.505 -19.229 2.193 1.00 92.81 343 ASP A N 1
ATOM 2786 C CA . ASP A 1 343 ? 8.640 -20.129 2.044 1.00 92.81 343 ASP A CA 1
ATOM 2787 C C . ASP A 1 343 ? 9.837 -19.428 1.384 1.00 92.81 343 ASP A C 1
ATOM 2789 O O . ASP A 1 343 ? 9.727 -18.799 0.333 1.00 92.81 343 ASP A O 1
ATOM 2793 N N . LYS A 1 344 ? 11.006 -19.530 2.030 1.00 90.56 344 LYS A N 1
ATOM 2794 C CA . LYS A 1 344 ? 12.280 -18.877 1.655 1.00 90.56 344 LYS A CA 1
ATOM 2795 C C . LYS A 1 344 ? 12.296 -17.338 1.698 1.00 90.56 344 LYS A C 1
ATOM 2797 O O . LYS A 1 344 ? 13.390 -16.783 1.661 1.00 90.56 344 LYS A O 1
ATOM 2802 N N . MET A 1 345 ? 11.157 -16.652 1.832 1.00 93.75 345 MET A N 1
ATOM 2803 C CA . MET A 1 345 ? 11.077 -15.180 1.884 1.00 93.75 345 MET A CA 1
ATOM 2804 C C . MET A 1 345 ? 11.015 -14.623 3.309 1.00 93.75 345 MET A C 1
ATOM 2806 O O . MET A 1 345 ? 11.613 -13.584 3.588 1.00 93.75 345 MET A O 1
ATOM 2810 N N . GLY A 1 346 ? 10.390 -15.346 4.240 1.00 94.12 346 GLY A N 1
ATOM 2811 C CA . GLY A 1 346 ? 10.409 -15.014 5.664 1.00 94.12 346 GLY A CA 1
ATOM 2812 C C . GLY A 1 346 ? 9.018 -14.961 6.276 1.00 94.12 346 GLY A C 1
ATOM 2813 O O . GLY A 1 346 ? 8.140 -15.737 5.910 1.00 94.12 346 GLY A O 1
ATOM 2814 N N . GLU A 1 347 ? 8.830 -14.071 7.249 1.00 97.25 347 GLU A N 1
ATOM 2815 C CA . GLU A 1 347 ? 7.586 -13.980 8.011 1.00 97.25 347 GLU A CA 1
ATOM 2816 C C . GLU A 1 347 ? 7.155 -12.543 8.299 1.00 97.25 347 GLU A C 1
ATOM 2818 O O . GLU A 1 347 ? 7.980 -11.634 8.450 1.00 97.25 347 GLU A O 1
ATOM 2823 N N . PHE A 1 348 ? 5.844 -12.369 8.434 1.00 98.38 348 PHE A N 1
ATOM 2824 C CA . PHE A 1 348 ? 5.213 -11.135 8.877 1.00 98.38 348 PHE A CA 1
ATOM 2825 C C . PHE A 1 348 ? 3.972 -11.423 9.727 1.00 98.38 348 PHE A C 1
ATOM 2827 O O . PHE A 1 348 ? 3.512 -12.563 9.848 1.00 98.38 348 PHE A O 1
ATOM 2834 N N . PHE A 1 349 ? 3.451 -10.373 10.354 1.00 98.56 349 PHE A N 1
ATOM 2835 C CA . PHE A 1 349 ? 2.332 -10.448 11.280 1.00 98.56 349 PHE A CA 1
ATOM 2836 C C . PHE A 1 349 ? 1.296 -9.378 10.946 1.00 98.56 349 PHE A C 1
ATOM 2838 O O . PHE A 1 349 ? 1.652 -8.220 10.739 1.00 98.56 349 PHE A O 1
ATOM 2845 N N . THR A 1 350 ? 0.021 -9.757 10.937 1.00 96.75 350 THR A N 1
ATOM 2846 C CA . THR A 1 350 ? -1.129 -8.845 10.823 1.00 96.75 350 THR A CA 1
ATOM 2847 C C . THR A 1 350 ? -1.953 -8.903 12.105 1.00 96.75 350 THR A C 1
ATOM 2849 O O . THR A 1 350 ? -1.709 -9.745 12.979 1.00 96.75 350 THR A O 1
ATOM 2852 N N . LEU A 1 351 ? -2.967 -8.045 12.228 1.00 95.50 351 LEU A N 1
ATOM 2853 C CA . LEU A 1 351 ? -4.001 -8.254 13.237 1.00 95.50 351 LEU A CA 1
ATOM 2854 C C . LEU A 1 351 ? -4.754 -9.569 12.979 1.00 95.50 351 LEU A C 1
ATOM 2856 O O . LEU A 1 351 ? -4.811 -10.080 11.861 1.00 95.50 351 LEU A O 1
ATOM 2860 N N . SER A 1 352 ? -5.285 -10.137 14.058 1.00 95.44 352 SER A N 1
ATOM 2861 C CA . SER A 1 352 ? -6.317 -11.173 14.008 1.00 95.44 352 SER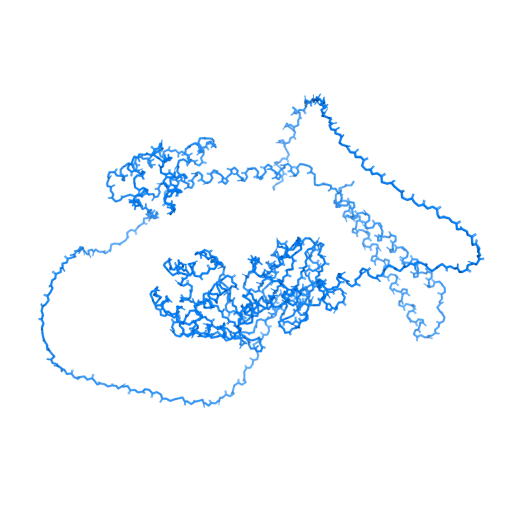 A CA 1
ATOM 2862 C C . SER A 1 352 ? -7.702 -10.547 14.251 1.00 95.44 352 SER A C 1
ATOM 2864 O O . SER A 1 352 ? -7.768 -9.437 14.790 1.00 95.44 352 SER A O 1
ATOM 2866 N N . PRO A 1 353 ? -8.803 -11.308 14.104 1.00 92.94 353 PRO A N 1
ATOM 2867 C CA . PRO A 1 353 ? -10.137 -10.859 14.520 1.00 92.94 353 PRO A CA 1
ATOM 2868 C C . PRO A 1 353 ? -10.260 -10.478 16.010 1.00 92.94 353 PRO A C 1
ATOM 2870 O O . PRO A 1 353 ? -11.184 -9.773 16.416 1.00 92.94 353 PRO A O 1
ATOM 2873 N N . ARG A 1 354 ? -9.354 -10.933 16.892 1.00 95.56 354 ARG A N 1
ATOM 2874 C CA . ARG A 1 354 ? -9.254 -10.453 18.291 1.00 95.56 354 ARG A CA 1
ATOM 2875 C C . ARG A 1 354 ? -8.365 -9.206 18.412 1.00 95.56 354 ARG A C 1
ATOM 2877 O O . ARG A 1 354 ? -8.582 -8.422 19.334 1.00 95.56 354 ARG A O 1
ATOM 2884 N N . GLY A 1 355 ? -7.402 -9.015 17.510 1.00 95.31 355 GLY A N 1
ATOM 2885 C CA . GLY A 1 355 ? -6.610 -7.791 17.354 1.00 95.31 355 GLY A CA 1
ATOM 2886 C C . GLY A 1 355 ? -7.439 -6.607 16.856 1.00 95.31 355 GLY A C 1
ATOM 2887 O O . GLY A 1 355 ? -7.471 -5.579 17.522 1.00 95.31 355 GLY A O 1
ATOM 2888 N N . GLU A 1 356 ? -8.178 -6.776 15.759 1.00 93.00 356 GLU A N 1
ATOM 2889 C CA . GLU A 1 356 ? -9.095 -5.776 15.178 1.00 93.00 356 GLU A CA 1
ATOM 2890 C C . GLU A 1 356 ? -10.114 -5.270 16.209 1.00 93.00 356 GLU A C 1
ATOM 2892 O O . GLU A 1 356 ? -10.261 -4.067 16.432 1.00 93.00 356 GLU A O 1
ATOM 2897 N N . ARG A 1 357 ? -10.737 -6.187 16.966 1.00 93.56 357 ARG A N 1
ATOM 2898 C CA . ARG A 1 357 ? -11.669 -5.844 18.059 1.00 93.56 357 ARG A CA 1
ATOM 2899 C C . ARG A 1 357 ? -11.054 -4.955 19.154 1.00 93.56 357 ARG A C 1
ATOM 2901 O O . ARG A 1 357 ? -11.807 -4.299 19.877 1.00 93.56 357 ARG A O 1
ATOM 2908 N N . ALA A 1 358 ? -9.725 -4.875 19.274 1.00 94.12 358 ALA A N 1
ATOM 2909 C CA . ALA A 1 358 ? -9.062 -3.930 20.176 1.00 94.12 358 ALA A CA 1
ATOM 2910 C C . ALA A 1 358 ? -9.114 -2.472 19.684 1.00 94.12 358 ALA A C 1
ATOM 2912 O O . ALA A 1 358 ? -9.084 -1.565 20.515 1.00 94.12 358 ALA A O 1
ATOM 2913 N N . PHE A 1 359 ? -9.231 -2.251 18.373 1.00 92.75 359 PHE A N 1
ATOM 2914 C CA . PHE A 1 359 ? -9.389 -0.929 17.760 1.00 92.75 359 PHE A CA 1
ATOM 2915 C C . PHE A 1 359 ? -10.864 -0.529 17.620 1.00 92.75 359 PHE A C 1
ATOM 2917 O O . PHE A 1 359 ? -11.195 0.636 17.816 1.00 92.75 359 PHE A O 1
ATOM 2924 N N . VAL A 1 360 ? -11.773 -1.489 17.416 1.00 91.06 360 VAL A N 1
ATOM 2925 C CA . VAL A 1 360 ? -13.229 -1.228 17.398 1.00 91.06 360 VAL A CA 1
ATOM 2926 C C . VAL A 1 360 ? -13.774 -0.877 18.795 1.00 91.06 360 VAL A C 1
ATOM 2928 O O . VAL A 1 360 ? -14.630 -0.005 18.952 1.00 91.06 360 VAL A O 1
ATOM 2931 N N . ALA A 1 361 ? -13.293 -1.533 19.857 1.00 92.12 361 ALA A N 1
ATOM 2932 C CA . ALA A 1 361 ? -13.801 -1.297 21.208 1.00 92.12 361 ALA A CA 1
ATOM 2933 C C . ALA A 1 361 ? -13.331 0.059 21.777 1.00 92.12 361 ALA A C 1
ATOM 2935 O O . ALA A 1 361 ? -12.179 0.192 22.188 1.00 92.12 361 ALA A O 1
ATOM 2936 N N . LYS A 1 362 ? -14.246 1.036 21.902 1.00 91.62 362 LYS A N 1
ATOM 2937 C CA . LYS A 1 362 ? -14.008 2.418 22.391 1.00 91.62 362 LYS A CA 1
ATOM 2938 C C . LYS A 1 362 ? -13.017 2.539 23.561 1.00 91.62 362 LYS A C 1
ATOM 2940 O O . LYS A 1 362 ? -12.090 3.344 23.504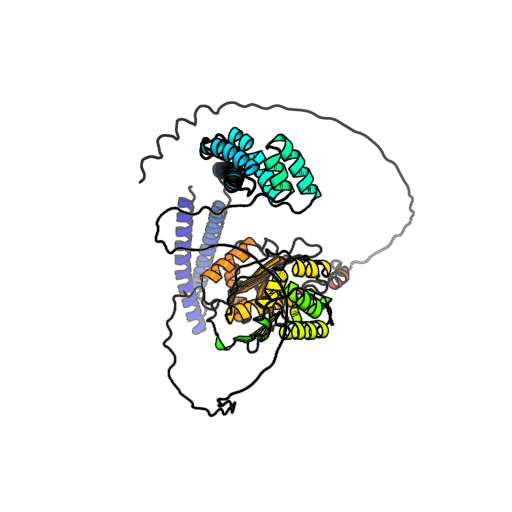 1.00 91.62 362 LYS A O 1
ATOM 2945 N N . ASP A 1 363 ? -13.180 1.738 24.613 1.00 94.94 363 ASP A N 1
ATOM 2946 C CA . ASP A 1 363 ? -12.314 1.782 25.801 1.00 94.94 363 ASP A CA 1
ATOM 2947 C C . ASP A 1 363 ? -10.908 1.202 25.565 1.00 94.94 363 ASP A C 1
ATOM 2949 O O . ASP A 1 363 ? -9.951 1.590 26.246 1.00 94.94 363 ASP A O 1
ATOM 2953 N N . SER A 1 364 ? -10.769 0.269 24.626 1.00 94.31 364 SER A N 1
ATOM 2954 C CA . SER A 1 364 ? -9.481 -0.273 24.187 1.00 94.31 364 SER A CA 1
ATOM 2955 C C . SER A 1 364 ? -8.779 0.710 23.255 1.00 94.31 364 SER A C 1
ATOM 2957 O O . SER A 1 364 ? -7.628 1.048 23.515 1.00 94.31 364 SER A O 1
ATOM 2959 N N . LEU A 1 365 ? -9.493 1.267 22.272 1.00 93.50 365 LEU A N 1
ATOM 2960 C CA . LEU A 1 365 ? -8.995 2.312 21.376 1.00 93.50 365 LEU A CA 1
ATOM 2961 C C . LEU A 1 365 ? -8.540 3.556 22.148 1.00 93.50 365 LEU A C 1
ATOM 2963 O O . LEU A 1 365 ? -7.463 4.088 21.894 1.00 93.50 365 LEU A O 1
ATOM 2967 N N . SER A 1 366 ? -9.319 3.996 23.142 1.00 93.69 366 SER A N 1
ATOM 2968 C CA . SER A 1 366 ? -8.940 5.104 24.026 1.00 93.69 366 SER A CA 1
ATOM 2969 C C . SER A 1 366 ? -7.662 4.790 24.811 1.00 93.69 366 SER A C 1
ATOM 2971 O O . SER A 1 366 ? -6.773 5.634 24.896 1.00 93.69 366 SER A O 1
ATOM 2973 N N . PHE A 1 367 ? -7.517 3.562 25.322 1.00 94.94 367 PHE A N 1
ATOM 2974 C CA . PHE A 1 367 ? -6.297 3.124 26.004 1.00 94.94 367 PHE A CA 1
ATOM 2975 C C . PHE A 1 367 ? -5.082 3.070 25.061 1.00 94.94 367 PHE A C 1
ATOM 2977 O O . PHE A 1 367 ? -4.021 3.571 25.432 1.00 94.94 367 PHE A O 1
ATOM 2984 N N . ILE A 1 368 ? -5.235 2.528 23.847 1.00 94.44 368 ILE A N 1
ATOM 2985 C CA . ILE A 1 368 ? -4.199 2.525 22.802 1.00 94.44 368 ILE A CA 1
ATOM 2986 C C . ILE A 1 368 ? -3.757 3.970 22.542 1.00 94.44 368 ILE A C 1
ATOM 2988 O O . ILE A 1 368 ? -2.600 4.315 22.781 1.00 94.44 368 ILE A O 1
ATOM 2992 N N . ASN A 1 369 ? -4.704 4.845 22.190 1.00 92.62 369 ASN A N 1
ATOM 2993 C CA . ASN A 1 369 ? -4.460 6.256 21.896 1.00 92.62 369 ASN A CA 1
ATOM 2994 C C . ASN A 1 369 ? -3.852 7.042 23.068 1.00 92.62 369 ASN A C 1
ATOM 2996 O O . ASN A 1 369 ? -3.095 7.978 22.828 1.00 92.62 369 ASN A O 1
ATOM 3000 N N . GLN A 1 370 ? -4.127 6.699 24.328 1.00 92.62 370 GLN A N 1
ATOM 3001 C CA . GLN A 1 370 ? -3.484 7.344 25.484 1.00 92.62 370 GLN A CA 1
ATOM 3002 C C . GLN A 1 370 ? -1.995 6.989 25.629 1.00 92.62 370 GLN A C 1
ATOM 3004 O O . GLN A 1 370 ? -1.244 7.776 26.198 1.00 92.62 370 GLN A O 1
ATOM 3009 N N . ASN A 1 371 ? -1.561 5.835 25.111 1.00 90.12 371 ASN A N 1
ATOM 3010 C CA . ASN A 1 371 ? -0.222 5.282 25.341 1.00 90.12 371 ASN A CA 1
ATOM 3011 C C . ASN A 1 371 ? 0.706 5.342 24.109 1.00 90.12 371 ASN A C 1
ATOM 3013 O O . ASN A 1 371 ? 1.871 4.958 24.206 1.00 90.12 371 ASN A O 1
ATOM 3017 N N . ILE A 1 372 ? 0.228 5.866 22.975 1.00 86.81 372 ILE A N 1
ATOM 3018 C CA . ILE A 1 372 ? 1.015 6.085 21.748 1.00 86.81 372 ILE A CA 1
ATOM 3019 C C . ILE A 1 372 ? 1.010 7.555 21.306 1.00 86.81 372 ILE A C 1
ATOM 3021 O O . ILE A 1 372 ? 0.083 8.323 21.593 1.00 86.81 372 ILE A O 1
ATOM 3025 N N . LYS A 1 373 ? 2.058 7.950 20.571 1.00 80.50 373 LYS A N 1
ATOM 3026 C CA . LYS A 1 373 ? 2.150 9.277 19.938 1.00 80.50 373 LYS A CA 1
ATOM 3027 C C . LYS A 1 373 ? 1.212 9.385 18.734 1.00 80.50 373 LYS A C 1
ATOM 3029 O O . LYS A 1 373 ? 0.399 10.302 18.672 1.00 80.50 373 LYS A O 1
ATOM 3034 N N . GLU A 1 374 ? 1.329 8.432 17.815 1.00 77.38 374 GLU A N 1
ATOM 3035 C CA . GLU A 1 374 ? 0.583 8.358 16.561 1.00 77.38 374 GLU A CA 1
ATOM 3036 C C . GLU A 1 374 ? -0.859 7.914 16.832 1.00 77.38 374 GLU A C 1
ATOM 3038 O O . GLU A 1 374 ? -1.087 6.757 17.164 1.00 77.38 374 GLU A O 1
ATOM 3043 N N . LYS A 1 375 ? -1.840 8.819 16.742 1.00 82.81 375 LYS A N 1
ATOM 3044 C CA . LYS A 1 375 ? -3.237 8.444 17.003 1.00 82.81 375 LYS A CA 1
ATOM 3045 C C . LYS A 1 375 ? -3.793 7.552 15.886 1.00 82.81 375 LYS A C 1
ATOM 3047 O O . LYS A 1 375 ? -3.382 7.647 14.727 1.00 82.81 375 LYS A O 1
ATOM 3052 N N . VAL A 1 376 ? -4.730 6.693 16.268 1.00 83.25 376 VAL A N 1
ATOM 3053 C CA . VAL A 1 376 ? -5.487 5.782 15.399 1.00 83.25 376 VAL A CA 1
ATOM 3054 C C . VAL A 1 376 ? -6.981 6.065 15.537 1.00 83.25 376 VAL A C 1
ATOM 3056 O O . VAL A 1 376 ? -7.464 6.352 16.640 1.00 83.25 376 VAL A O 1
ATOM 3059 N N . SER A 1 377 ? -7.696 6.011 14.416 1.00 77.69 377 SER A N 1
ATOM 3060 C CA . SER A 1 377 ? -9.154 6.126 14.353 1.00 77.69 377 SER A CA 1
ATOM 3061 C C . SER A 1 377 ? -9.799 4.729 14.395 1.00 77.69 377 SER A C 1
ATOM 3063 O O . SER A 1 377 ? -9.099 3.720 14.436 1.00 77.69 377 SER A O 1
ATOM 3065 N N . SER A 1 378 ? -11.131 4.665 14.402 1.00 63.69 378 SER A N 1
ATOM 3066 C CA . SER A 1 378 ? -11.894 3.425 14.190 1.00 63.69 378 SER A CA 1
ATOM 3067 C C . SER A 1 378 ? -12.421 3.307 12.751 1.00 63.69 378 SER A C 1
ATOM 3069 O O . SER A 1 378 ? -13.481 2.722 12.559 1.00 63.69 378 SER A O 1
ATOM 3071 N N . GLN A 1 379 ? -11.781 3.978 11.786 1.00 51.59 379 GLN A N 1
ATOM 3072 C CA . GLN A 1 379 ? -12.238 4.086 10.392 1.00 51.59 379 GLN A CA 1
ATOM 3073 C C . GLN A 1 379 ? -11.125 3.814 9.363 1.00 51.59 379 GLN A C 1
ATOM 3075 O O . GLN A 1 379 ? -11.352 4.017 8.176 1.00 51.59 379 GLN A O 1
ATOM 3080 N N . ASP A 1 380 ? -9.952 3.327 9.786 1.00 54.72 380 ASP A N 1
ATOM 3081 C CA . ASP A 1 380 ? -8.888 2.861 8.875 1.00 54.72 380 ASP A CA 1
ATOM 3082 C C . ASP A 1 380 ? -9.220 1.443 8.323 1.00 54.72 380 ASP A C 1
ATOM 3084 O O . ASP A 1 380 ? -8.341 0.591 8.196 1.00 54.72 380 ASP A O 1
ATOM 3088 N N . ASP A 1 381 ? -10.500 1.179 8.028 1.00 53.69 381 ASP A N 1
ATOM 3089 C CA . ASP A 1 381 ? -10.992 -0.064 7.423 1.00 53.69 381 ASP A CA 1
ATOM 3090 C C . ASP A 1 381 ? -10.773 0.019 5.902 1.00 53.69 381 ASP A C 1
ATOM 3092 O O . ASP A 1 381 ? -11.674 0.357 5.134 1.00 53.69 381 ASP A O 1
ATOM 3096 N N . GLY A 1 382 ? -9.531 -0.231 5.477 1.00 61.03 382 GLY A N 1
ATOM 3097 C CA . GLY A 1 382 ? -9.205 -0.468 4.068 1.00 61.03 382 GLY A CA 1
ATOM 3098 C C . GLY A 1 382 ? -9.836 -1.763 3.546 1.00 61.03 382 GLY A C 1
ATOM 3099 O O . GLY A 1 382 ? -10.358 -2.570 4.321 1.00 61.03 382 GLY A O 1
ATOM 3100 N N . GLU A 1 383 ? -9.775 -1.986 2.232 1.00 67.81 383 GLU A N 1
ATOM 3101 C CA . GLU A 1 383 ? -10.308 -3.220 1.651 1.00 67.81 383 GLU A CA 1
ATOM 3102 C C . GLU A 1 383 ? -9.611 -4.471 2.226 1.00 67.81 383 GLU A C 1
ATOM 3104 O O . GLU A 1 383 ? -8.404 -4.451 2.501 1.00 67.81 383 GLU A O 1
ATOM 3109 N N . PRO A 1 384 ? -10.356 -5.571 2.449 1.00 79.44 384 PRO A N 1
ATOM 3110 C CA . PRO A 1 384 ? -9.799 -6.785 3.025 1.00 79.44 384 PRO A CA 1
ATOM 3111 C C . PRO A 1 384 ? -8.847 -7.469 2.035 1.00 79.44 384 PRO A C 1
ATOM 3113 O O . PRO A 1 384 ? -9.274 -8.148 1.108 1.00 79.44 384 PRO A O 1
ATOM 3116 N N . ILE A 1 385 ? -7.544 -7.326 2.283 1.00 88.12 385 ILE A N 1
ATOM 3117 C CA . ILE A 1 385 ? -6.476 -8.003 1.536 1.00 88.12 385 ILE A CA 1
ATOM 3118 C C . ILE A 1 385 ? -6.633 -9.521 1.672 1.00 88.12 385 ILE A C 1
ATOM 3120 O O . ILE A 1 385 ? -6.621 -10.052 2.789 1.00 88.12 385 ILE A O 1
ATOM 3124 N N . GLU A 1 386 ? -6.727 -10.222 0.542 1.00 88.06 386 GLU A N 1
ATOM 3125 C CA . GLU A 1 386 ? -6.860 -11.681 0.521 1.00 88.06 386 GLU A CA 1
ATOM 3126 C C . GLU A 1 386 ? -5.634 -12.407 1.115 1.00 88.06 386 GLU A C 1
ATOM 3128 O O . GLU A 1 386 ? -4.533 -11.868 1.228 1.00 88.06 386 GLU A O 1
ATOM 3133 N N . ASP A 1 387 ? -5.800 -13.674 1.499 1.00 90.25 387 ASP A N 1
ATOM 3134 C CA . ASP A 1 387 ? -4.716 -14.522 2.020 1.00 90.25 387 ASP A CA 1
ATOM 3135 C C . ASP A 1 387 ? -4.060 -15.369 0.911 1.00 90.25 387 ASP A C 1
ATOM 3137 O O . ASP A 1 387 ? -3.904 -16.584 1.042 1.00 90.25 387 ASP A O 1
ATOM 3141 N N . THR A 1 388 ? -3.678 -14.726 -0.193 1.00 94.44 388 THR A N 1
ATOM 3142 C CA . THR A 1 388 ? -2.932 -15.351 -1.303 1.00 94.44 388 THR A CA 1
ATOM 3143 C C . THR A 1 388 ? -1.420 -15.340 -1.055 1.00 94.44 388 THR A C 1
ATOM 3145 O O . THR A 1 388 ? -0.897 -14.545 -0.261 1.00 94.44 388 THR A O 1
ATOM 3148 N N . ALA A 1 389 ? -0.677 -16.215 -1.736 1.00 94.94 389 ALA A N 1
ATOM 3149 C CA . ALA A 1 389 ? 0.780 -16.186 -1.714 1.00 94.94 389 ALA A CA 1
ATOM 3150 C C . ALA A 1 389 ? 1.307 -14.895 -2.359 1.00 94.94 389 ALA A C 1
ATOM 3152 O O . ALA A 1 389 ? 2.170 -14.246 -1.768 1.00 94.94 389 ALA A O 1
ATOM 3153 N N . ASN A 1 390 ? 0.740 -14.474 -3.492 1.00 95.25 390 ASN A N 1
ATOM 3154 C CA . ASN A 1 390 ? 1.050 -13.214 -4.165 1.00 95.25 390 ASN A CA 1
ATOM 3155 C C . ASN A 1 390 ? 0.888 -11.993 -3.235 1.00 95.25 390 ASN A C 1
ATOM 3157 O O . ASN A 1 390 ? 1.882 -11.315 -2.960 1.00 95.25 390 ASN A O 1
ATOM 3161 N N . SER A 1 391 ? -0.280 -11.781 -2.616 1.00 95.31 391 SER A N 1
ATOM 3162 C CA . SER A 1 391 ? -0.492 -10.687 -1.642 1.00 95.31 391 SER A CA 1
ATOM 3163 C C . SER A 1 391 ? 0.435 -10.759 -0.419 1.00 95.31 391 SER A C 1
ATOM 3165 O O . SER A 1 391 ? 0.772 -9.750 0.207 1.00 95.31 391 SER A O 1
ATOM 3167 N N . SER A 1 392 ? 0.862 -11.964 -0.033 1.00 96.75 392 SER A N 1
ATOM 3168 C CA . SER A 1 392 ? 1.808 -12.174 1.066 1.00 96.75 392 SER A CA 1
ATOM 3169 C C . SER A 1 392 ? 3.242 -11.802 0.669 1.00 96.75 392 SER A C 1
ATOM 3171 O O . SER A 1 392 ? 3.987 -11.273 1.496 1.00 96.75 392 SER A O 1
ATOM 3173 N N . ILE A 1 393 ? 3.623 -12.017 -0.595 1.00 97.19 393 ILE A N 1
ATOM 3174 C CA . ILE A 1 393 ? 4.880 -11.516 -1.167 1.00 97.19 393 ILE A CA 1
ATOM 3175 C C . ILE A 1 393 ? 4.833 -9.987 -1.245 1.00 97.19 393 ILE A C 1
ATOM 3177 O O . ILE A 1 393 ? 5.741 -9.332 -0.744 1.00 97.19 393 ILE A O 1
ATOM 3181 N N . VAL A 1 394 ? 3.762 -9.412 -1.795 1.00 97.00 394 VAL A N 1
ATOM 3182 C CA . VAL A 1 394 ? 3.547 -7.957 -1.939 1.00 97.00 394 VAL A CA 1
ATOM 3183 C C . VAL A 1 394 ? 3.702 -7.236 -0.598 1.00 97.00 394 VAL A C 1
ATOM 3185 O O . VAL A 1 394 ? 4.482 -6.289 -0.490 1.00 97.00 394 VAL A O 1
ATOM 3188 N N . ARG A 1 395 ? 3.064 -7.753 0.461 1.00 96.94 395 ARG A N 1
ATOM 3189 C CA . ARG A 1 395 ? 3.229 -7.248 1.833 1.00 96.94 395 ARG A CA 1
ATOM 3190 C C . ARG A 1 395 ? 4.685 -7.310 2.311 1.00 96.94 395 ARG A C 1
ATOM 3192 O O . ARG A 1 395 ? 5.186 -6.327 2.851 1.00 96.94 395 ARG A O 1
ATOM 3199 N N . LEU A 1 396 ? 5.409 -8.411 2.075 1.00 97.81 396 LEU A N 1
ATOM 3200 C CA . LEU A 1 396 ? 6.841 -8.506 2.408 1.00 97.81 396 LEU A CA 1
ATOM 3201 C C . LEU A 1 396 ? 7.706 -7.490 1.638 1.00 97.81 396 LEU A C 1
ATOM 3203 O O . LEU A 1 396 ? 8.609 -6.905 2.239 1.00 97.81 396 LEU A O 1
ATOM 3207 N N . LEU A 1 397 ? 7.423 -7.255 0.352 1.00 97.50 397 LEU A N 1
ATOM 3208 C CA . LEU A 1 397 ? 8.119 -6.266 -0.481 1.00 97.50 397 LEU A CA 1
ATOM 3209 C C . LEU A 1 397 ? 7.877 -4.833 0.030 1.00 97.50 397 LEU A C 1
ATOM 3211 O O . LEU A 1 397 ? 8.832 -4.075 0.198 1.00 97.50 397 LEU A O 1
ATOM 3215 N N . SER A 1 398 ? 6.633 -4.495 0.382 1.00 97.06 398 SER A N 1
ATOM 3216 C CA . SER A 1 398 ? 6.288 -3.225 1.036 1.00 97.06 398 SER A CA 1
ATOM 3217 C C . SER A 1 398 ? 7.005 -3.059 2.380 1.00 97.06 398 SER A C 1
ATOM 3219 O O . SER A 1 398 ? 7.610 -2.027 2.654 1.00 97.06 398 SER A O 1
ATOM 3221 N N . PHE A 1 399 ? 7.066 -4.098 3.217 1.00 96.88 399 PHE A N 1
ATOM 3222 C CA . PHE A 1 399 ? 7.790 -4.008 4.488 1.00 96.88 399 PHE A CA 1
ATOM 3223 C C . PHE A 1 399 ? 9.295 -3.753 4.300 1.00 96.88 399 PHE A C 1
ATOM 3225 O O . PHE A 1 399 ? 9.883 -3.006 5.090 1.00 96.88 399 PHE A O 1
ATOM 3232 N N . ASP A 1 400 ? 9.915 -4.323 3.263 1.00 96.25 400 ASP A N 1
ATOM 3233 C CA . ASP A 1 400 ? 11.323 -4.077 2.930 1.00 96.25 400 ASP A CA 1
ATOM 3234 C C . ASP A 1 400 ? 11.577 -2.680 2.344 1.00 96.25 400 ASP A C 1
ATOM 3236 O O . ASP A 1 400 ? 12.663 -2.136 2.550 1.00 96.25 400 ASP A O 1
ATOM 3240 N N . SER A 1 401 ? 10.573 -2.036 1.731 1.00 95.69 401 SER A N 1
ATOM 3241 C CA . SER A 1 401 ? 10.671 -0.660 1.212 1.00 95.69 401 SER A CA 1
ATOM 3242 C C . SER A 1 401 ? 11.234 0.309 2.263 1.00 95.69 401 SER A C 1
ATOM 3244 O O . SER A 1 401 ? 12.136 1.094 1.983 1.00 95.69 401 SER A O 1
ATOM 3246 N N . SER A 1 402 ? 10.794 0.179 3.520 1.00 94.19 402 SER A N 1
ATOM 3247 C CA . SER A 1 402 ? 11.274 0.995 4.644 1.00 94.19 402 SER A CA 1
ATOM 3248 C C . SER A 1 402 ? 12.745 0.734 5.004 1.00 94.19 402 SER A C 1
ATOM 3250 O O . SER A 1 402 ? 13.467 1.644 5.413 1.00 94.19 402 SER A O 1
ATOM 3252 N N . ILE A 1 403 ? 13.223 -0.493 4.793 1.00 93.56 403 ILE A N 1
ATOM 3253 C CA . ILE A 1 403 ? 14.620 -0.890 5.003 1.00 93.56 403 ILE A CA 1
ATOM 3254 C C . ILE A 1 403 ? 15.482 -0.344 3.860 1.00 93.56 403 ILE A C 1
ATOM 3256 O O . ILE A 1 403 ? 16.570 0.183 4.104 1.00 93.56 403 ILE A O 1
ATOM 3260 N N . LYS A 1 404 ? 14.985 -0.393 2.617 1.00 93.75 404 LYS A N 1
ATOM 3261 C CA . LYS A 1 404 ? 15.628 0.267 1.473 1.00 93.75 404 LYS A CA 1
ATOM 3262 C C . LYS A 1 404 ? 15.673 1.779 1.649 1.00 93.75 404 LYS A C 1
ATOM 3264 O O . LYS A 1 404 ? 16.745 2.352 1.496 1.00 93.75 404 LYS A O 1
ATOM 3269 N N . GLN A 1 405 ? 14.582 2.413 2.069 1.00 93.12 405 GLN A N 1
ATOM 3270 C CA . GLN A 1 405 ? 14.545 3.856 2.285 1.00 93.12 405 GLN A CA 1
ATOM 3271 C C . GLN A 1 405 ? 15.582 4.311 3.314 1.00 93.12 405 GLN A C 1
ATOM 3273 O O . GLN A 1 405 ? 16.260 5.301 3.056 1.00 93.12 405 GLN A O 1
ATOM 3278 N N . ARG A 1 406 ? 15.791 3.593 4.433 1.00 90.88 406 ARG A N 1
ATOM 3279 C CA . ARG A 1 406 ? 16.877 3.978 5.355 1.00 90.88 406 ARG A CA 1
ATOM 3280 C C . ARG A 1 406 ? 18.279 3.660 4.819 1.00 90.88 406 ARG A C 1
ATOM 3282 O O . ARG A 1 406 ? 19.216 4.375 5.147 1.00 90.88 406 ARG A O 1
ATOM 3289 N N . LYS A 1 407 ? 18.463 2.657 3.956 1.00 90.06 407 LYS A N 1
ATOM 3290 C CA . LYS A 1 407 ? 19.756 2.471 3.264 1.00 90.06 407 LYS A CA 1
ATOM 3291 C C . LYS A 1 407 ? 20.076 3.628 2.312 1.00 90.06 407 LYS A C 1
ATOM 3293 O O . LYS A 1 407 ? 21.227 4.040 2.245 1.00 90.06 407 LYS A O 1
ATOM 3298 N N . LEU A 1 408 ? 19.070 4.132 1.594 1.00 87.81 408 LEU A N 1
ATOM 3299 C CA . LEU A 1 408 ? 19.201 5.271 0.680 1.00 87.81 408 LEU A CA 1
ATOM 3300 C C . LEU A 1 408 ? 19.349 6.595 1.447 1.00 87.81 408 LEU A C 1
ATOM 3302 O O . LEU A 1 408 ? 20.128 7.453 1.054 1.00 87.81 408 LEU A O 1
ATOM 3306 N N . VAL A 1 409 ? 18.627 6.751 2.561 1.00 89.38 409 VAL A N 1
ATOM 3307 C CA . VAL A 1 409 ? 18.630 7.949 3.410 1.00 89.38 409 VAL A CA 1
ATOM 3308 C C . VAL A 1 409 ? 18.809 7.532 4.884 1.00 89.38 409 VAL A C 1
ATOM 3310 O O . VAL A 1 409 ? 17.819 7.324 5.591 1.00 89.38 409 VAL A O 1
ATOM 3313 N N . PRO A 1 410 ? 20.056 7.407 5.388 1.00 88.94 410 PRO A N 1
ATOM 3314 C CA . PRO A 1 410 ? 20.347 6.888 6.735 1.00 88.94 410 PRO A CA 1
ATOM 3315 C C . PRO A 1 410 ? 19.610 7.582 7.888 1.00 88.94 410 PRO A C 1
ATOM 3317 O O . PRO A 1 410 ? 19.135 6.917 8.810 1.00 88.94 410 PRO A O 1
ATOM 3320 N N . ASP A 1 411 ? 19.427 8.902 7.804 1.00 88.44 411 ASP A N 1
ATOM 3321 C CA . ASP A 1 411 ? 18.759 9.710 8.834 1.00 88.44 411 ASP A CA 1
ATOM 3322 C C . ASP A 1 411 ? 17.238 9.863 8.607 1.00 88.44 411 ASP A C 1
ATOM 3324 O O . ASP A 1 411 ? 16.607 10.805 9.111 1.00 88.44 411 ASP A O 1
ATOM 3328 N N . TYR A 1 412 ? 16.625 8.965 7.823 1.00 90.38 412 TYR A N 1
ATOM 3329 C CA . TYR A 1 412 ? 15.193 9.014 7.527 1.00 90.38 412 TYR A CA 1
ATOM 3330 C C . TYR A 1 412 ? 14.321 8.669 8.744 1.00 90.38 412 TYR A C 1
ATOM 3332 O O . TYR A 1 412 ? 14.458 7.612 9.380 1.00 90.38 412 TYR A O 1
ATOM 3340 N N . GLU A 1 413 ? 13.363 9.552 9.026 1.00 90.31 413 GLU A N 1
ATOM 3341 C CA . GLU A 1 413 ? 12.375 9.405 10.092 1.00 90.31 413 GLU A CA 1
ATOM 3342 C C . GLU A 1 413 ? 10.982 9.190 9.498 1.00 90.31 413 GLU A C 1
ATOM 3344 O O . GLU A 1 413 ? 10.441 10.052 8.809 1.00 90.31 413 GLU A O 1
ATOM 3349 N N . PHE A 1 414 ? 10.376 8.048 9.818 1.00 90.50 414 PHE A N 1
ATOM 3350 C CA . PHE A 1 414 ? 9.055 7.642 9.338 1.00 90.50 414 PHE A CA 1
ATOM 3351 C C . PHE A 1 414 ? 7.937 8.357 10.119 1.00 90.50 414 PHE A C 1
ATOM 3353 O O . PHE A 1 414 ? 7.244 7.754 10.940 1.00 90.50 414 PHE A O 1
ATOM 3360 N N . VAL A 1 415 ? 7.821 9.673 9.908 1.00 84.88 415 VAL A N 1
ATOM 3361 C CA . VAL A 1 415 ? 6.814 10.548 10.541 1.00 84.88 415 VAL A CA 1
ATOM 3362 C C . VAL A 1 415 ? 5.558 10.672 9.680 1.00 84.88 415 VAL A C 1
ATOM 3364 O O . VAL A 1 415 ? 4.446 10.655 10.207 1.00 84.88 415 VAL A O 1
ATOM 3367 N N . ILE A 1 416 ? 5.738 10.792 8.364 1.00 85.06 416 ILE A N 1
ATOM 3368 C CA . ILE A 1 416 ? 4.661 10.850 7.374 1.00 85.06 416 ILE A CA 1
ATOM 3369 C C . ILE A 1 416 ? 4.424 9.431 6.847 1.00 85.06 416 ILE A C 1
ATOM 3371 O O . ILE A 1 416 ? 5.372 8.672 6.644 1.00 85.06 416 ILE A O 1
ATOM 3375 N N . ARG A 1 417 ? 3.154 9.069 6.647 1.00 82.06 417 ARG A N 1
ATOM 3376 C CA . ARG A 1 417 ? 2.741 7.810 6.024 1.00 82.06 417 ARG A CA 1
ATOM 3377 C C . ARG A 1 417 ? 1.949 8.140 4.762 1.00 82.06 417 ARG A C 1
ATOM 3379 O O . ARG A 1 417 ? 0.865 8.707 4.857 1.00 82.06 417 ARG A O 1
ATOM 3386 N N . MET A 1 418 ? 2.506 7.789 3.611 1.00 89.94 418 MET A N 1
ATOM 3387 C CA . MET A 1 418 ? 1.854 7.854 2.305 1.00 89.94 418 MET A CA 1
ATOM 3388 C C . MET A 1 418 ? 1.881 6.431 1.754 1.00 89.94 418 MET A C 1
ATOM 3390 O O . MET A 1 418 ? 2.895 6.015 1.212 1.00 89.94 418 MET A O 1
ATOM 3394 N N . ASN A 1 419 ? 0.828 5.645 1.977 1.00 90.00 419 ASN A N 1
ATOM 3395 C CA . ASN A 1 419 ? 0.761 4.271 1.486 1.00 90.00 419 ASN A CA 1
ATOM 3396 C C . ASN A 1 419 ? -0.607 3.947 0.889 1.00 90.00 419 ASN A C 1
ATOM 3398 O O . ASN A 1 419 ? -1.639 4.317 1.442 1.00 90.00 419 ASN A O 1
ATOM 3402 N N . VAL A 1 420 ? -0.582 3.201 -0.209 1.00 92.25 420 VAL A N 1
ATOM 3403 C CA . VAL A 1 420 ? -1.706 2.438 -0.747 1.00 92.25 420 VAL A CA 1
ATOM 3404 C C . VAL A 1 420 ? -1.279 0.975 -0.729 1.00 92.25 420 VAL A C 1
ATOM 3406 O O . VAL A 1 420 ? -0.169 0.647 -1.151 1.00 92.25 420 VAL A O 1
ATOM 3409 N N . MET A 1 421 ? -2.134 0.109 -0.198 1.00 92.00 421 MET A N 1
ATOM 3410 C CA . MET A 1 421 ? -1.944 -1.337 -0.170 1.00 92.00 421 MET A CA 1
ATOM 3411 C C . MET A 1 421 ? -3.245 -1.963 -0.662 1.00 92.00 421 MET A C 1
ATOM 3413 O O . MET A 1 421 ? -4.280 -1.786 -0.023 1.00 92.00 421 MET A O 1
ATOM 3417 N N . ALA A 1 422 ? -3.174 -2.654 -1.792 1.00 92.19 422 ALA A N 1
ATOM 3418 C CA . ALA A 1 422 ? -4.252 -3.464 -2.339 1.00 92.19 422 ALA A CA 1
ATOM 3419 C C . ALA A 1 422 ? -3.935 -4.952 -2.114 1.00 92.19 422 ALA A C 1
ATOM 3421 O O . ALA A 1 422 ? -3.000 -5.292 -1.382 1.00 92.19 422 ALA A O 1
ATOM 3422 N N . THR A 1 423 ? -4.698 -5.850 -2.740 1.00 91.56 423 THR A N 1
ATOM 3423 C CA . THR A 1 423 ? -4.444 -7.291 -2.630 1.00 91.56 423 THR A CA 1
ATOM 3424 C C . THR A 1 423 ? -3.101 -7.668 -3.253 1.00 91.56 423 THR A C 1
ATOM 3426 O O . THR A 1 423 ? -2.240 -8.190 -2.548 1.00 91.56 423 THR A O 1
ATOM 3429 N N . ASP A 1 424 ? -2.876 -7.344 -4.529 1.00 94.88 424 ASP A N 1
ATOM 3430 C CA . ASP A 1 424 ? -1.681 -7.795 -5.258 1.00 94.88 424 ASP A CA 1
ATOM 3431 C C . ASP A 1 424 ? -0.641 -6.688 -5.535 1.00 94.88 424 ASP A C 1
ATOM 3433 O O . ASP A 1 424 ? 0.391 -6.952 -6.163 1.00 94.88 424 ASP A O 1
ATOM 3437 N N . TYR A 1 425 ? -0.856 -5.457 -5.055 1.00 96.38 425 TYR A N 1
ATOM 3438 C CA . TYR A 1 425 ? 0.107 -4.362 -5.215 1.00 96.38 425 TYR A CA 1
ATOM 3439 C C . TYR A 1 425 ? 0.198 -3.404 -4.019 1.00 96.38 425 TYR A C 1
ATOM 3441 O O . TYR A 1 425 ? -0.701 -3.308 -3.184 1.00 96.38 425 TYR A O 1
ATOM 3449 N N . PHE A 1 426 ? 1.297 -2.647 -3.966 1.00 97.06 426 PHE A N 1
ATOM 3450 C CA . PHE A 1 426 ? 1.489 -1.534 -3.037 1.00 97.06 426 PHE A CA 1
ATOM 3451 C C . PHE A 1 426 ? 2.155 -0.329 -3.713 1.00 97.06 426 PHE A C 1
ATOM 3453 O O . PHE A 1 426 ? 2.917 -0.481 -4.672 1.00 97.06 426 PHE A O 1
ATOM 3460 N N . VAL A 1 427 ? 1.909 0.861 -3.159 1.00 97.00 427 VAL A N 1
ATOM 3461 C CA . VAL A 1 427 ? 2.612 2.115 -3.474 1.00 97.00 427 VAL A CA 1
ATOM 3462 C C . VAL A 1 427 ? 2.877 2.865 -2.161 1.00 97.00 427 VAL A C 1
ATOM 3464 O O . VAL A 1 427 ? 1.941 3.299 -1.494 1.00 97.00 427 VAL A O 1
ATOM 3467 N N . GLU A 1 428 ? 4.143 3.008 -1.763 1.00 96.06 428 GLU A N 1
ATOM 3468 C CA . GLU A 1 428 ? 4.592 3.680 -0.532 1.00 96.06 428 GLU A CA 1
ATOM 3469 C C . GLU A 1 428 ? 5.521 4.862 -0.849 1.00 96.06 428 GLU A C 1
ATOM 3471 O O . GLU A 1 428 ? 6.567 4.688 -1.467 1.00 96.06 428 GLU A O 1
ATOM 3476 N N . GLY A 1 429 ? 5.160 6.066 -0.405 1.00 95.31 429 GLY A N 1
ATOM 3477 C CA . GLY A 1 429 ? 5.919 7.302 -0.595 1.00 95.31 429 GLY A CA 1
ATOM 3478 C C . GLY A 1 429 ? 6.682 7.731 0.656 1.00 95.31 429 GLY A C 1
ATOM 3479 O O . GLY A 1 429 ? 6.128 7.789 1.758 1.00 95.31 429 GLY A O 1
ATOM 3480 N N . TYR A 1 430 ? 7.950 8.089 0.469 1.00 94.38 430 TYR A N 1
ATOM 3481 C CA . TYR A 1 430 ? 8.837 8.606 1.506 1.00 94.38 430 TYR A CA 1
ATOM 3482 C C . TYR A 1 430 ? 9.333 10.016 1.138 1.00 94.38 430 TYR A C 1
ATOM 3484 O O . TYR A 1 430 ? 10.364 10.144 0.469 1.00 94.38 430 TYR A O 1
ATOM 3492 N N . PRO A 1 431 ? 8.616 11.084 1.544 1.00 91.69 431 PRO A N 1
ATOM 3493 C CA . PRO A 1 431 ? 8.992 12.462 1.225 1.00 91.69 431 PRO A CA 1
ATOM 3494 C C . PRO A 1 431 ? 10.302 12.842 1.915 1.00 91.69 431 PRO A C 1
ATOM 3496 O O . PRO A 1 431 ? 10.514 12.482 3.081 1.00 91.69 431 PRO A O 1
ATOM 3499 N N . GLY A 1 432 ? 11.181 13.557 1.210 1.00 82.88 432 GLY A N 1
ATOM 3500 C CA . GLY A 1 432 ? 12.427 14.078 1.772 1.00 82.88 432 GLY A CA 1
ATOM 3501 C C . GLY A 1 432 ? 12.189 15.117 2.877 1.00 82.88 432 GLY A C 1
ATOM 3502 O O . GLY A 1 432 ? 11.189 15.827 2.878 1.00 82.88 432 GLY A O 1
ATOM 3503 N N . LYS A 1 433 ? 13.118 15.221 3.841 1.00 69.69 433 LYS A N 1
ATOM 3504 C CA . LYS A 1 433 ? 13.010 16.191 4.955 1.00 69.69 433 LYS A CA 1
ATOM 3505 C C . LYS A 1 433 ? 13.070 17.652 4.491 1.00 69.69 433 LYS A C 1
ATOM 3507 O O . LYS A 1 433 ? 12.382 18.487 5.067 1.00 69.69 433 LYS A O 1
ATOM 3512 N N . ASP A 1 434 ? 13.887 17.925 3.474 1.00 64.50 434 ASP A N 1
ATOM 3513 C CA . ASP A 1 434 ? 14.246 19.271 3.005 1.00 64.50 434 ASP A CA 1
ATOM 3514 C C . ASP A 1 434 ? 14.040 19.437 1.478 1.00 64.50 434 ASP A C 1
ATOM 3516 O O . ASP A 1 434 ? 14.600 20.345 0.867 1.00 64.50 434 ASP A O 1
ATOM 3520 N N . SER A 1 435 ? 13.286 18.536 0.834 1.00 65.38 435 SER A N 1
ATOM 3521 C CA . SER A 1 435 ? 13.079 18.516 -0.622 1.00 65.38 435 SER A CA 1
ATOM 3522 C C . SER A 1 435 ? 11.639 18.177 -0.982 1.00 65.38 435 SER A C 1
ATOM 3524 O O . SER A 1 435 ? 11.090 17.232 -0.422 1.00 65.38 435 SER A O 1
ATOM 3526 N N . ASP A 1 436 ? 11.101 18.827 -2.015 1.00 78.94 436 ASP A N 1
ATOM 3527 C CA . ASP A 1 436 ? 9.791 18.490 -2.604 1.00 78.94 436 ASP A CA 1
ATOM 3528 C C . ASP A 1 436 ? 9.764 17.099 -3.281 1.00 78.94 436 ASP A C 1
ATOM 3530 O O . ASP A 1 436 ? 8.713 16.625 -3.696 1.00 78.94 436 ASP A O 1
ATOM 3534 N N . ILE A 1 437 ? 10.923 16.435 -3.373 1.00 88.25 437 ILE A N 1
ATOM 3535 C CA . ILE A 1 437 ? 11.111 15.104 -3.960 1.00 88.25 437 ILE A CA 1
ATOM 3536 C C . ILE A 1 437 ? 10.726 14.011 -2.957 1.00 88.25 437 ILE A C 1
ATOM 3538 O O . ILE A 1 437 ? 11.218 13.968 -1.822 1.00 88.25 437 ILE A O 1
ATOM 3542 N N . THR A 1 438 ? 9.906 13.078 -3.427 1.00 92.75 438 THR A N 1
ATOM 3543 C CA . THR A 1 438 ? 9.487 11.862 -2.732 1.00 92.75 438 THR A CA 1
ATOM 3544 C C . THR A 1 438 ? 10.140 10.631 -3.359 1.00 92.75 438 THR A C 1
ATOM 3546 O O . THR A 1 438 ? 10.143 10.455 -4.578 1.00 92.75 438 THR A O 1
ATOM 3549 N N . ASN A 1 439 ? 10.675 9.746 -2.512 1.00 94.06 439 ASN A N 1
ATOM 3550 C CA . ASN A 1 439 ? 11.088 8.406 -2.924 1.00 94.06 439 ASN A CA 1
ATOM 3551 C C . ASN A 1 439 ? 9.871 7.479 -2.842 1.00 94.06 439 ASN A C 1
ATOM 3553 O O . ASN A 1 439 ? 9.456 7.100 -1.745 1.00 94.06 439 ASN A O 1
ATOM 3557 N N . TRP A 1 440 ? 9.306 7.108 -3.984 1.00 96.56 440 TRP A N 1
ATOM 3558 C CA . TRP A 1 440 ? 8.207 6.155 -4.077 1.00 96.56 440 TRP A CA 1
ATOM 3559 C C . TRP A 1 440 ? 8.728 4.742 -4.286 1.00 96.56 440 TRP A C 1
ATOM 3561 O O . TRP A 1 440 ? 9.532 4.495 -5.177 1.00 96.56 440 TRP A O 1
ATOM 3571 N N . PHE A 1 441 ? 8.222 3.797 -3.506 1.00 97.62 441 PHE A N 1
ATOM 3572 C CA . PHE A 1 441 ? 8.382 2.369 -3.730 1.00 97.62 441 PHE A CA 1
ATOM 3573 C C . PHE A 1 441 ? 7.052 1.803 -4.205 1.00 97.62 441 PHE A C 1
ATOM 3575 O O . PHE A 1 441 ? 6.035 1.974 -3.540 1.00 97.62 441 PHE A O 1
ATOM 3582 N N . ALA A 1 442 ? 7.061 1.120 -5.340 1.00 97.81 442 ALA A N 1
ATOM 3583 C CA . ALA A 1 442 ? 5.871 0.527 -5.934 1.00 97.81 442 ALA A CA 1
ATOM 3584 C C . ALA A 1 442 ? 6.162 -0.934 -6.275 1.00 97.81 442 ALA A C 1
ATOM 3586 O O . ALA A 1 442 ? 7.247 -1.242 -6.762 1.00 97.81 442 ALA A O 1
ATOM 3587 N N . GLY A 1 443 ? 5.234 -1.850 -6.030 1.00 97.62 443 GLY A N 1
ATOM 3588 C CA . GLY A 1 443 ? 5.457 -3.261 -6.334 1.00 97.62 443 GLY A CA 1
ATOM 3589 C C . GLY A 1 443 ? 4.165 -4.015 -6.567 1.00 97.62 443 GLY A C 1
ATOM 3590 O O . GLY A 1 443 ? 3.173 -3.758 -5.892 1.00 97.62 443 GLY A O 1
ATOM 3591 N N . ILE A 1 444 ? 4.205 -4.951 -7.514 1.00 97.19 444 ILE A N 1
ATOM 3592 C CA . ILE A 1 444 ? 3.078 -5.801 -7.892 1.00 97.19 444 ILE A CA 1
ATOM 3593 C C . ILE A 1 444 ? 3.541 -7.244 -8.102 1.00 97.19 444 ILE A C 1
ATOM 3595 O O . ILE A 1 444 ? 4.575 -7.511 -8.722 1.00 97.19 444 ILE A O 1
ATOM 3599 N N . VAL A 1 445 ? 2.751 -8.188 -7.599 1.00 96.38 445 VAL A N 1
ATOM 3600 C CA . VAL A 1 445 ? 2.874 -9.613 -7.911 1.00 96.38 445 VAL A CA 1
ATOM 3601 C C . VAL A 1 445 ? 1.455 -10.119 -8.114 1.00 96.38 445 VAL A C 1
ATOM 3603 O O . VAL A 1 445 ? 0.735 -10.293 -7.144 1.00 96.38 445 VAL A O 1
ATOM 3606 N N . THR A 1 446 ? 1.037 -10.296 -9.367 1.00 94.19 446 THR A N 1
ATOM 3607 C CA . THR A 1 446 ? -0.343 -10.673 -9.700 1.00 94.19 446 THR A CA 1
ATOM 3608 C C . THR A 1 446 ? -0.403 -11.611 -10.895 1.00 94.19 446 THR A C 1
ATOM 3610 O O . THR A 1 446 ? 0.456 -11.557 -11.777 1.00 94.19 446 THR A O 1
ATOM 3613 N N . GLU A 1 447 ? -1.459 -12.416 -10.962 1.00 92.06 447 GLU A N 1
ATOM 3614 C CA . GLU A 1 447 ? -1.911 -13.071 -12.195 1.00 92.06 447 GLU A CA 1
ATOM 3615 C C . GLU A 1 447 ? -3.162 -12.409 -12.804 1.00 92.06 447 GLU A C 1
ATOM 3617 O O . GLU A 1 447 ? -3.586 -12.803 -13.891 1.00 92.06 447 GLU A O 1
ATOM 3622 N N . ASN A 1 448 ? -3.718 -11.375 -12.154 1.00 91.12 448 ASN A N 1
ATOM 3623 C CA . ASN A 1 448 ? -4.876 -10.621 -12.629 1.00 91.12 448 ASN A CA 1
ATOM 3624 C C . ASN A 1 448 ? -4.451 -9.337 -13.371 1.00 91.12 448 ASN A C 1
ATOM 3626 O O . ASN A 1 448 ? -3.748 -8.479 -12.838 1.00 91.12 448 ASN A O 1
ATOM 3630 N N . VAL A 1 449 ? -4.929 -9.171 -14.606 1.00 90.69 449 VAL A N 1
ATOM 3631 C CA . VAL A 1 449 ? -4.690 -7.968 -15.421 1.00 90.69 449 VAL A CA 1
ATOM 3632 C C . VAL A 1 449 ? -5.411 -6.735 -14.854 1.00 90.69 449 VAL A C 1
ATOM 3634 O O . VAL A 1 449 ? -4.924 -5.624 -15.032 1.00 90.69 449 VAL A O 1
ATOM 3637 N N . GLU A 1 450 ? -6.523 -6.899 -14.135 1.00 91.56 450 GLU A N 1
ATOM 3638 C CA . GLU A 1 450 ? -7.255 -5.784 -13.509 1.00 91.56 450 GLU A CA 1
ATOM 3639 C C . GLU A 1 450 ? -6.411 -5.131 -12.402 1.00 91.56 450 GLU A C 1
ATOM 3641 O O . GLU A 1 450 ? -6.160 -3.929 -12.451 1.00 91.56 450 GLU A O 1
ATOM 3646 N N . GLN A 1 451 ? -5.834 -5.941 -11.503 1.00 92.50 451 GLN A N 1
ATOM 3647 C CA . GLN A 1 451 ? -4.875 -5.488 -10.482 1.00 92.50 451 GLN A CA 1
ATOM 3648 C C . GLN A 1 451 ? -3.646 -4.793 -11.097 1.00 92.50 451 GLN A C 1
ATOM 3650 O O . GLN A 1 451 ? -3.107 -3.853 -10.513 1.00 92.50 451 GLN A O 1
ATOM 3655 N N . LEU A 1 452 ? -3.207 -5.215 -12.290 1.00 92.44 452 LEU A N 1
ATOM 3656 C CA . LEU A 1 452 ? -2.116 -4.562 -13.021 1.00 92.44 452 LEU A CA 1
ATOM 3657 C C . LEU A 1 452 ? -2.499 -3.158 -13.526 1.00 92.44 452 LEU A C 1
ATOM 3659 O O . LEU A 1 452 ? -1.664 -2.252 -13.476 1.00 92.44 452 LEU A O 1
ATOM 3663 N N . GLN A 1 453 ? -3.743 -2.948 -13.971 1.00 91.56 453 GLN A N 1
ATOM 3664 C CA . GLN A 1 453 ? -4.221 -1.617 -14.366 1.00 91.56 453 GLN A CA 1
ATOM 3665 C C . GLN A 1 453 ? -4.445 -0.712 -13.147 1.00 91.56 453 GLN A C 1
ATOM 3667 O O . GLN A 1 453 ? -3.942 0.409 -13.142 1.00 91.56 453 GLN A O 1
ATOM 3672 N N . GLU A 1 454 ? -5.085 -1.209 -12.084 1.00 94.38 454 GLU A N 1
ATOM 3673 C CA . GLU A 1 454 ? -5.260 -0.474 -10.817 1.00 94.38 454 GLU A CA 1
ATOM 3674 C C . GLU A 1 454 ? -3.920 -0.021 -10.217 1.00 94.38 454 GLU A C 1
ATOM 3676 O O . GLU A 1 454 ? -3.782 1.113 -9.752 1.00 94.38 454 GLU A O 1
ATOM 3681 N N . PHE A 1 455 ? -2.899 -0.881 -10.271 1.00 95.50 455 PHE A N 1
ATOM 3682 C CA . PHE A 1 455 ? -1.536 -0.540 -9.873 1.00 95.50 455 PHE A CA 1
ATOM 3683 C C . PHE A 1 455 ? -0.974 0.628 -10.693 1.00 95.50 455 PHE A C 1
ATOM 3685 O O . PHE A 1 455 ? -0.486 1.601 -10.120 1.00 95.50 455 PHE A O 1
ATOM 3692 N N . LYS A 1 456 ? -1.070 0.570 -12.028 1.00 94.19 456 LYS A N 1
ATOM 3693 C CA . LYS A 1 456 ? -0.619 1.654 -12.918 1.00 94.19 456 LYS A CA 1
ATOM 3694 C C . LYS A 1 456 ? -1.372 2.959 -12.654 1.00 94.19 456 LYS A C 1
ATOM 3696 O O . LYS A 1 456 ? -0.745 4.016 -12.602 1.00 94.19 456 LYS A O 1
ATOM 3701 N N . GLU A 1 457 ? -2.691 2.906 -12.491 1.00 93.75 457 GLU A N 1
ATOM 3702 C CA . GLU A 1 457 ? -3.513 4.076 -12.162 1.00 93.75 457 GLU A CA 1
ATOM 3703 C C . GLU A 1 457 ? -3.112 4.672 -10.808 1.00 93.75 457 GLU A C 1
ATOM 3705 O O . GLU A 1 457 ? -2.892 5.878 -10.715 1.00 93.75 457 GLU A O 1
ATOM 3710 N N . THR A 1 458 ? -2.884 3.833 -9.793 1.00 94.88 458 THR A N 1
ATOM 3711 C CA . THR A 1 458 ? -2.406 4.270 -8.473 1.00 94.88 458 THR A CA 1
ATOM 3712 C C . THR A 1 458 ? -1.028 4.924 -8.551 1.00 94.88 458 THR A C 1
ATOM 3714 O O . THR A 1 458 ? -0.806 5.960 -7.928 1.00 94.88 458 THR A O 1
ATOM 3717 N N . VAL A 1 459 ? -0.083 4.365 -9.314 1.00 94.62 459 VAL A N 1
ATOM 3718 C CA . VAL A 1 459 ? 1.246 4.981 -9.467 1.00 94.62 459 VAL A CA 1
ATOM 3719 C C . VAL A 1 459 ? 1.142 6.331 -10.194 1.00 94.62 459 VAL A C 1
ATOM 3721 O O . VAL A 1 459 ? 1.778 7.288 -9.760 1.00 94.62 459 VAL A O 1
ATOM 3724 N N . ASN A 1 460 ? 0.293 6.449 -11.222 1.00 92.06 460 ASN A N 1
ATOM 3725 C CA . ASN A 1 460 ? 0.042 7.717 -11.924 1.00 92.06 460 ASN A CA 1
ATOM 3726 C C . ASN A 1 460 ? -0.645 8.788 -11.052 1.00 92.06 460 ASN A C 1
ATOM 3728 O O . ASN A 1 460 ? -0.362 9.969 -11.220 1.00 92.06 460 ASN A O 1
ATOM 3732 N N . ASP A 1 461 ? -1.541 8.399 -10.141 1.00 92.62 461 ASP A N 1
ATOM 3733 C CA . ASP A 1 461 ? -2.224 9.321 -9.218 1.00 92.62 461 ASP A CA 1
ATOM 3734 C C . ASP A 1 461 ? -1.313 9.802 -8.073 1.00 92.62 461 ASP A C 1
ATOM 3736 O O . ASP A 1 461 ? -1.489 10.902 -7.547 1.00 92.62 461 ASP A O 1
ATOM 3740 N N . LYS A 1 462 ? -0.333 8.984 -7.664 1.00 92.19 462 LYS A N 1
ATOM 3741 C CA . LYS A 1 462 ? 0.519 9.271 -6.499 1.00 92.19 462 LYS A CA 1
ATOM 3742 C C . LYS A 1 462 ? 1.869 9.909 -6.831 1.00 92.19 462 LYS A C 1
ATOM 3744 O O . LYS A 1 462 ? 2.324 10.748 -6.054 1.00 92.19 462 LYS A O 1
ATOM 3749 N N . VAL A 1 463 ? 2.524 9.512 -7.922 1.00 92.19 463 VAL A N 1
ATOM 3750 C CA . VAL A 1 463 ? 3.906 9.923 -8.228 1.00 92.19 463 VAL A CA 1
ATOM 3751 C C . VAL A 1 463 ? 3.931 11.226 -9.028 1.00 92.19 463 VAL A C 1
ATOM 3753 O O . VAL A 1 463 ? 3.310 11.327 -10.083 1.00 92.19 463 VAL A O 1
ATOM 3756 N N . ASN A 1 464 ? 4.689 12.220 -8.561 1.00 91.31 464 ASN A N 1
ATOM 3757 C CA . ASN A 1 464 ? 4.778 13.527 -9.212 1.00 91.31 464 ASN A CA 1
ATOM 3758 C C . ASN A 1 464 ? 5.953 13.592 -10.209 1.00 91.31 464 ASN A C 1
ATOM 3760 O O . ASN A 1 464 ? 6.948 12.879 -10.052 1.00 91.31 464 ASN A O 1
ATOM 3764 N N . PRO A 1 465 ? 5.913 14.493 -11.208 1.00 89.25 465 PRO A N 1
ATOM 3765 C CA . PRO A 1 465 ? 7.103 14.852 -11.977 1.00 89.25 465 PRO A CA 1
ATOM 3766 C C . PRO A 1 465 ? 8.248 15.298 -11.052 1.00 89.25 465 PRO A C 1
ATOM 3768 O O . PRO A 1 465 ? 8.033 16.068 -10.117 1.00 89.25 465 PRO A O 1
ATOM 3771 N N . GLY A 1 466 ? 9.466 14.825 -11.313 1.00 88.12 466 GLY A N 1
ATOM 3772 C CA . GLY A 1 466 ? 10.648 15.074 -10.481 1.00 88.12 466 GLY A CA 1
ATOM 3773 C C . GLY A 1 466 ? 10.819 14.149 -9.266 1.00 88.12 466 GLY A C 1
ATOM 3774 O O . GLY A 1 466 ? 11.892 14.170 -8.657 1.00 88.12 466 GLY A O 1
ATOM 3775 N N . ASP A 1 467 ? 9.835 13.304 -8.939 1.00 92.62 467 ASP A N 1
ATOM 3776 C CA . ASP A 1 467 ? 9.985 12.261 -7.916 1.00 92.62 467 ASP A CA 1
ATOM 3777 C C . ASP A 1 467 ? 10.925 11.127 -8.378 1.00 92.62 467 ASP A C 1
ATOM 3779 O O . ASP A 1 467 ? 11.284 11.006 -9.557 1.00 92.62 467 ASP A O 1
ATOM 3783 N N . VAL A 1 468 ? 11.328 10.270 -7.432 1.00 92.50 468 VAL A N 1
ATOM 3784 C CA . VAL A 1 468 ? 12.044 9.016 -7.711 1.00 92.50 468 VAL A CA 1
ATOM 3785 C C . VAL A 1 468 ? 11.090 7.842 -7.527 1.00 92.50 468 VAL A C 1
ATOM 3787 O O . VAL A 1 468 ? 10.471 7.718 -6.472 1.00 92.50 468 VAL A O 1
ATOM 3790 N N . LEU A 1 469 ? 11.013 6.946 -8.513 1.00 96.00 469 LEU A N 1
ATOM 3791 C CA . LEU A 1 469 ? 10.219 5.715 -8.433 1.00 96.00 469 LEU A CA 1
ATOM 3792 C C . LEU A 1 469 ? 11.122 4.482 -8.316 1.00 96.00 469 LEU A C 1
ATOM 3794 O O . LEU A 1 469 ? 12.084 4.332 -9.058 1.00 96.00 469 LEU A O 1
ATOM 3798 N N . ILE A 1 470 ? 10.811 3.571 -7.400 1.00 97.12 470 ILE A N 1
ATOM 3799 C CA . ILE A 1 470 ? 11.585 2.358 -7.131 1.00 97.12 470 ILE A CA 1
ATOM 3800 C C . ILE A 1 470 ? 10.658 1.147 -7.211 1.00 97.12 470 ILE A C 1
ATOM 3802 O O . ILE A 1 470 ? 9.853 0.885 -6.316 1.00 97.12 470 ILE A O 1
ATOM 3806 N N . VAL A 1 471 ? 10.785 0.385 -8.293 1.00 97.69 471 VAL A N 1
ATOM 3807 C CA . VAL A 1 471 ? 9.954 -0.791 -8.546 1.00 97.69 471 VAL A CA 1
ATOM 3808 C C . VAL A 1 471 ? 10.495 -2.002 -7.792 1.00 97.69 471 VAL A C 1
ATOM 3810 O O . VAL A 1 471 ? 11.654 -2.387 -7.929 1.00 97.69 471 VAL A O 1
ATOM 3813 N N . THR A 1 472 ? 9.652 -2.622 -6.977 1.00 97.19 472 THR A N 1
ATOM 3814 C CA . THR A 1 472 ? 10.020 -3.749 -6.121 1.00 97.19 472 THR A CA 1
ATOM 3815 C C . THR A 1 472 ? 9.274 -5.001 -6.572 1.00 97.19 472 THR A C 1
ATOM 3817 O O . THR A 1 472 ? 8.050 -5.053 -6.490 1.00 97.19 472 THR A O 1
ATOM 3820 N N . GLY A 1 473 ? 10.007 -6.007 -7.053 1.00 94.44 473 GLY A N 1
ATOM 3821 C CA . GLY A 1 473 ? 9.442 -7.249 -7.595 1.00 94.44 473 GLY A CA 1
ATOM 3822 C C . GLY A 1 473 ? 9.836 -8.503 -6.813 1.00 94.44 473 GLY A C 1
ATOM 3823 O O . GLY A 1 473 ? 10.753 -8.494 -5.987 1.00 94.44 473 GLY A O 1
ATOM 3824 N N . ASN A 1 474 ? 9.147 -9.607 -7.109 1.00 92.69 474 ASN A N 1
ATOM 3825 C CA . ASN A 1 474 ? 9.421 -10.937 -6.556 1.00 92.69 474 ASN A CA 1
ATOM 3826 C C . ASN A 1 474 ? 10.810 -11.452 -6.985 1.00 92.69 474 ASN A C 1
ATOM 3828 O O . ASN A 1 474 ? 11.558 -12.019 -6.188 1.00 92.69 474 ASN A O 1
ATOM 3832 N N . THR A 1 475 ? 11.181 -11.199 -8.243 1.00 93.69 475 THR A N 1
ATOM 3833 C CA . THR A 1 475 ? 12.531 -11.415 -8.784 1.00 93.69 475 THR A CA 1
ATOM 3834 C C . THR A 1 475 ? 13.078 -10.115 -9.367 1.00 93.69 475 THR A C 1
ATOM 3836 O O . THR A 1 475 ? 12.321 -9.185 -9.645 1.00 93.69 475 THR A O 1
ATOM 3839 N N . LEU A 1 476 ? 14.401 -10.036 -9.547 1.00 93.38 476 LEU A N 1
ATOM 3840 C CA . LEU A 1 476 ? 15.042 -8.829 -10.078 1.00 93.38 476 LEU A CA 1
ATOM 3841 C C . LEU A 1 476 ? 14.644 -8.595 -11.543 1.00 93.38 476 LEU A C 1
ATOM 3843 O O . LEU A 1 476 ? 14.368 -7.467 -11.927 1.00 93.38 476 LEU A O 1
ATOM 3847 N N . GLU A 1 477 ? 14.525 -9.684 -12.306 1.00 94.25 477 GLU A N 1
ATOM 3848 C CA . GLU A 1 477 ? 13.990 -9.712 -13.670 1.00 94.25 477 GLU A CA 1
ATOM 3849 C C . GLU A 1 477 ? 12.550 -9.182 -13.724 1.00 94.25 477 GLU A C 1
ATOM 3851 O O . GLU A 1 477 ? 12.280 -8.263 -14.485 1.00 94.25 477 GLU A O 1
ATOM 3856 N N . GLN A 1 478 ? 11.646 -9.658 -12.856 1.00 94.88 478 GLN A N 1
ATOM 3857 C CA . GLN A 1 478 ? 10.265 -9.158 -12.814 1.00 94.88 478 GLN A CA 1
ATOM 3858 C C . GLN A 1 478 ? 10.214 -7.671 -12.418 1.00 94.88 478 GLN A C 1
ATOM 3860 O O . GLN A 1 478 ? 9.480 -6.898 -13.028 1.00 94.88 478 GLN A O 1
ATOM 3865 N N . ALA A 1 479 ? 11.011 -7.249 -11.427 1.00 96.62 479 ALA A N 1
ATOM 3866 C CA . ALA A 1 479 ? 11.102 -5.846 -11.014 1.00 96.62 479 ALA A CA 1
ATOM 3867 C C . ALA A 1 479 ? 11.566 -4.942 -12.170 1.00 96.62 479 ALA A C 1
ATOM 3869 O O . ALA A 1 479 ? 11.008 -3.868 -12.388 1.00 96.62 479 ALA A O 1
ATOM 3870 N N . GLU A 1 480 ? 12.557 -5.402 -12.938 1.00 95.75 480 GLU A N 1
ATOM 3871 C CA . GLU A 1 480 ? 13.057 -4.726 -14.132 1.00 95.75 480 GLU A CA 1
ATOM 3872 C C . GLU A 1 480 ? 12.004 -4.670 -15.247 1.00 95.75 480 GLU A C 1
ATOM 3874 O O . GLU A 1 480 ? 11.803 -3.618 -15.854 1.00 95.75 480 GLU A O 1
ATOM 3879 N N . THR A 1 481 ? 11.299 -5.772 -15.517 1.00 95.25 481 THR A N 1
ATOM 3880 C CA . THR A 1 481 ? 10.241 -5.823 -16.535 1.00 95.25 481 THR A CA 1
ATOM 3881 C C . THR A 1 481 ? 9.090 -4.879 -16.187 1.00 95.25 481 THR A C 1
ATOM 3883 O O . THR A 1 481 ? 8.671 -4.102 -17.044 1.00 95.25 481 THR A O 1
ATOM 3886 N N . VAL A 1 482 ? 8.634 -4.863 -14.929 1.00 95.50 482 VAL A N 1
ATOM 3887 C CA . VAL A 1 482 ? 7.599 -3.928 -14.451 1.00 95.50 482 VAL A CA 1
ATOM 3888 C C . VAL A 1 482 ? 8.076 -2.473 -14.552 1.00 95.50 482 VAL A C 1
ATOM 3890 O O . VAL A 1 482 ? 7.310 -1.623 -14.996 1.00 95.50 482 VAL A O 1
ATOM 3893 N N . ALA A 1 483 ? 9.336 -2.170 -14.217 1.00 94.62 483 ALA A N 1
ATOM 3894 C CA . ALA A 1 483 ? 9.888 -0.818 -14.352 1.00 94.62 483 ALA A CA 1
ATOM 3895 C C . ALA A 1 483 ? 9.944 -0.334 -15.810 1.00 94.62 483 ALA A C 1
ATOM 3897 O O . ALA A 1 483 ? 9.559 0.799 -16.097 1.00 94.62 483 ALA A O 1
ATOM 3898 N N . ASN A 1 484 ? 10.380 -1.192 -16.739 1.00 93.19 484 ASN A N 1
ATOM 3899 C CA . ASN A 1 484 ? 10.392 -0.875 -18.170 1.00 93.19 484 ASN A CA 1
ATOM 3900 C C . ASN A 1 484 ? 8.975 -0.708 -18.740 1.00 93.19 484 ASN A C 1
ATOM 3902 O O . ASN A 1 484 ? 8.752 0.176 -19.564 1.00 93.19 484 ASN A O 1
ATOM 3906 N N . TRP A 1 485 ? 8.017 -1.525 -18.292 1.00 93.06 485 TRP A N 1
ATOM 3907 C CA . TRP A 1 485 ? 6.614 -1.387 -18.681 1.00 93.06 485 TRP A CA 1
ATOM 3908 C C . TRP A 1 485 ? 6.024 -0.061 -18.195 1.00 93.06 485 TRP A C 1
ATOM 3910 O O . TRP A 1 485 ? 5.526 0.711 -19.012 1.00 93.06 485 TRP A O 1
ATOM 3920 N N . LEU A 1 486 ? 6.175 0.268 -16.908 1.00 91.31 486 LEU A N 1
ATOM 3921 C CA . LEU A 1 486 ? 5.735 1.553 -16.360 1.00 91.31 486 LEU A CA 1
ATOM 3922 C C . LEU A 1 486 ? 6.347 2.741 -17.127 1.00 91.31 486 LEU A C 1
ATOM 3924 O O . LEU A 1 486 ? 5.622 3.655 -17.504 1.00 91.31 486 LEU A O 1
ATOM 3928 N N . LEU A 1 487 ? 7.640 2.695 -17.470 1.00 88.56 487 LEU A N 1
ATOM 3929 C CA . LEU A 1 487 ? 8.277 3.710 -18.325 1.00 88.56 487 LEU A CA 1
ATOM 3930 C C . LEU A 1 487 ? 7.662 3.842 -19.718 1.00 88.56 487 LEU A C 1
ATOM 3932 O O . LEU A 1 487 ? 7.592 4.952 -20.236 1.00 88.56 487 LEU A O 1
ATOM 3936 N N . SER A 1 488 ? 7.249 2.736 -20.340 1.00 87.94 488 SER A N 1
ATOM 3937 C CA . SER A 1 488 ? 6.588 2.782 -21.651 1.00 87.94 488 SER A CA 1
ATOM 3938 C C . SER A 1 488 ? 5.164 3.346 -21.591 1.00 87.94 488 SER A C 1
ATOM 3940 O O . SER A 1 488 ? 4.661 3.835 -22.600 1.00 87.94 488 SER A O 1
ATOM 3942 N N . GLU A 1 489 ? 4.547 3.319 -20.407 1.00 85.31 489 GLU A N 1
ATOM 3943 C CA . GLU A 1 489 ? 3.184 3.788 -20.143 1.00 85.31 489 GLU A CA 1
ATOM 3944 C C . GLU A 1 489 ? 3.123 5.213 -19.559 1.00 85.31 489 GLU A C 1
ATOM 3946 O O . GLU A 1 489 ? 2.055 5.830 -19.557 1.00 85.31 489 GLU A O 1
ATOM 3951 N N . PHE A 1 490 ? 4.238 5.752 -19.055 1.00 78.75 490 PHE A N 1
ATOM 3952 C CA . PHE A 1 490 ? 4.296 7.075 -18.431 1.00 78.75 490 PHE A CA 1
ATOM 3953 C C . PHE A 1 490 ? 4.588 8.212 -19.413 1.00 78.75 490 PHE A C 1
ATOM 3955 O O . PHE A 1 490 ? 5.435 8.124 -20.299 1.00 78.75 490 PHE A O 1
ATOM 3962 N N . THR A 1 491 ? 3.966 9.360 -19.142 1.00 73.69 491 THR A N 1
ATOM 3963 C CA . THR A 1 491 ? 4.360 10.675 -19.678 1.00 73.69 491 THR A CA 1
ATOM 3964 C C . THR A 1 491 ? 4.993 11.575 -18.608 1.00 73.69 491 THR A C 1
ATOM 3966 O O . THR A 1 491 ? 5.127 12.778 -18.820 1.00 73.69 491 THR A O 1
ATOM 3969 N N . LEU A 1 492 ? 5.313 11.022 -17.433 1.00 74.25 492 LEU A N 1
ATOM 3970 C CA . LEU A 1 492 ? 5.863 11.746 -16.286 1.00 74.25 492 LEU A CA 1
ATOM 3971 C C . LEU A 1 492 ? 7.393 11.821 -16.381 1.00 74.25 492 LEU A C 1
ATOM 3973 O O . LEU A 1 492 ? 8.069 10.797 -16.472 1.00 74.25 492 LEU A O 1
ATOM 3977 N N . GLU A 1 493 ? 7.946 13.032 -16.304 1.00 84.38 493 GLU A N 1
ATOM 3978 C CA . GLU A 1 493 ? 9.393 13.251 -16.204 1.00 84.38 493 GLU A CA 1
ATOM 3979 C C . GLU A 1 493 ? 9.867 12.946 -14.772 1.00 84.38 493 GLU A C 1
ATOM 3981 O O . GLU A 1 493 ? 9.925 13.823 -13.911 1.00 84.38 493 GLU A O 1
ATOM 3986 N N . LEU A 1 494 ? 10.158 11.673 -14.494 1.00 85.50 494 LEU A N 1
ATOM 3987 C CA . LEU A 1 494 ? 10.743 11.225 -13.225 1.00 85.50 494 LEU A CA 1
ATOM 3988 C C . LEU A 1 494 ? 12.226 11.613 -13.137 1.00 85.50 494 LEU A C 1
ATOM 3990 O O . LEU A 1 494 ? 12.936 11.604 -14.143 1.00 85.50 494 LEU A O 1
ATOM 3994 N N . ARG A 1 495 ? 12.726 11.887 -11.924 1.00 85.19 495 ARG A N 1
ATOM 3995 C CA . ARG A 1 495 ? 14.154 12.181 -11.702 1.00 85.19 495 ARG A CA 1
ATOM 3996 C C . ARG A 1 495 ? 15.024 10.945 -11.933 1.00 85.19 495 ARG A C 1
ATOM 3998 O O . ARG A 1 495 ? 16.040 11.016 -12.615 1.00 85.19 495 ARG A O 1
ATOM 4005 N N . ASN A 1 496 ? 14.611 9.823 -11.353 1.00 87.62 496 ASN A N 1
ATOM 4006 C CA . ASN A 1 496 ? 15.180 8.498 -11.567 1.00 87.62 496 ASN A CA 1
ATOM 4007 C C . ASN A 1 496 ? 14.053 7.471 -11.465 1.00 87.62 496 ASN A C 1
ATOM 4009 O O . ASN A 1 496 ? 13.099 7.653 -10.704 1.00 87.62 496 ASN A O 1
ATOM 4013 N N . ILE A 1 497 ? 14.218 6.350 -12.161 1.00 93.50 497 ILE A N 1
ATOM 4014 C CA . ILE A 1 497 ? 13.482 5.129 -11.852 1.00 93.50 497 ILE A CA 1
ATOM 4015 C C . ILE A 1 497 ? 14.475 3.996 -11.614 1.00 93.50 497 ILE A C 1
ATOM 4017 O O . ILE A 1 497 ? 15.386 3.753 -12.409 1.00 93.50 497 ILE A O 1
ATOM 4021 N N . GLY A 1 498 ? 14.305 3.325 -10.483 1.00 95.12 498 GLY A N 1
ATOM 4022 C CA . GLY A 1 498 ? 15.106 2.183 -10.086 1.00 95.12 498 GLY A CA 1
ATOM 4023 C C . GLY A 1 498 ? 14.270 0.932 -9.863 1.00 95.12 498 GLY A C 1
ATOM 4024 O O . GLY A 1 498 ? 13.041 0.969 -9.888 1.00 95.12 498 GLY A O 1
ATOM 4025 N N . TYR A 1 499 ? 14.948 -0.184 -9.623 1.00 96.94 499 TYR A N 1
ATOM 4026 C CA . TYR A 1 499 ? 14.326 -1.474 -9.365 1.00 96.94 499 TYR A CA 1
ATOM 4027 C C . TYR A 1 499 ? 15.107 -2.309 -8.340 1.00 96.94 499 TYR A C 1
ATOM 4029 O O . TYR A 1 499 ? 16.303 -2.107 -8.107 1.00 96.94 499 TYR A O 1
ATOM 4037 N N . THR A 1 500 ? 14.405 -3.211 -7.650 1.00 96.94 500 THR A N 1
ATOM 4038 C CA . THR A 1 500 ? 14.933 -3.984 -6.515 1.00 96.94 500 THR A CA 1
ATOM 4039 C C . THR A 1 500 ? 14.074 -5.220 -6.194 1.00 96.94 500 THR A C 1
ATOM 4041 O O . THR A 1 500 ? 12.949 -5.361 -6.665 1.00 96.94 500 THR A O 1
ATOM 4044 N N . THR A 1 501 ? 14.584 -6.105 -5.330 1.00 95.00 501 THR A N 1
ATOM 4045 C CA . THR A 1 501 ? 13.823 -7.184 -4.668 1.00 95.00 501 THR A CA 1
ATOM 4046 C C . THR A 1 501 ? 13.988 -7.136 -3.144 1.00 95.00 501 THR A C 1
ATOM 4048 O O . THR A 1 501 ? 14.815 -6.373 -2.637 1.00 95.00 501 THR A O 1
ATOM 4051 N N . LEU A 1 502 ? 13.259 -8.013 -2.439 1.00 93.00 502 LEU A N 1
ATOM 4052 C CA . LEU A 1 502 ? 13.354 -8.281 -0.993 1.00 93.00 502 LEU A CA 1
ATOM 4053 C C . LEU A 1 502 ? 14.764 -8.650 -0.493 1.00 93.00 502 LEU A C 1
ATOM 4055 O O . LEU A 1 502 ? 15.107 -8.395 0.661 1.00 93.00 502 LEU A O 1
ATOM 4059 N N . PHE A 1 503 ? 15.560 -9.340 -1.315 1.00 90.50 503 PHE A N 1
ATOM 4060 C CA . PHE A 1 503 ? 16.859 -9.879 -0.888 1.00 90.50 503 PHE A CA 1
ATOM 4061 C C . PHE A 1 503 ? 18.038 -9.026 -1.336 1.00 90.50 503 PHE A C 1
ATOM 4063 O O . PHE A 1 503 ? 19.114 -9.116 -0.740 1.00 90.50 503 PHE A O 1
ATOM 4070 N N . GLU A 1 504 ? 17.845 -8.207 -2.371 1.00 90.94 504 GLU A N 1
ATOM 4071 C CA . GLU A 1 504 ? 18.894 -7.314 -2.832 1.00 90.94 504 GLU A CA 1
ATOM 4072 C C . GLU A 1 504 ? 19.254 -6.296 -1.761 1.00 90.94 504 GLU A C 1
ATOM 4074 O O . GLU A 1 504 ? 18.403 -5.826 -1.005 1.00 90.94 504 GLU A O 1
ATOM 4079 N N . ASN A 1 505 ? 20.524 -5.903 -1.696 1.00 83.94 505 ASN A N 1
ATOM 4080 C CA . ASN A 1 505 ? 20.917 -4.847 -0.768 1.00 83.94 505 ASN A CA 1
ATOM 4081 C C . ASN A 1 505 ? 20.746 -3.452 -1.362 1.00 83.94 505 ASN A C 1
ATOM 4083 O O . ASN A 1 505 ? 20.289 -2.567 -0.636 1.00 83.94 505 ASN A O 1
ATOM 4087 N N . SER A 1 506 ? 21.049 -3.309 -2.649 1.00 88.56 506 SER A N 1
ATOM 4088 C CA . SER A 1 506 ? 20.998 -2.069 -3.425 1.00 88.56 506 SER A CA 1
ATOM 4089 C C . SER A 1 506 ? 19.614 -1.815 -4.033 1.00 88.56 506 SER A C 1
ATOM 4091 O O . SER A 1 506 ? 18.711 -2.646 -3.920 1.00 88.56 506 SER A O 1
ATOM 4093 N N . VAL A 1 507 ? 19.469 -0.659 -4.679 1.00 93.25 507 VAL A N 1
ATOM 4094 C CA . VAL A 1 507 ? 18.454 -0.369 -5.701 1.00 93.25 507 VAL A CA 1
ATOM 4095 C C . VAL A 1 507 ? 19.223 -0.050 -6.979 1.00 93.25 507 VAL A C 1
ATOM 4097 O O . VAL A 1 507 ? 20.220 0.661 -6.897 1.00 93.25 507 VAL A O 1
ATOM 4100 N N . TYR A 1 508 ? 18.808 -0.583 -8.124 1.00 93.94 508 TYR A N 1
ATOM 4101 C CA . TYR A 1 508 ? 19.506 -0.425 -9.404 1.00 93.94 508 TYR A CA 1
ATOM 4102 C C . TYR A 1 508 ? 18.770 0.581 -10.281 1.00 93.94 508 TYR A C 1
ATOM 4104 O O . TYR A 1 508 ? 17.550 0.513 -10.365 1.00 93.94 508 TYR A O 1
ATOM 4112 N N . ASP A 1 509 ? 19.470 1.512 -10.920 1.00 93.94 509 ASP A N 1
ATOM 4113 C CA . ASP A 1 509 ? 18.872 2.471 -11.857 1.00 93.94 509 ASP A CA 1
ATOM 4114 C C . ASP A 1 509 ? 18.555 1.795 -13.202 1.00 93.94 509 ASP A C 1
ATOM 4116 O O . ASP A 1 509 ? 19.341 0.989 -13.706 1.00 93.94 509 ASP A O 1
ATOM 4120 N N . ILE A 1 510 ? 17.402 2.101 -13.805 1.00 92.81 510 ILE A N 1
ATOM 4121 C CA . ILE A 1 510 ? 16.955 1.390 -15.012 1.00 92.81 510 ILE A CA 1
ATOM 4122 C C . ILE A 1 510 ? 17.855 1.638 -16.228 1.00 92.81 510 ILE A C 1
ATOM 4124 O O . ILE A 1 510 ? 17.958 0.763 -17.089 1.00 92.81 510 ILE A O 1
ATOM 4128 N N . ALA A 1 511 ? 18.459 2.824 -16.327 1.00 89.25 511 ALA A N 1
ATOM 4129 C CA . ALA A 1 511 ? 19.127 3.300 -17.531 1.00 89.25 511 ALA A CA 1
ATOM 4130 C C . ALA A 1 511 ? 20.611 2.930 -17.513 1.00 89.25 511 ALA A C 1
ATOM 4132 O O . ALA A 1 511 ? 21.166 2.519 -18.531 1.00 89.25 511 ALA A O 1
ATOM 4133 N N . THR A 1 512 ? 21.239 3.040 -16.343 1.00 90.50 512 THR A N 1
ATOM 4134 C CA . THR A 1 512 ? 22.652 2.697 -16.135 1.00 90.50 512 THR A CA 1
ATOM 4135 C C . THR A 1 512 ? 22.867 1.243 -15.714 1.00 90.50 512 THR A C 1
ATOM 4137 O O . THR A 1 512 ? 23.946 0.713 -15.960 1.00 90.50 512 THR A O 1
ATOM 4140 N N . LYS A 1 513 ? 21.857 0.592 -15.111 1.00 90.50 513 LYS A N 1
ATOM 4141 C CA . LYS A 1 513 ? 21.942 -0.722 -14.434 1.00 90.50 513 LYS A CA 1
ATOM 4142 C C . LYS A 1 513 ? 22.880 -0.752 -13.219 1.00 90.50 513 LYS A C 1
ATOM 4144 O O . LYS A 1 513 ? 23.110 -1.814 -12.644 1.00 90.50 513 LYS A O 1
ATOM 4149 N N . GLU A 1 514 ? 23.385 0.404 -12.797 1.00 90.69 514 GLU A N 1
ATOM 4150 C CA . GLU A 1 514 ? 24.265 0.548 -11.637 1.00 90.69 514 GLU A CA 1
ATOM 4151 C C . GLU A 1 514 ? 23.459 0.840 -10.355 1.00 90.69 514 GLU A C 1
ATOM 4153 O O . GLU A 1 514 ? 22.314 1.302 -10.426 1.00 90.69 514 GLU A O 1
ATOM 4158 N N . PRO A 1 515 ? 24.019 0.583 -9.157 1.00 89.25 515 PRO A N 1
ATOM 4159 C CA . PRO A 1 515 ? 23.381 0.943 -7.896 1.00 89.25 515 PRO A CA 1
ATOM 4160 C C . PRO A 1 515 ? 23.136 2.455 -7.758 1.00 89.25 515 PRO A C 1
ATOM 4162 O O . PRO A 1 515 ? 24.067 3.253 -7.869 1.00 89.25 515 PRO A O 1
ATOM 4165 N N . ILE A 1 516 ? 21.906 2.844 -7.416 1.00 84.94 516 ILE A N 1
ATOM 4166 C CA . ILE A 1 516 ? 21.572 4.218 -7.028 1.00 84.94 516 ILE A CA 1
ATOM 4167 C C . ILE A 1 516 ? 22.252 4.533 -5.695 1.00 84.94 516 ILE A C 1
ATOM 4169 O O . ILE A 1 516 ? 22.002 3.881 -4.678 1.00 84.94 516 ILE A O 1
ATOM 4173 N N . LEU A 1 517 ? 23.075 5.578 -5.702 1.00 74.19 517 LEU A N 1
ATOM 4174 C CA . LEU A 1 517 ? 23.643 6.199 -4.514 1.00 74.19 517 LEU A CA 1
ATOM 4175 C C . LEU A 1 517 ? 22.995 7.573 -4.347 1.00 74.19 517 LEU A C 1
ATOM 4177 O O . LEU A 1 517 ? 23.125 8.427 -5.220 1.00 74.19 517 LEU A O 1
ATOM 4181 N N . PHE A 1 518 ? 22.308 7.791 -3.227 1.00 64.25 518 PHE A N 1
ATOM 4182 C CA . PHE A 1 518 ? 21.947 9.144 -2.816 1.00 64.25 518 PHE A CA 1
ATOM 4183 C C . PHE A 1 518 ? 23.129 9.749 -2.064 1.00 64.25 518 PHE A C 1
ATOM 4185 O O . PHE A 1 518 ? 23.698 9.120 -1.171 1.00 64.25 518 PHE A O 1
ATOM 4192 N N . GLU A 1 519 ? 23.494 10.969 -2.442 1.00 51.03 519 GLU A N 1
ATOM 4193 C CA . GLU A 1 519 ? 24.557 11.737 -1.802 1.00 51.03 519 GLU A CA 1
ATOM 4194 C C . GLU A 1 519 ? 24.269 11.924 -0.306 1.00 51.03 519 GLU A C 1
ATOM 4196 O O . GLU A 1 519 ? 23.286 12.553 0.096 1.00 51.03 519 GLU A O 1
ATOM 4201 N N . THR A 1 520 ? 25.135 11.366 0.542 1.00 43.38 520 THR A N 1
ATOM 4202 C CA . THR A 1 520 ? 25.156 11.694 1.968 1.00 43.38 520 THR A CA 1
ATOM 4203 C C . THR A 1 520 ? 25.744 13.092 2.149 1.00 43.38 520 THR A C 1
ATOM 4205 O O . THR A 1 520 ? 26.532 13.558 1.333 1.00 43.38 520 THR A O 1
ATOM 4208 N N . LYS A 1 521 ? 25.434 13.777 3.259 1.00 42.25 521 LYS A N 1
ATOM 4209 C CA . LYS A 1 521 ? 25.980 15.127 3.526 1.00 42.25 521 LYS A CA 1
ATOM 4210 C C . LYS A 1 521 ? 27.522 15.190 3.529 1.00 42.25 521 LYS A C 1
ATOM 4212 O O . LYS A 1 521 ? 28.073 16.270 3.363 1.00 42.25 521 LYS A O 1
ATOM 4217 N N . GLU A 1 522 ? 28.204 14.049 3.651 1.00 37.16 522 GLU A N 1
ATOM 4218 C CA . GLU A 1 522 ? 29.663 13.925 3.541 1.00 37.16 522 GLU A CA 1
ATOM 4219 C C . GLU A 1 522 ? 30.212 14.122 2.111 1.00 37.16 522 GLU A C 1
ATOM 4221 O O . GLU A 1 522 ? 31.378 14.487 1.978 1.00 37.16 522 GLU A O 1
ATOM 4226 N N . SER A 1 523 ? 29.438 13.922 1.033 1.00 35.47 523 SER A N 1
ATOM 4227 C CA . SER A 1 523 ? 29.939 14.189 -0.332 1.00 35.47 523 SER A CA 1
ATOM 4228 C C . SER A 1 523 ? 29.985 15.684 -0.658 1.00 35.47 523 SER A C 1
ATOM 4230 O O . SER A 1 523 ? 30.889 16.121 -1.365 1.00 35.47 523 SER A O 1
ATOM 4232 N N . ILE A 1 524 ? 29.083 16.480 -0.075 1.00 39.28 524 ILE A N 1
ATOM 4233 C CA . ILE A 1 524 ? 28.989 17.931 -0.308 1.00 39.28 524 ILE A CA 1
ATOM 4234 C C . ILE A 1 524 ? 30.235 18.666 0.225 1.00 39.28 524 ILE A C 1
ATOM 4236 O O . ILE A 1 524 ? 30.751 19.560 -0.437 1.00 39.28 524 ILE A O 1
ATOM 4240 N N . GLU A 1 525 ? 30.779 18.257 1.378 1.00 34.84 525 GLU A N 1
ATOM 4241 C CA . GLU A 1 525 ? 31.991 18.872 1.955 1.00 34.84 525 GLU A CA 1
ATOM 4242 C C . GLU A 1 525 ? 33.291 18.512 1.205 1.00 34.84 525 GLU A C 1
ATOM 4244 O O . GLU A 1 525 ? 34.326 19.144 1.427 1.00 34.84 525 GLU A O 1
ATOM 4249 N N . ASN A 1 526 ? 33.268 17.512 0.316 1.00 35.81 526 ASN A N 1
ATOM 4250 C CA . ASN A 1 526 ? 34.459 17.063 -0.413 1.00 35.81 526 ASN A CA 1
ATOM 4251 C C . ASN A 1 526 ? 34.604 17.675 -1.820 1.00 35.81 526 ASN A C 1
ATOM 4253 O O . ASN A 1 526 ? 35.713 17.648 -2.358 1.00 35.81 526 ASN A O 1
ATOM 4257 N N . ASP A 1 527 ? 33.546 18.260 -2.396 1.00 35.19 527 ASP A N 1
ATOM 4258 C CA . ASP A 1 527 ? 33.560 18.780 -3.778 1.00 35.19 527 ASP A CA 1
ATOM 4259 C C . ASP A 1 527 ? 33.865 20.293 -3.892 1.00 35.19 527 ASP A C 1
ATOM 4261 O O . ASP A 1 527 ? 34.144 20.800 -4.979 1.00 35.19 527 ASP A O 1
ATOM 4265 N N . GLU A 1 528 ? 33.952 21.034 -2.776 1.00 34.69 528 GLU A N 1
ATOM 4266 C CA . GLU A 1 528 ? 34.415 22.441 -2.783 1.00 34.69 528 GLU A CA 1
ATOM 4267 C C . GLU A 1 528 ? 35.926 22.604 -3.095 1.00 34.69 528 GLU A C 1
ATOM 4269 O O . GLU A 1 528 ? 36.431 23.724 -3.180 1.00 34.69 528 GLU A O 1
ATOM 4274 N N . ASN A 1 529 ? 36.671 21.508 -3.303 1.00 36.72 529 ASN A N 1
ATOM 4275 C CA . ASN A 1 529 ? 38.125 21.511 -3.539 1.00 36.72 529 ASN A CA 1
ATOM 4276 C C . ASN A 1 529 ? 38.559 21.200 -4.990 1.00 36.72 529 ASN A C 1
ATOM 4278 O O . ASN A 1 529 ? 39.712 20.828 -5.225 1.00 36.72 529 ASN A O 1
ATOM 4282 N N . LEU A 1 530 ? 37.678 21.387 -5.982 1.00 36.72 530 LEU A N 1
ATOM 4283 C CA . LEU A 1 530 ? 38.002 21.223 -7.411 1.00 36.72 530 LEU A CA 1
ATOM 4284 C C . LEU A 1 530 ? 37.786 22.488 -8.266 1.00 36.72 530 LEU A C 1
ATOM 4286 O O . LEU A 1 530 ? 37.310 22.433 -9.401 1.00 36.72 530 LEU A O 1
ATOM 4290 N N . THR A 1 531 ? 38.272 23.638 -7.791 1.00 29.89 531 THR A N 1
ATOM 4291 C CA . THR A 1 531 ? 38.574 24.784 -8.670 1.00 29.89 531 THR A CA 1
ATOM 4292 C C . THR A 1 531 ? 39.832 24.515 -9.506 1.00 29.89 531 THR A C 1
ATOM 4294 O O . THR A 1 531 ? 40.933 24.986 -9.225 1.00 29.89 531 THR A O 1
ATOM 4297 N N . ALA A 1 532 ? 39.674 23.744 -10.583 1.00 29.16 532 ALA A N 1
ATOM 4298 C CA . ALA A 1 532 ? 40.726 23.552 -11.576 1.00 29.16 532 ALA A CA 1
ATOM 4299 C C . ALA A 1 532 ? 40.924 24.828 -12.422 1.00 29.16 532 ALA A C 1
ATOM 4301 O O . ALA A 1 532 ? 40.215 25.057 -13.403 1.00 29.16 532 ALA A O 1
ATOM 4302 N N . GLU A 1 533 ? 41.907 25.659 -12.060 1.00 29.09 533 GLU A N 1
ATOM 4303 C CA . GLU A 1 533 ? 42.359 26.765 -12.915 1.00 29.09 533 GLU A CA 1
ATOM 4304 C C . GLU A 1 533 ? 42.876 26.252 -14.281 1.00 29.09 533 GLU A C 1
ATOM 4306 O O . GLU A 1 533 ? 43.533 25.205 -14.353 1.00 29.09 533 GLU A O 1
ATOM 4311 N N . PRO A 1 534 ? 42.637 26.985 -15.386 1.00 31.00 534 PRO A N 1
ATOM 4312 C CA . PRO A 1 534 ? 43.110 26.593 -16.710 1.00 31.00 534 PRO A CA 1
ATOM 4313 C C . PRO A 1 534 ? 44.642 26.740 -16.847 1.00 31.00 534 PRO A C 1
ATOM 4315 O O . PRO A 1 534 ? 45.243 27.654 -16.277 1.00 31.00 534 PRO A O 1
ATOM 4318 N N . PRO A 1 535 ? 45.312 25.891 -17.652 1.00 26.64 535 PRO A N 1
ATOM 4319 C CA . PRO A 1 535 ? 46.771 25.861 -17.724 1.00 26.64 535 PRO A CA 1
ATOM 4320 C C . PRO A 1 535 ? 47.349 27.066 -18.484 1.00 26.64 535 PRO A C 1
ATOM 4322 O O . PRO A 1 535 ? 47.310 27.129 -19.714 1.00 26.64 535 PRO A O 1
ATOM 4325 N N . ILE A 1 536 ? 47.969 27.998 -17.756 1.00 25.61 536 ILE A N 1
ATOM 4326 C CA . ILE A 1 536 ? 48.679 29.142 -18.346 1.00 25.61 536 ILE A CA 1
ATOM 4327 C C . ILE A 1 536 ? 50.056 28.713 -18.884 1.00 25.61 536 ILE A C 1
ATOM 4329 O O . ILE A 1 536 ? 50.917 28.199 -18.163 1.00 25.61 536 ILE A O 1
ATOM 4333 N N . LEU A 1 537 ? 50.284 28.977 -20.174 1.00 26.28 537 LEU A N 1
ATOM 4334 C CA . LEU A 1 537 ? 51.581 28.831 -20.837 1.00 26.28 537 LEU A CA 1
ATOM 4335 C C . LEU A 1 537 ? 52.622 29.801 -20.254 1.00 26.28 537 LEU A C 1
ATOM 4337 O O . LEU A 1 537 ? 52.374 30.991 -20.079 1.00 26.28 537 LEU A O 1
ATOM 4341 N N . LYS A 1 538 ? 53.825 29.286 -19.980 1.00 25.55 538 LYS A N 1
ATOM 4342 C CA . LYS A 1 538 ? 54.932 30.053 -19.393 1.00 25.55 538 LYS A CA 1
ATOM 4343 C C . LYS A 1 538 ? 55.555 31.025 -20.397 1.00 25.55 538 LYS A C 1
ATOM 4345 O O . LYS A 1 538 ? 56.339 30.592 -21.238 1.00 25.55 538 LYS A O 1
ATOM 4350 N N . GLU A 1 539 ? 55.398 32.325 -20.167 1.00 23.97 539 GLU A N 1
ATOM 4351 C CA . GLU A 1 539 ? 56.390 33.324 -20.581 1.00 23.97 539 GLU A CA 1
ATOM 4352 C C . GLU A 1 539 ? 56.915 34.119 -19.378 1.00 23.97 539 GLU A C 1
ATOM 4354 O O . GLU A 1 539 ? 56.209 34.391 -18.409 1.00 23.97 539 GLU A O 1
ATOM 4359 N N . LYS A 1 540 ? 58.212 34.443 -19.407 1.00 23.14 540 LYS A N 1
ATOM 4360 C CA . LYS A 1 540 ? 58.892 35.222 -18.363 1.00 23.14 540 LYS A CA 1
ATOM 4361 C C . LYS A 1 540 ? 58.950 36.691 -18.789 1.00 23.14 540 LYS A C 1
ATOM 4363 O O . LYS A 1 540 ? 59.535 36.936 -19.841 1.00 23.14 540 LYS A O 1
ATOM 4368 N N . LYS A 1 541 ? 58.601 37.634 -17.897 1.00 22.94 541 LYS A N 1
ATOM 4369 C CA . LYS A 1 541 ? 59.577 38.555 -17.251 1.00 22.94 541 LYS A CA 1
ATOM 4370 C C . LYS A 1 541 ? 58.957 39.723 -16.451 1.00 22.94 541 LYS A C 1
ATOM 4372 O O . LYS A 1 541 ? 57.997 40.340 -16.870 1.00 22.94 541 LYS A O 1
ATOM 4377 N N . GLU A 1 542 ? 59.674 40.059 -15.371 1.00 22.56 542 GLU A N 1
ATOM 4378 C CA . GLU A 1 542 ? 59.963 41.414 -14.842 1.00 22.56 542 GLU A CA 1
ATOM 4379 C C . GLU A 1 542 ? 58.854 42.308 -14.222 1.00 22.56 542 GLU A C 1
ATOM 4381 O O . GLU A 1 542 ? 58.253 43.145 -14.875 1.00 22.56 542 GLU A O 1
ATOM 4386 N N . LYS A 1 543 ? 58.775 42.221 -12.879 1.00 22.95 543 LYS A N 1
ATOM 4387 C CA . LYS A 1 543 ? 58.951 43.305 -11.871 1.00 22.95 543 LYS A CA 1
ATOM 4388 C C . LYS A 1 543 ? 58.204 44.657 -11.991 1.00 22.95 543 LYS A C 1
ATOM 4390 O O . LYS A 1 543 ? 58.600 45.487 -12.797 1.00 22.95 543 LYS A O 1
ATOM 4395 N N . GLN A 1 544 ? 57.391 44.949 -10.960 1.00 25.14 544 GLN A N 1
ATOM 4396 C CA . GLN A 1 544 ? 57.353 46.130 -10.037 1.00 25.14 544 GLN A CA 1
ATOM 4397 C C . GLN A 1 544 ? 55.910 46.226 -9.483 1.00 25.14 544 GLN A C 1
ATOM 4399 O O . GLN A 1 544 ? 54.983 46.190 -10.278 1.00 25.14 544 GLN A O 1
ATOM 4404 N N . GLN A 1 545 ? 55.581 46.128 -8.186 1.00 23.27 545 GLN A N 1
ATOM 4405 C CA . GLN A 1 545 ? 56.059 46.733 -6.920 1.00 23.27 545 GLN A CA 1
ATOM 4406 C C . GLN A 1 545 ? 55.530 48.156 -6.631 1.00 23.27 545 GLN A C 1
ATOM 4408 O O . GLN A 1 545 ? 56.203 49.124 -6.972 1.00 23.27 545 GLN A O 1
ATOM 4413 N N . SER A 1 546 ? 54.393 48.223 -5.919 1.00 26.20 546 SER A N 1
ATOM 4414 C CA . SER A 1 546 ? 53.987 49.175 -4.848 1.00 26.20 546 SER A CA 1
ATOM 4415 C C . SER A 1 546 ? 52.521 48.841 -4.473 1.00 26.20 546 SER A C 1
ATOM 4417 O O . SER A 1 546 ? 51.737 48.597 -5.387 1.00 26.20 546 SER A O 1
ATOM 4419 N N . GLU A 1 547 ? 52.119 48.597 -3.218 1.00 25.44 547 GLU A N 1
ATOM 4420 C CA . GLU A 1 547 ? 51.981 49.565 -2.098 1.00 25.44 547 GLU A CA 1
ATOM 4421 C C . GLU A 1 547 ? 50.974 50.699 -2.437 1.00 25.44 547 GLU A C 1
ATOM 4423 O O . GLU A 1 547 ? 51.111 51.317 -3.490 1.00 25.44 547 GLU A O 1
ATOM 4428 N N . ASP A 1 548 ? 49.959 51.036 -1.624 1.00 25.28 548 ASP A N 1
ATOM 4429 C CA . ASP A 1 548 ? 49.485 50.435 -0.357 1.00 25.28 548 ASP A CA 1
ATOM 4430 C C . ASP A 1 548 ? 48.059 50.938 0.036 1.00 25.28 548 ASP A C 1
ATOM 4432 O O . ASP A 1 548 ? 47.476 51.761 -0.666 1.00 25.28 548 ASP A O 1
ATOM 4436 N N . GLU A 1 549 ? 47.551 50.463 1.183 1.00 27.91 549 GLU A N 1
ATOM 4437 C CA . GLU A 1 549 ? 46.597 51.111 2.120 1.00 27.91 549 GLU A CA 1
ATOM 4438 C C . GLU A 1 549 ? 45.132 51.459 1.718 1.00 27.91 549 GLU A C 1
ATOM 4440 O O . GLU A 1 549 ? 44.794 52.494 1.149 1.00 27.91 549 GLU A O 1
ATOM 4445 N N . THR A 1 550 ? 44.229 50.586 2.190 1.00 25.64 550 THR A N 1
ATOM 4446 C CA . THR A 1 550 ? 43.073 50.830 3.100 1.00 25.64 550 THR A CA 1
ATOM 4447 C C . THR A 1 550 ? 42.535 52.244 3.402 1.00 25.64 550 THR A C 1
ATOM 4449 O O . THR A 1 550 ? 43.311 53.131 3.735 1.00 25.64 550 THR A O 1
ATOM 4452 N N . VAL A 1 551 ? 41.191 52.340 3.524 1.00 25.05 551 VAL A N 1
ATOM 4453 C CA . VAL A 1 551 ? 40.330 53.087 4.507 1.00 25.05 551 VAL A CA 1
ATOM 4454 C C . VAL A 1 551 ? 38.914 53.161 3.871 1.00 25.05 551 VAL A C 1
ATOM 4456 O O . VAL A 1 551 ? 38.791 53.650 2.755 1.00 25.05 551 VAL A O 1
ATOM 4459 N N . SER A 1 552 ? 37.864 52.448 4.323 1.00 24.97 552 SER A N 1
ATOM 4460 C CA . SER A 1 552 ? 37.043 52.629 5.549 1.00 24.97 552 SER A CA 1
ATOM 4461 C C . SER A 1 552 ? 36.348 54.019 5.574 1.00 24.97 552 SER A C 1
ATOM 4463 O O . SER A 1 552 ? 36.977 55.005 5.224 1.00 24.97 552 SER A O 1
ATOM 4465 N N . LEU A 1 553 ? 35.060 54.248 5.865 1.00 27.47 553 LEU A N 1
ATOM 4466 C CA . LEU A 1 553 ? 33.931 53.548 6.510 1.00 27.47 553 LEU A CA 1
ATOM 4467 C C . LEU A 1 553 ? 32.595 54.085 5.907 1.00 27.47 553 LEU A C 1
ATOM 4469 O O . LEU A 1 553 ? 32.659 55.043 5.146 1.00 27.47 553 LEU A O 1
ATOM 4473 N N . GLU A 1 554 ? 31.445 53.481 6.269 1.00 25.28 554 GLU A N 1
ATOM 4474 C CA . GLU A 1 554 ? 30.154 54.105 6.714 1.00 25.28 554 GLU A CA 1
ATOM 4475 C C . GLU A 1 554 ? 29.583 55.368 5.982 1.00 25.28 554 GLU A C 1
ATOM 4477 O O . GLU A 1 554 ? 30.298 56.227 5.492 1.00 25.28 554 GLU A O 1
ATOM 4482 N N . GLU A 1 555 ? 28.277 55.651 5.886 1.00 26.17 555 GLU A N 1
ATOM 4483 C CA . GLU A 1 555 ? 27.035 55.047 6.395 1.00 26.17 555 GLU A CA 1
ATOM 4484 C C . GLU A 1 555 ? 25.823 55.665 5.645 1.00 26.17 555 GLU A C 1
ATOM 4486 O O . GLU A 1 555 ? 25.971 56.639 4.904 1.00 26.17 555 GLU A O 1
ATOM 4491 N N . SER A 1 556 ? 24.618 55.187 5.990 1.00 25.41 556 SER A N 1
ATOM 4492 C CA . SER A 1 556 ? 23.353 55.947 6.131 1.00 25.41 556 SER A CA 1
ATOM 4493 C C . SER A 1 556 ? 22.189 55.707 5.150 1.00 25.41 556 SER A C 1
ATOM 4495 O O . SER A 1 556 ? 22.321 55.599 3.934 1.00 25.41 556 SER A O 1
ATOM 4497 N N . GLU A 1 557 ? 21.015 55.615 5.781 1.00 26.33 557 GLU A N 1
ATOM 4498 C CA . GLU A 1 557 ? 19.655 55.448 5.253 1.00 26.33 557 GLU A CA 1
ATOM 4499 C C . GLU A 1 557 ? 19.181 56.754 4.546 1.00 26.33 557 GLU A C 1
ATOM 4501 O O . GLU A 1 557 ? 19.806 57.800 4.695 1.00 26.33 557 GLU A O 1
ATOM 4506 N N . ASN A 1 558 ? 18.058 56.854 3.817 1.00 27.56 558 ASN A N 1
ATOM 4507 C CA . ASN A 1 558 ? 16.693 56.686 4.342 1.00 27.56 558 ASN A CA 1
ATOM 4508 C C . ASN A 1 558 ? 15.598 57.044 3.292 1.00 27.56 558 ASN A C 1
ATOM 4510 O O . ASN A 1 558 ? 15.853 57.807 2.364 1.00 27.56 558 ASN A O 1
ATOM 4514 N N . THR A 1 559 ? 14.346 56.636 3.565 1.00 26.44 559 THR A N 1
ATOM 4515 C CA . THR A 1 559 ? 13.037 57.198 3.113 1.00 26.44 559 THR A CA 1
ATOM 4516 C C . THR A 1 559 ? 12.646 57.302 1.623 1.00 26.44 559 THR A C 1
ATOM 4518 O O . THR A 1 559 ? 13.385 57.834 0.805 1.00 26.44 559 THR A O 1
ATOM 4521 N N . GLY A 1 560 ? 11.355 57.041 1.329 1.00 23.58 560 GLY A N 1
ATOM 4522 C CA . GLY A 1 560 ? 10.612 57.843 0.329 1.00 23.58 560 GLY A CA 1
ATOM 4523 C C . GLY A 1 560 ? 9.444 57.177 -0.421 1.00 23.58 560 GLY A C 1
ATOM 4524 O O . GLY A 1 560 ? 9.628 56.674 -1.519 1.00 23.58 560 GLY A O 1
ATOM 4525 N N . GLU A 1 561 ? 8.228 57.230 0.127 1.00 26.25 561 GLU A N 1
ATOM 4526 C CA . GLU A 1 561 ? 6.982 56.657 -0.424 1.00 26.25 561 GLU A CA 1
ATOM 4527 C C . GLU A 1 561 ? 6.427 57.212 -1.777 1.00 26.25 561 GLU A C 1
ATOM 4529 O O . GLU A 1 561 ? 6.629 58.373 -2.126 1.00 26.25 561 GLU A O 1
ATOM 4534 N N . ASN A 1 562 ? 5.479 56.434 -2.347 1.00 26.88 562 ASN A N 1
ATOM 4535 C CA . ASN A 1 562 ? 4.158 56.847 -2.902 1.00 26.88 562 ASN A CA 1
ATOM 4536 C C . ASN A 1 562 ? 3.996 57.377 -4.361 1.00 26.88 562 ASN A C 1
ATOM 4538 O O . ASN A 1 562 ? 4.386 58.499 -4.662 1.00 26.88 562 ASN A O 1
ATOM 4542 N N . LYS A 1 563 ? 3.218 56.661 -5.215 1.00 29.50 563 LYS A N 1
ATOM 4543 C CA . LYS A 1 563 ? 1.817 56.970 -5.667 1.00 29.50 563 LYS A CA 1
ATOM 4544 C C . LYS A 1 563 ? 1.361 56.323 -7.002 1.00 29.50 563 LYS A C 1
ATOM 4546 O O . LYS A 1 563 ? 2.143 56.011 -7.888 1.00 29.50 563 LYS A O 1
ATOM 4551 N N . THR A 1 564 ? 0.037 56.170 -7.104 1.00 28.05 564 THR A N 1
ATOM 4552 C CA . THR A 1 564 ? -0.812 55.485 -8.107 1.00 28.05 564 THR A CA 1
ATOM 4553 C C . THR A 1 564 ? -1.201 56.276 -9.371 1.00 28.05 564 THR A C 1
ATOM 4555 O O . THR A 1 564 ? -1.240 57.503 -9.340 1.00 28.05 564 THR A O 1
ATOM 4558 N N . ILE A 1 565 ? -1.631 55.542 -10.420 1.00 27.77 565 ILE A N 1
ATOM 4559 C CA . ILE A 1 565 ? -2.707 55.811 -11.426 1.00 27.77 565 ILE A CA 1
ATOM 4560 C C . ILE A 1 565 ? -2.823 54.543 -12.325 1.00 27.77 565 ILE A C 1
ATOM 4562 O O . ILE A 1 565 ? -1.818 53.868 -12.502 1.00 27.77 565 ILE A O 1
ATOM 4566 N N . GLY A 1 566 ? -3.956 54.093 -12.897 1.00 25.11 566 GLY A N 1
ATOM 4567 C CA . GLY A 1 566 ? -5.346 54.593 -12.944 1.00 25.11 566 GLY A CA 1
ATOM 4568 C C . GLY A 1 566 ? -6.367 53.479 -13.316 1.00 25.11 566 GLY A C 1
ATOM 4569 O O . GLY A 1 566 ? -6.337 52.414 -12.708 1.00 25.11 566 GLY A O 1
ATOM 4570 N N . LYS A 1 567 ? -7.282 53.711 -14.280 1.00 30.06 567 LYS A N 1
ATOM 4571 C CA . LYS A 1 567 ? -8.278 52.749 -14.841 1.00 30.06 567 LYS A CA 1
ATOM 4572 C C . LYS A 1 567 ? -8.649 53.104 -16.295 1.00 30.06 567 LYS A C 1
ATOM 4574 O O . LYS A 1 567 ? -8.545 54.276 -16.646 1.00 30.06 567 LYS A O 1
ATOM 4579 N N . ASN A 1 568 ? -9.174 52.143 -17.072 1.00 27.67 568 ASN A N 1
ATOM 4580 C CA . ASN A 1 568 ? -10.442 52.236 -17.840 1.00 27.67 568 ASN A CA 1
ATOM 4581 C C . ASN A 1 568 ? -10.731 50.927 -18.613 1.00 27.67 568 ASN A C 1
ATOM 4583 O O . ASN A 1 568 ? -9.807 50.177 -18.907 1.00 27.67 568 ASN A O 1
ATOM 4587 N N . GLY A 1 569 ? -12.000 50.656 -18.940 1.00 25.31 569 GLY A N 1
ATOM 4588 C CA . GLY A 1 569 ? -12.435 49.478 -19.710 1.00 25.31 569 GLY A CA 1
ATOM 4589 C C . GLY A 1 569 ? -13.607 49.794 -20.648 1.00 25.31 569 GLY A C 1
ATOM 4590 O O . GLY A 1 569 ? -14.113 50.914 -20.626 1.00 25.31 569 GLY A O 1
ATOM 4591 N N . VAL A 1 570 ? -14.031 48.815 -21.457 1.00 26.69 570 VAL A N 1
ATOM 4592 C CA . VAL A 1 570 ? -15.226 48.867 -22.326 1.00 26.69 570 VAL A CA 1
ATOM 4593 C C . VAL A 1 570 ? -15.839 47.466 -22.414 1.00 26.69 570 VAL A C 1
ATOM 4595 O O . VAL A 1 570 ? -15.108 46.489 -22.552 1.00 26.69 570 VAL A O 1
ATOM 4598 N N . ALA A 1 571 ? -17.168 47.382 -22.378 1.00 28.89 571 ALA A N 1
ATOM 4599 C CA . ALA A 1 571 ? -17.947 46.204 -22.748 1.00 28.89 571 ALA A CA 1
ATOM 4600 C C . ALA A 1 571 ? -18.968 46.613 -23.818 1.00 28.89 571 ALA A C 1
ATOM 4602 O O . ALA A 1 571 ? -19.522 47.699 -23.692 1.00 28.89 571 ALA A O 1
ATOM 4603 N N . GLU A 1 572 ? -19.191 45.768 -24.833 1.00 28.16 572 GLU A N 1
ATOM 4604 C CA . GLU A 1 572 ? -20.402 45.684 -25.681 1.00 28.16 572 GLU A CA 1
ATOM 4605 C C . GLU A 1 572 ? -20.148 44.726 -26.866 1.00 28.16 572 GLU A C 1
ATOM 4607 O O . GLU A 1 572 ? -19.303 45.022 -27.710 1.00 28.16 572 GLU A O 1
ATOM 4612 N N . ASN A 1 573 ? -20.863 43.585 -26.913 1.00 29.08 573 ASN A N 1
ATOM 4613 C CA . ASN A 1 573 ? -21.360 42.856 -28.110 1.00 29.08 573 ASN A CA 1
ATOM 4614 C C . ASN A 1 573 ? -21.649 41.366 -27.807 1.00 29.08 573 ASN A C 1
ATOM 4616 O O . ASN A 1 573 ? -20.970 40.472 -28.304 1.00 29.08 573 ASN A O 1
ATOM 4620 N N . GLU A 1 574 ? -22.692 41.084 -27.020 1.00 33.03 574 GLU A N 1
ATOM 4621 C CA . GLU A 1 574 ? -23.046 39.709 -26.601 1.00 33.03 574 GLU A CA 1
ATOM 4622 C C . GLU A 1 574 ? -24.426 39.230 -27.117 1.00 33.03 574 GLU A C 1
ATOM 4624 O O . GLU A 1 574 ? -24.953 38.203 -26.697 1.00 33.03 574 GLU A O 1
ATOM 4629 N N . SER A 1 575 ? -25.027 39.974 -28.056 1.00 32.91 575 SER A N 1
ATOM 4630 C CA . SER A 1 575 ? -26.461 39.876 -28.398 1.00 32.91 575 SER A CA 1
ATOM 4631 C C . SER A 1 575 ? -26.7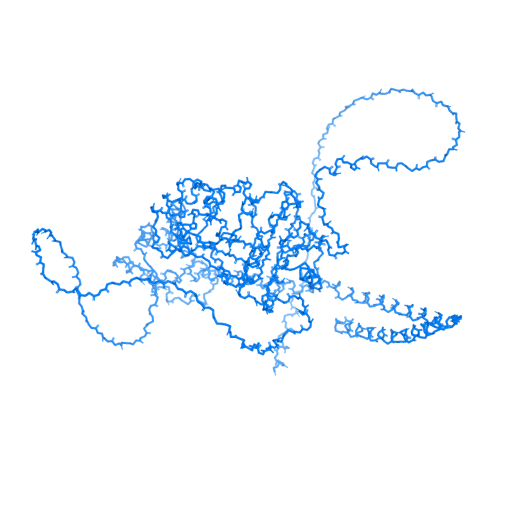94 39.166 -29.729 1.00 32.91 575 SER A C 1
ATOM 4633 O O . SER A 1 575 ? -27.936 39.205 -30.171 1.00 32.91 575 SER A O 1
ATOM 4635 N N . MET A 1 576 ? -25.824 38.547 -30.420 1.00 32.78 576 MET A N 1
ATOM 4636 C CA . MET A 1 576 ? -26.053 37.952 -31.761 1.00 32.78 576 MET A CA 1
ATOM 4637 C C . MET A 1 576 ? -25.598 36.495 -31.950 1.00 32.78 576 MET A C 1
ATOM 4639 O O . MET A 1 576 ? -25.727 35.957 -33.046 1.00 32.78 576 MET A O 1
ATOM 4643 N N . LEU A 1 577 ? -25.095 35.830 -30.906 1.00 32.81 577 LEU A N 1
ATOM 4644 C CA . LEU A 1 577 ? -24.583 34.450 -31.000 1.00 32.81 577 LEU A CA 1
ATOM 4645 C C . LEU A 1 577 ? -25.486 33.380 -30.362 1.00 32.81 577 LEU A C 1
ATOM 4647 O O . LEU A 1 577 ? -25.240 32.193 -30.571 1.00 32.81 577 LEU A O 1
ATOM 4651 N N . LYS A 1 578 ? -26.540 33.768 -29.629 1.00 34.72 578 LYS A N 1
ATOM 4652 C CA . LYS A 1 578 ? -27.424 32.819 -28.923 1.00 34.72 578 LYS A CA 1
ATOM 4653 C C . LYS A 1 578 ? -28.465 32.137 -29.828 1.00 34.72 578 LYS A C 1
ATOM 4655 O O . LYS A 1 578 ? -28.827 30.998 -29.556 1.00 34.72 578 LYS A O 1
ATOM 4660 N N . ASP A 1 579 ? -28.843 32.748 -30.953 1.00 33.62 579 ASP A N 1
ATOM 4661 C CA . ASP A 1 579 ? -29.901 32.215 -31.833 1.00 33.62 579 ASP A CA 1
ATOM 4662 C C . ASP A 1 579 ? -29.408 31.212 -32.899 1.00 33.62 579 ASP A C 1
ATOM 4664 O O . ASP A 1 579 ? -30.219 30.578 -33.572 1.00 33.62 579 ASP A O 1
ATOM 4668 N N . PHE A 1 580 ? -28.090 31.031 -33.070 1.00 31.53 580 PHE A N 1
ATOM 4669 C CA . PHE A 1 580 ? -27.534 30.193 -34.151 1.00 31.53 580 PHE A CA 1
ATOM 4670 C C . PHE A 1 580 ? -27.176 28.752 -33.735 1.00 31.53 580 PHE A C 1
ATOM 4672 O O . PHE A 1 580 ? -26.849 27.931 -34.588 1.00 31.53 580 PHE A O 1
ATOM 4679 N N . LEU A 1 581 ? -27.232 28.427 -32.438 1.00 33.44 581 LEU A N 1
ATOM 4680 C CA . LEU A 1 581 ? -26.844 27.112 -31.895 1.00 33.44 581 LEU A CA 1
ATOM 4681 C C . LEU A 1 581 ? -28.026 26.175 -31.588 1.00 33.44 581 LEU A C 1
ATOM 4683 O O . LEU A 1 581 ? -27.814 24.993 -31.335 1.00 33.44 581 LEU A O 1
ATOM 4687 N N . ALA A 1 582 ? -29.268 26.662 -31.662 1.00 34.28 582 ALA A N 1
ATOM 4688 C CA . ALA A 1 582 ? -30.462 25.902 -31.277 1.00 34.28 582 ALA A CA 1
ATOM 4689 C C . ALA A 1 582 ? -31.030 24.958 -32.365 1.00 34.28 582 ALA A C 1
ATOM 4691 O O . ALA A 1 582 ? -32.032 24.291 -32.121 1.00 34.28 582 ALA A O 1
ATOM 4692 N N . ILE A 1 583 ? -30.441 24.905 -33.570 1.00 35.53 583 ILE A N 1
ATOM 4693 C CA . ILE A 1 583 ? -31.053 24.243 -34.747 1.00 35.53 583 ILE A CA 1
ATOM 4694 C C . ILE A 1 583 ? -30.317 22.961 -35.199 1.00 35.53 583 ILE A C 1
ATOM 4696 O O . ILE A 1 583 ? -30.883 22.163 -35.942 1.00 35.53 583 ILE A O 1
ATOM 4700 N N . THR A 1 584 ? -29.095 22.694 -34.726 1.00 33.03 584 THR A N 1
ATOM 4701 C CA . THR A 1 584 ? -28.216 21.640 -35.289 1.00 33.03 584 THR A CA 1
ATOM 4702 C C . THR A 1 584 ? -27.969 20.413 -34.398 1.00 33.03 584 THR A C 1
ATOM 4704 O O . THR A 1 584 ? -27.093 19.612 -34.708 1.00 33.03 584 THR A O 1
ATOM 4707 N N . LEU A 1 585 ? -28.746 20.222 -33.325 1.00 32.72 585 LEU A N 1
ATOM 4708 C CA . LEU A 1 585 ? -28.615 19.086 -32.388 1.00 32.72 585 LEU A CA 1
ATOM 4709 C C . LEU A 1 585 ? -29.722 18.013 -32.503 1.00 32.72 585 LEU A C 1
ATOM 4711 O O . LEU A 1 585 ? -29.876 17.196 -31.605 1.00 32.72 585 LEU A O 1
ATOM 4715 N N . TYR A 1 586 ? -30.484 17.989 -33.604 1.00 30.59 586 TYR A N 1
ATOM 4716 C CA . TYR A 1 586 ? -31.665 17.116 -33.756 1.00 30.59 586 TYR A CA 1
ATOM 4717 C C . TYR A 1 586 ? -31.640 16.168 -34.975 1.00 30.59 586 TYR A C 1
ATOM 4719 O O . TYR A 1 586 ? -32.695 15.772 -35.470 1.00 30.59 586 TYR A O 1
ATOM 4727 N N . SER A 1 587 ? -30.460 15.807 -35.500 1.00 33.50 587 SER A N 1
ATOM 4728 C CA . SER A 1 587 ? -30.374 14.990 -36.728 1.00 33.50 587 SER A CA 1
ATOM 4729 C C . SER A 1 587 ? -29.222 13.976 -36.809 1.00 33.50 587 SER A C 1
ATOM 4731 O O . SER A 1 587 ? -28.762 13.690 -37.913 1.00 33.50 587 SER A O 1
ATOM 4733 N N . LEU A 1 588 ? -28.755 13.430 -35.681 1.00 36.62 588 LEU A N 1
ATOM 4734 C CA . LEU A 1 588 ? -27.907 12.226 -35.651 1.00 36.62 588 LEU A CA 1
ATOM 4735 C C . LEU A 1 588 ? -28.298 11.326 -34.467 1.00 36.62 588 LEU A C 1
ATOM 4737 O O . LEU A 1 588 ? -27.767 11.460 -33.367 1.00 36.62 588 LEU A O 1
ATOM 4741 N N . SER A 1 589 ? -29.237 10.418 -34.741 1.00 37.91 589 SER A N 1
ATOM 4742 C CA . SER A 1 589 ? -29.608 9.244 -33.940 1.00 37.91 589 SER A CA 1
ATOM 4743 C C . SER A 1 589 ? -29.640 8.029 -34.861 1.00 37.91 589 SER A C 1
ATOM 4745 O O . SER A 1 589 ? -30.347 8.162 -35.890 1.00 37.91 589 SER A O 1
#

Sequence (589 aa):
MSKSETVLELQELLKDMRSITVDLNRSISSLKEILDVEEFIPTSLGEKIRTYLEKINEKQTEFVSKYEALNSREPNTKYVVLENELEEAKKVFEENDRYVNGIKFFLSLHSDDEKTENILQNRKNTLNNLNIDAMERDDLQSLGKPYIWLQEAFWEIDAKKKFSLMYRLASCFEEEIAMGIQFGTLSIKEPNDEVLNVEITNNSSEKGAVELDTSESPVDETEKDENNYVVKNESKESEMEEPELVDNVAGKEYEGILVKEKPFILHVQMSSKAETKFGVKEFRNDIIKQYPKEKLECMVEALKGCGYSIKSITEKKNGKAESYKLSTEKLYQFGYLKRYVVDKMGEFFTLSPRGERAFVAKDSLSFINQNIKEKVSSQDDGEPIEDTANSSIVRLLSFDSSIKQRKLVPDYEFVIRMNVMATDYFVEGYPGKDSDITNWFAGIVTENVEQLQEFKETVNDKVNPGDVLIVTGNTLEQAETVANWLLSEFTLELRNIGYTTLFENSVYDIATKEPILFETKESIENDENLTAEPPILKEKKEKQQSEDETVSLEESENTGENKTIGKNGVAENESMLKDFLAITLYSLS

Radius of gyration: 37.55 Å; chains: 1; bounding box: 109×103×106 Å